Protein AF-0000000069397287 (afdb_homodimer)

Radius of gyration: 31.26 Å; Cα contacts (8 Å, |Δi|>4): 1467; chains: 2; bounding box: 62×104×112 Å

InterPro domains:
  IPR003582 ShKT domain [PF01549] (294-328)
  IPR003582 ShKT domain [PS51670] (294-328)
  IPR003582 ShKT domain [SM00254] (293-329)
  IPR005123 Oxoglutarate/iron-dependent dioxygenase domain [PS51471] (126-254)
  IPR006620 Prolyl 4-hydroxylase, alpha subunit [SM00702] (51-253)
  IPR044862 Prolyl 4-hydroxylase alpha subunit, Fe(2+) 2OG dioxygenase domain [PF13640] (130-253)
  IPR045054 Prolyl 4-hydroxylase [PTHR10869] (38-253)

Sequence (694 aa):
MAPAAWRAALACLTLLAAAAARRMPYEPLAEHQTQDPNDKTPWIELLSWKPRAYLYHHFMTDDECDHIIKVASPHIQRSSVVNADGSVTDDPIRTSWGTFLQRGQDEVIYNVEHRLAAWMHVPVEHAEDMQVLKYQNNQTYGAHWDDLDLDENPAGLGGGSVRVATVMLYLSDAEFGGETSFPHSRWLDKEKQTAGLTFSDCAKDGVAALPRKGNAVLFWNTKPGSGKQDKYSMHAGCPVIKGTKWAGVKWIHAAPFGGGYPQQPLATAGASLAQAERLLAQKLATKEVPLPACNDDSEQCQDWAKAGECTANAAFMREQCRLSCGVCCPEGDVLCERRRRRFVPQDMAPAAWRAALACLTLLAAAAARRMPYEPLAEHQTQDPNDKTPWIELLSWKPRAYLYHHFMTDDECDHIIKVASPHIQRSSVVNADGSVTDDPIRTSWGTFLQRGQDEVIYNVEHRLAAWMHVPVEHAEDMQVLKYQNNQTYGAHWDDLDLDENPAGLGGGSVRVATVMLYLSDAEFGGETSFPHSRWLDKEKQTAGLTFSDCAKDGVAALPRKGNAVLFWNTKPGSGKQDKYSMHAGCPVIKGTKWAGVKWIHAAPFGGGYPQQPLATAGASLAQAERLLAQKLATKEVPLPACNDDSEQCQDWAKAGECTANAAFMREQCRLSCGVCCPEGDVLCERRRRRFVPQD

Structure (mmCIF, N/CA/C/O backbone):
data_AF-0000000069397287-model_v1
#
loop_
_entity.id
_entity.type
_entity.pdbx_description
1 polymer 'Procollagen-proline 4-dioxygenase'
#
loop_
_atom_site.group_PDB
_atom_site.id
_atom_site.type_symbol
_atom_site.label_atom_id
_atom_site.label_alt_id
_atom_site.label_comp_id
_atom_site.label_asym_id
_atom_site.label_entity_id
_atom_site.label_seq_id
_atom_site.pdbx_PDB_ins_code
_atom_site.Cartn_x
_atom_site.Cartn_y
_atom_site.Cartn_z
_atom_site.occupancy
_atom_site.B_iso_or_equiv
_atom_site.auth_seq_id
_atom_site.auth_comp_id
_atom_site.auth_asym_id
_atom_site.auth_atom_id
_atom_site.pdbx_PDB_model_num
ATOM 1 N N . MET A 1 1 ? -30.219 49.156 -44.719 1 22.91 1 MET A N 1
ATOM 2 C CA . MET A 1 1 ? -30.719 48.156 -43.781 1 22.91 1 MET A CA 1
ATOM 3 C C . MET A 1 1 ? -29.766 46.969 -43.719 1 22.91 1 MET A C 1
ATOM 5 O O . MET A 1 1 ? -30.078 45.938 -43.094 1 22.91 1 MET A O 1
ATOM 9 N N . ALA A 1 2 ? -28.719 46.969 -44.5 1 25.31 2 ALA A N 1
ATOM 10 C CA . ALA A 1 2 ? -27.875 45.969 -45.188 1 25.31 2 ALA A CA 1
ATOM 11 C C . ALA A 1 2 ? -26.922 45.312 -44.188 1 25.31 2 ALA A C 1
ATOM 13 O O . ALA A 1 2 ? -26.062 44.531 -44.562 1 25.31 2 ALA A O 1
ATOM 14 N N . PRO A 1 3 ? -27.062 45.75 -42.812 1 28.5 3 PRO A N 1
ATOM 15 C CA . PRO A 1 3 ? -25.922 45.594 -41.875 1 28.5 3 PRO A CA 1
ATOM 16 C C . PRO A 1 3 ? -25.719 44.156 -41.438 1 28.5 3 PRO A C 1
ATOM 18 O O . PRO A 1 3 ? -25.062 43.906 -40.406 1 28.5 3 PRO A O 1
ATOM 21 N N . ALA A 1 4 ? -26.484 43.062 -42.031 1 27.36 4 ALA A N 1
ATOM 22 C CA . ALA A 1 4 ? -26.75 41.719 -41.531 1 27.36 4 ALA A CA 1
ATOM 23 C C . ALA A 1 4 ? -25.469 40.875 -41.594 1 27.36 4 ALA A C 1
ATOM 25 O O . ALA A 1 4 ? -25.406 39.812 -40.969 1 27.36 4 ALA A O 1
ATOM 26 N N . ALA A 1 5 ? -24.594 41.062 -42.594 1 26.12 5 ALA A N 1
ATOM 27 C CA . ALA A 1 5 ? -23.719 40.031 -43.125 1 26.12 5 ALA A CA 1
ATOM 28 C C . ALA A 1 5 ? -22.641 39.625 -42.125 1 26.12 5 ALA A C 1
ATOM 30 O O . ALA A 1 5 ? -22.156 38.5 -42.125 1 26.12 5 ALA A O 1
ATOM 31 N N . TRP A 1 6 ? -21.984 40.594 -41.406 1 24.11 6 TRP A N 1
ATOM 32 C CA . TRP A 1 6 ? -20.625 40.406 -40.969 1 24.11 6 TRP A CA 1
ATOM 33 C C . TRP A 1 6 ? -20.578 39.406 -39.781 1 24.11 6 TRP A C 1
ATOM 35 O O . TRP A 1 6 ? -19.5 39.156 -39.25 1 24.11 6 TRP A O 1
ATOM 45 N N . ARG A 1 7 ? -21.688 39.188 -39 1 28.45 7 ARG A N 1
ATOM 46 C CA . ARG A 1 7 ? -21.594 38.625 -37.656 1 28.45 7 ARG A CA 1
ATOM 47 C C . ARG A 1 7 ? -21.359 37.125 -37.719 1 28.45 7 ARG A C 1
ATOM 49 O O . ARG A 1 7 ? -21.594 36.406 -36.719 1 28.45 7 ARG A O 1
ATOM 56 N N . ALA A 1 8 ? -21.25 36.5 -38.906 1 23.81 8 ALA A N 1
ATOM 57 C CA . ALA A 1 8 ? -21.266 35.031 -39.062 1 23.81 8 ALA A CA 1
ATOM 58 C C . ALA A 1 8 ? -20.078 34.406 -38.344 1 23.81 8 ALA A C 1
ATOM 60 O O . ALA A 1 8 ? -20.234 33.375 -37.656 1 23.81 8 ALA A O 1
ATOM 61 N N . ALA A 1 9 ? -18.781 34.719 -38.812 1 25.64 9 ALA A N 1
ATOM 62 C CA . ALA A 1 9 ? -17.703 33.719 -38.938 1 25.64 9 ALA A CA 1
ATOM 63 C C . ALA A 1 9 ? -17.109 33.375 -37.562 1 25.64 9 ALA A C 1
ATOM 65 O O . ALA A 1 9 ? -16.281 32.469 -37.438 1 25.64 9 ALA A O 1
ATOM 66 N N . LEU A 1 10 ? -17.141 3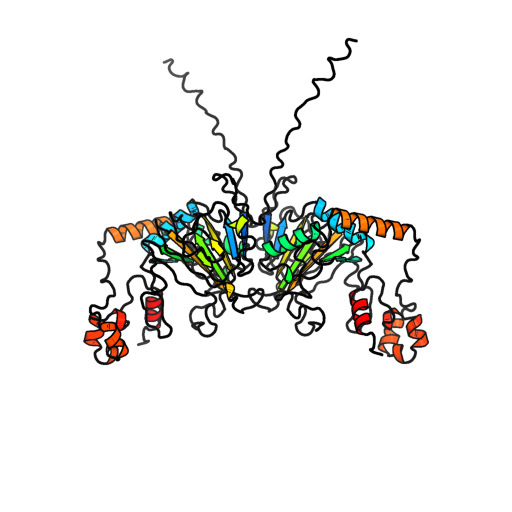4.281 -36.562 1 25.66 10 LEU A N 1
ATOM 67 C CA . LEU A 1 10 ? -16.172 34.062 -35.469 1 25.66 10 LEU A CA 1
ATOM 68 C C . LEU A 1 10 ? -16.516 32.812 -34.688 1 25.66 10 LEU A C 1
ATOM 70 O O . LEU A 1 10 ? -17.016 32.906 -33.562 1 25.66 10 LEU A O 1
ATOM 74 N N . ALA A 1 11 ? -17.266 31.766 -35.188 1 27.27 11 ALA A N 1
ATOM 75 C CA . ALA A 1 11 ? -17.609 30.562 -34.438 1 27.27 11 ALA A CA 1
ATOM 76 C C . ALA A 1 11 ? -16.344 29.797 -34.031 1 27.27 11 ALA A C 1
ATOM 78 O O . ALA A 1 11 ? -15.758 29.078 -34.844 1 27.27 11 ALA A O 1
ATOM 79 N N . CYS A 1 12 ? -15.211 30.438 -33.656 1 26.48 12 CYS A N 1
ATOM 80 C CA . CYS A 1 12 ? -13.977 29.75 -33.281 1 26.48 12 CYS A CA 1
ATOM 81 C C . CYS A 1 12 ? -14.266 28.484 -32.5 1 26.48 12 CYS A C 1
ATOM 83 O O . CYS A 1 12 ? -15.172 28.469 -31.656 1 26.48 12 CYS A O 1
ATOM 85 N N . LEU A 1 13 ? -13.664 27.25 -32.875 1 27.78 13 LEU A N 1
ATOM 86 C CA . LEU A 1 13 ? -13.359 25.859 -32.531 1 27.78 13 LEU A CA 1
ATOM 87 C C . LEU A 1 13 ? -12.859 25.734 -31.109 1 27.78 13 LEU A C 1
ATOM 89 O O . LEU A 1 13 ? -11.781 26.234 -30.781 1 27.78 13 LEU A O 1
ATOM 93 N N . THR A 1 14 ? -13.641 26.016 -30.125 1 29.06 14 THR A N 1
ATOM 94 C CA . THR A 1 14 ? -13.305 25.656 -28.75 1 29.06 14 THR A CA 1
ATOM 95 C C . THR A 1 14 ? -12.703 24.266 -28.688 1 29.06 14 THR A C 1
ATOM 97 O O . THR A 1 14 ? -13.359 23.281 -29.047 1 29.06 14 THR A O 1
ATOM 100 N N . LEU A 1 15 ? -11.414 24.094 -29.125 1 29.3 15 LEU A N 1
ATOM 101 C CA . LEU A 1 15 ? -10.57 22.922 -28.906 1 29.3 15 LEU A CA 1
ATOM 102 C C . LEU A 1 15 ? -10.812 22.328 -27.531 1 29.3 15 LEU A C 1
ATOM 104 O O . LEU A 1 15 ? -10.523 22.969 -26.516 1 29.3 15 LEU A O 1
ATOM 108 N N . LEU A 1 16 ? -11.867 21.719 -27.297 1 30.44 16 LEU A N 1
ATOM 109 C CA . LEU A 1 16 ? -12.047 20.781 -26.203 1 30.44 16 LEU A CA 1
ATOM 110 C C . LEU A 1 16 ? -10.812 19.906 -26.016 1 30.44 16 LEU A C 1
ATOM 112 O O . LEU A 1 16 ? -10.547 19.016 -26.828 1 30.44 16 LEU A O 1
ATOM 116 N N . ALA A 1 17 ? -9.602 20.516 -25.969 1 28.25 17 ALA A N 1
ATOM 117 C CA . ALA A 1 17 ? -8.469 19.688 -25.562 1 28.25 17 ALA A CA 1
ATOM 118 C C . ALA A 1 17 ? -8.891 18.672 -24.516 1 28.25 17 ALA A C 1
ATOM 120 O O . ALA A 1 17 ? -9.406 19.031 -23.453 1 28.25 17 ALA A O 1
ATOM 121 N N . ALA A 1 18 ? -9.297 17.484 -24.906 1 30.81 18 ALA A N 1
ATOM 122 C CA . ALA A 1 18 ? -9.344 16.281 -24.078 1 30.81 18 ALA A CA 1
ATOM 123 C C . ALA A 1 18 ? -8.227 16.281 -23.047 1 30.81 18 ALA A C 1
ATOM 125 O O . ALA A 1 18 ? -7.047 16.203 -23.406 1 30.81 18 ALA A O 1
ATOM 126 N N . ALA A 1 19 ? -8.148 17.125 -22.125 1 32.09 19 ALA A N 1
ATOM 127 C CA . ALA A 1 19 ? -7.285 16.938 -20.953 1 32.09 19 ALA A CA 1
ATOM 128 C C . ALA A 1 19 ? -7.066 15.453 -20.672 1 32.09 19 ALA A C 1
ATOM 130 O O . ALA A 1 19 ? -8.023 14.719 -20.438 1 32.09 19 ALA A O 1
ATOM 131 N N . ALA A 1 20 ? -6.25 14.773 -21.375 1 36.44 20 ALA A N 1
ATOM 132 C CA . ALA A 1 20 ? -5.789 13.461 -20.922 1 36.44 20 ALA A CA 1
ATOM 133 C C . ALA A 1 20 ? -5.848 13.344 -19.406 1 36.44 20 ALA A C 1
ATOM 135 O O . ALA A 1 20 ? -5.156 14.07 -18.688 1 36.44 20 ALA A O 1
ATOM 136 N N . ALA A 1 21 ? -6.906 13.094 -18.828 1 41.81 21 ALA A N 1
ATOM 137 C CA . ALA A 1 21 ? -7.191 12.812 -17.422 1 41.81 21 ALA A CA 1
ATOM 138 C C . ALA A 1 21 ? -6.008 12.117 -16.75 1 41.81 21 ALA A C 1
ATOM 140 O O . ALA A 1 21 ? -5.559 11.07 -17.219 1 41.81 21 ALA A O 1
ATOM 141 N N . ARG A 1 22 ? -5.016 12.836 -16.188 1 51.47 22 ARG A N 1
ATOM 142 C CA . ARG A 1 22 ? -3.926 12.406 -15.32 1 51.47 22 ARG A CA 1
ATOM 143 C C . ARG A 1 22 ? -4.352 11.219 -14.461 1 51.47 22 ARG A C 1
ATOM 145 O O . ARG A 1 22 ? -5.324 11.312 -13.711 1 51.47 22 ARG A O 1
ATOM 152 N N . ARG A 1 23 ? -4.09 9.945 -14.984 1 64.31 23 ARG A N 1
ATOM 153 C CA . ARG A 1 23 ? -4.641 8.758 -14.336 1 64.31 23 ARG A CA 1
ATOM 154 C C . ARG A 1 23 ? -4.012 8.539 -12.961 1 64.31 23 ARG A C 1
ATOM 156 O O . ARG A 1 23 ? -2.789 8.578 -12.82 1 64.31 23 ARG A O 1
ATOM 163 N N . MET A 1 24 ? -4.746 8.547 -11.93 1 75.31 24 MET A N 1
ATOM 164 C CA . MET A 1 24 ? -4.324 8.195 -10.57 1 75.31 24 MET A CA 1
ATOM 165 C C . MET A 1 24 ? -3.895 6.734 -10.5 1 75.31 24 MET A C 1
ATOM 167 O O . MET A 1 24 ? -4.5 5.871 -11.141 1 75.31 24 MET A O 1
ATOM 171 N N . PRO A 1 25 ? -2.719 6.605 -9.82 1 81.12 25 PRO A N 1
ATOM 172 C CA . PRO A 1 25 ? -2.309 5.203 -9.688 1 81.12 25 PRO A CA 1
ATOM 173 C C . PRO A 1 25 ? -3.424 4.312 -9.148 1 81.12 25 PRO A C 1
ATOM 175 O O . PRO A 1 25 ? -3.607 3.191 -9.633 1 81.12 25 PRO A O 1
ATOM 178 N N . TYR A 1 26 ? -4.145 4.848 -8.234 1 83.69 26 TYR A N 1
ATOM 179 C CA . TYR A 1 26 ? -5.324 4.16 -7.719 1 83.69 26 TYR A CA 1
ATOM 180 C C . TYR A 1 26 ? -6.602 4.758 -8.297 1 83.69 26 TYR A C 1
ATOM 182 O O . TYR A 1 26 ? -6.816 5.969 -8.227 1 83.69 26 TYR A O 1
ATOM 190 N N . GLU A 1 27 ? -7.293 4.059 -9.07 1 75.19 27 GLU A N 1
ATOM 191 C CA . GLU A 1 27 ? -8.562 4.535 -9.602 1 75.19 27 GLU A CA 1
ATOM 192 C C . GLU A 1 27 ? -9.734 4.039 -8.766 1 75.19 27 GLU A C 1
ATOM 194 O O . GLU A 1 27 ? -9.781 2.869 -8.375 1 75.19 27 GLU A O 1
ATOM 199 N N . PRO A 1 28 ? -10.438 5.145 -8.43 1 64.19 28 PRO A N 1
ATOM 200 C CA . PRO A 1 28 ? -11.656 4.672 -7.766 1 64.19 28 PRO A CA 1
ATOM 201 C C . PRO A 1 28 ? -12.516 3.791 -8.672 1 64.19 28 PRO A C 1
ATOM 203 O O . PRO A 1 28 ? -12.562 4.008 -9.883 1 64.19 28 PRO A O 1
ATOM 206 N N . LEU A 1 29 ? -13.258 2.855 -7.992 1 66.31 29 LEU A N 1
ATOM 207 C CA . LEU A 1 29 ? -14.219 1.919 -8.578 1 66.31 29 LEU A CA 1
ATOM 208 C C . LEU A 1 29 ? -14.133 1.935 -10.102 1 66.31 29 LEU A C 1
ATOM 210 O O . LEU A 1 29 ? -14.547 2.904 -10.734 1 66.31 29 LEU A O 1
ATOM 214 N N . ALA A 1 30 ? -13.242 1.208 -10.758 1 58.34 30 ALA A N 1
ATOM 215 C CA . ALA A 1 30 ? -13.031 1.189 -12.211 1 58.34 30 ALA A CA 1
ATOM 216 C C . ALA A 1 30 ? -14.328 0.85 -12.938 1 58.34 30 ALA A C 1
ATOM 218 O O . ALA A 1 30 ? -15.008 -0.118 -12.594 1 58.34 30 ALA A O 1
ATOM 219 N N . GLU A 1 31 ? -14.945 1.882 -13.586 1 57.09 31 GLU A N 1
ATOM 220 C CA . GLU A 1 31 ? -15.906 1.45 -14.594 1 57.09 31 GLU A CA 1
ATOM 221 C C . GLU A 1 31 ? -15.211 0.705 -15.734 1 57.09 31 GLU A C 1
ATOM 223 O O . GLU A 1 31 ? -14.273 1.222 -16.328 1 57.09 31 GLU A O 1
ATOM 228 N N . HIS A 1 32 ? -15.156 -0.615 -15.594 1 54.31 32 HIS A N 1
ATOM 229 C CA . HIS A 1 32 ? -14.555 -1.412 -16.656 1 54.31 32 HIS A CA 1
ATOM 230 C C . HIS A 1 32 ? -15.07 -0.975 -18.031 1 54.31 32 HIS A C 1
ATOM 232 O O . HIS A 1 32 ? -14.836 -1.66 -19.031 1 54.31 32 HIS A O 1
ATOM 238 N N . GLN A 1 33 ? -15.695 0.103 -18 1 49.94 33 GLN A N 1
ATOM 239 C CA . GLN A 1 33 ? -16.125 0.496 -19.328 1 49.94 33 GLN A CA 1
ATOM 240 C C . GLN A 1 33 ? -14.969 0.468 -20.328 1 49.94 33 GLN A C 1
ATOM 242 O O . GLN A 1 33 ? -13.82 0.262 -19.938 1 49.94 33 GLN A O 1
ATOM 247 N N . THR A 1 34 ? -15.07 1.375 -21.484 1 52.09 34 THR A N 1
ATOM 248 C CA . THR A 1 34 ? -14.477 1.349 -22.812 1 52.09 34 THR A CA 1
ATOM 249 C C . THR A 1 34 ? -12.977 1.622 -22.734 1 52.09 34 THR A C 1
ATOM 251 O O . THR A 1 34 ? -12.516 2.717 -23.078 1 52.09 34 THR A O 1
ATOM 254 N N . GLN A 1 35 ? -12.492 1.107 -21.641 1 55.84 35 GLN A N 1
ATOM 255 C CA . GLN A 1 35 ? -11.047 1.287 -21.766 1 55.84 35 GLN A CA 1
ATOM 256 C C . GLN A 1 35 ? -10.531 0.73 -23.078 1 55.84 35 GLN A C 1
ATOM 258 O O . GLN A 1 35 ? -11.047 -0.271 -23.578 1 55.84 35 GLN A O 1
ATOM 263 N N . ASP A 1 36 ? -9.891 1.517 -23.688 1 64.19 36 ASP A N 1
ATOM 264 C CA . ASP A 1 36 ? -9.188 1.076 -24.891 1 64.19 36 ASP A CA 1
ATOM 265 C C . ASP A 1 36 ? -8.461 -0.244 -24.656 1 64.19 36 ASP A C 1
ATOM 267 O O . ASP A 1 36 ? -7.562 -0.32 -23.812 1 64.19 36 ASP A O 1
ATOM 271 N N . PRO A 1 37 ? -9.062 -1.33 -25.156 1 67.38 37 PRO A N 1
ATOM 272 C CA . PRO A 1 37 ? -8.414 -2.631 -24.984 1 67.38 37 PRO A CA 1
ATOM 273 C C . PRO A 1 37 ? -6.922 -2.594 -25.297 1 67.38 37 PRO A C 1
ATOM 275 O O . PRO A 1 37 ? -6.172 -3.477 -24.875 1 67.38 37 PRO A O 1
ATOM 278 N N . ASN A 1 38 ? -6.617 -1.472 -25.984 1 72.31 38 ASN A N 1
ATOM 279 C CA . ASN A 1 38 ? -5.219 -1.362 -26.375 1 72.31 38 ASN A CA 1
ATOM 280 C C . ASN A 1 38 ? -4.406 -0.577 -25.359 1 72.31 38 ASN A C 1
ATOM 282 O O . ASN A 1 38 ? -3.178 -0.523 -25.438 1 72.31 38 ASN A O 1
ATOM 286 N N . ASP A 1 39 ? -5.164 -0.054 -24.406 1 78.31 39 ASP A N 1
ATOM 287 C CA . ASP A 1 39 ? -4.449 0.694 -23.375 1 78.31 39 ASP A CA 1
ATOM 288 C C . ASP A 1 39 ? -3.846 -0.246 -22.328 1 78.31 39 ASP A C 1
ATOM 290 O O . ASP A 1 39 ? -4.574 -0.874 -21.562 1 78.31 39 ASP A O 1
ATOM 294 N N . LYS A 1 40 ? -2.533 -0.315 -22.312 1 84.56 40 LYS A N 1
ATOM 295 C CA . LYS A 1 40 ? -1.841 -1.206 -21.391 1 84.56 40 LYS A CA 1
ATOM 296 C C . LYS A 1 40 ? -1.154 -0.418 -20.266 1 84.56 40 LYS A C 1
ATOM 298 O O . LYS A 1 40 ? -0.152 -0.869 -19.719 1 84.56 40 LYS A O 1
ATOM 303 N N . THR A 1 41 ? -1.736 0.751 -19.969 1 84.19 41 THR A N 1
ATOM 304 C CA . THR A 1 41 ? -1.192 1.539 -18.875 1 84.19 41 THR A CA 1
ATOM 305 C C . THR A 1 41 ? -1.535 0.901 -17.531 1 84.19 41 THR A C 1
ATOM 307 O O . THR A 1 41 ? -2.699 0.596 -17.266 1 84.19 41 THR A O 1
ATOM 310 N N . PRO A 1 42 ? -0.56 0.722 -16.75 1 89.88 42 PRO A N 1
ATOM 311 C CA . PRO A 1 42 ? -0.829 0.089 -15.453 1 89.88 42 PRO A CA 1
ATOM 312 C C . PRO A 1 42 ? -1.661 0.972 -14.523 1 89.88 42 PRO A C 1
ATOM 314 O O . PRO A 1 42 ? -1.491 2.193 -14.516 1 89.88 42 PRO A O 1
ATOM 317 N N . TRP A 1 43 ? -2.572 0.379 -13.773 1 89.31 43 TRP A N 1
ATOM 318 C CA . TRP A 1 43 ? -3.346 1.068 -12.75 1 89.31 43 TRP A CA 1
ATOM 319 C C . TRP A 1 43 ? -3.881 0.081 -11.719 1 89.31 43 TRP A C 1
ATOM 321 O O . TRP A 1 43 ? -3.928 -1.125 -11.969 1 89.31 43 TRP A O 1
ATOM 331 N N . ILE A 1 44 ? -4.266 0.608 -10.578 1 94.06 44 ILE A N 1
ATOM 332 C CA . ILE A 1 44 ? -4.656 -0.248 -9.461 1 94.06 44 ILE A CA 1
ATOM 333 C C . ILE A 1 44 ? -6.117 0.007 -9.102 1 94.06 44 ILE A C 1
ATOM 335 O O . ILE A 1 44 ? -6.539 1.158 -8.969 1 94.06 44 ILE A O 1
ATOM 339 N N . GLU A 1 45 ? -6.805 -1.083 -9 1 93.75 45 GLU A N 1
ATOM 340 C CA . GLU A 1 45 ? -8.203 -1.059 -8.594 1 93.75 45 GLU A CA 1
ATOM 341 C C . GLU A 1 45 ? -8.383 -1.64 -7.195 1 93.75 45 GLU A C 1
ATOM 343 O O . GLU A 1 45 ? -7.914 -2.742 -6.91 1 93.75 45 GLU A O 1
ATOM 348 N N . LEU A 1 46 ? -9.023 -0.881 -6.348 1 95.5 46 LEU A N 1
ATOM 349 C CA . LEU A 1 46 ? -9.469 -1.434 -5.074 1 95.5 46 LEU A CA 1
ATOM 350 C C . LEU A 1 46 ? -10.719 -2.285 -5.266 1 95.5 46 LEU A C 1
ATOM 352 O O . LEU A 1 46 ? -11.789 -1.763 -5.594 1 95.5 46 LEU A O 1
ATOM 356 N N . LEU A 1 47 ? -10.633 -3.555 -5.023 1 95.88 47 LEU A N 1
ATOM 357 C CA . LEU A 1 47 ? -11.742 -4.473 -5.277 1 95.88 47 LEU A CA 1
ATOM 358 C C . LEU A 1 47 ? -12.68 -4.539 -4.074 1 95.88 47 LEU A C 1
ATOM 360 O O . LEU A 1 47 ? -13.898 -4.605 -4.234 1 95.88 47 LEU A O 1
ATOM 364 N N . SER A 1 48 ? -12.07 -4.57 -2.91 1 96.31 48 SER A N 1
ATOM 365 C CA . SER A 1 48 ? -12.836 -4.824 -1.694 1 96.31 48 SER A CA 1
ATOM 366 C C . SER A 1 48 ? -12.055 -4.406 -0.452 1 96.31 48 SER A C 1
ATOM 368 O O . SER A 1 48 ? -10.82 -4.398 -0.459 1 96.31 48 SER A O 1
ATOM 370 N N . TRP A 1 49 ? -12.836 -4.055 0.615 1 96.44 49 TRP A N 1
ATOM 371 C CA . TRP A 1 49 ? -12.219 -3.857 1.922 1 96.44 49 TRP A CA 1
ATOM 372 C C . TRP A 1 49 ? -12.391 -5.094 2.797 1 96.44 49 TRP A C 1
ATOM 374 O O . TRP A 1 49 ? -11.773 -5.199 3.861 1 96.44 49 TRP A O 1
ATOM 384 N N . LYS A 1 50 ? -13.273 -6.062 2.236 1 95.75 50 LYS A N 1
ATOM 385 C CA . LYS A 1 50 ? -13.523 -7.316 2.945 1 95.75 50 LYS A CA 1
ATOM 386 C C . LYS A 1 50 ? -13.461 -8.508 1.994 1 95.75 50 LYS A C 1
ATOM 388 O O . LYS A 1 50 ? -14.5 -9.023 1.574 1 95.75 50 LYS A O 1
ATOM 393 N N . PRO A 1 51 ? -12.336 -8.953 1.804 1 96.88 51 PRO A N 1
ATOM 394 C CA . PRO A 1 51 ? -11.039 -8.578 2.369 1 96.88 51 PRO A CA 1
ATOM 395 C C . PRO A 1 51 ? -10.43 -7.352 1.69 1 96.88 51 PRO A C 1
ATOM 397 O O . PRO A 1 51 ? -11 -6.828 0.729 1 96.88 51 PRO A O 1
ATOM 400 N N . ARG A 1 52 ? -9.359 -6.879 2.225 1 97.31 52 ARG A N 1
ATOM 401 C CA . ARG A 1 52 ? -8.578 -5.895 1.481 1 97.31 52 ARG A CA 1
ATOM 402 C C . ARG A 1 52 ? -7.934 -6.52 0.249 1 97.31 52 ARG A C 1
ATOM 404 O O . ARG A 1 52 ? -6.914 -7.203 0.354 1 97.31 52 ARG A O 1
ATOM 411 N N . ALA A 1 53 ? -8.547 -6.301 -0.856 1 97.75 53 ALA A N 1
ATOM 412 C CA . ALA A 1 53 ? -8.117 -6.918 -2.109 1 97.75 53 ALA A CA 1
ATOM 413 C C . ALA A 1 53 ? -7.98 -5.875 -3.213 1 97.75 53 ALA A C 1
ATOM 415 O O . ALA A 1 53 ? -8.797 -4.953 -3.312 1 97.75 53 ALA A O 1
ATOM 416 N N . TYR A 1 54 ? -6.969 -6.086 -4.047 1 97.44 54 TYR A N 1
ATOM 417 C CA . TYR A 1 54 ? -6.625 -5.148 -5.109 1 97.44 54 TYR A CA 1
ATOM 418 C C . TYR A 1 54 ? -6.344 -5.883 -6.414 1 97.44 54 TYR A C 1
ATOM 420 O O . TYR A 1 54 ? -5.793 -6.988 -6.406 1 97.44 54 TYR A O 1
ATOM 428 N N . LEU A 1 55 ? -6.719 -5.219 -7.453 1 96.62 55 LEU A N 1
ATOM 429 C CA . LEU A 1 55 ? -6.352 -5.68 -8.789 1 96.62 55 LEU A CA 1
ATOM 430 C C . LEU A 1 55 ? -5.422 -4.68 -9.469 1 96.62 55 LEU A C 1
ATOM 432 O O . LEU A 1 55 ? -5.793 -3.518 -9.664 1 96.62 55 LEU A O 1
ATOM 436 N N . TYR A 1 56 ? -4.203 -5.094 -9.727 1 96.31 56 TYR A N 1
ATOM 437 C CA . TYR A 1 56 ? -3.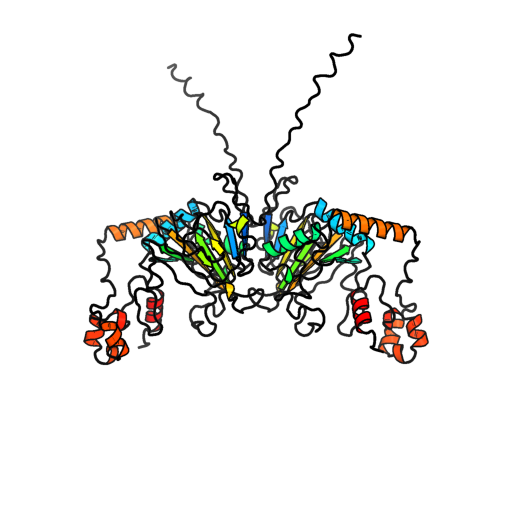238 -4.305 -10.484 1 96.31 56 TYR A CA 1
ATOM 438 C C . TYR A 1 56 ? -3.287 -4.664 -11.961 1 96.31 56 TYR A C 1
ATOM 440 O O . TYR A 1 56 ? -2.736 -5.684 -12.383 1 96.31 56 TYR A O 1
ATOM 448 N N . HIS A 1 57 ? -3.898 -3.785 -12.742 1 93.56 57 HIS A N 1
ATOM 449 C CA . HIS A 1 57 ? -4.008 -3.992 -14.188 1 93.56 57 HIS A CA 1
ATOM 450 C C . HIS A 1 57 ? -2.676 -3.734 -14.883 1 93.56 57 HIS A C 1
ATOM 452 O O . HIS A 1 57 ? -2.057 -2.688 -14.68 1 93.56 57 HIS A O 1
ATOM 458 N N . HIS A 1 58 ? -2.225 -4.773 -15.625 1 93.44 58 HIS A N 1
ATOM 459 C CA . HIS A 1 58 ? -0.985 -4.711 -16.391 1 93.44 58 HIS A CA 1
ATOM 460 C C . HIS A 1 58 ? 0.221 -4.535 -15.477 1 93.44 58 HIS A C 1
ATOM 462 O O . HIS A 1 58 ? 1.105 -3.723 -15.75 1 93.44 58 HIS A O 1
ATOM 468 N N . PHE A 1 59 ? 0.167 -5.219 -14.523 1 96.06 59 PHE A N 1
ATOM 469 C CA . PHE A 1 59 ? 1.28 -5.289 -13.586 1 96.06 59 PHE A CA 1
ATOM 470 C C . PHE A 1 59 ? 2.531 -5.832 -14.266 1 96.06 59 PHE A C 1
ATOM 472 O O . PHE A 1 59 ? 3.639 -5.352 -14.016 1 96.06 59 PHE A O 1
ATOM 479 N N . MET A 1 60 ? 2.373 -6.848 -15.016 1 96.88 60 MET A N 1
ATOM 480 C CA . MET A 1 60 ? 3.453 -7.457 -15.789 1 96.88 60 MET A CA 1
ATOM 481 C C . MET A 1 60 ? 3.229 -7.262 -17.281 1 96.88 60 MET A C 1
ATOM 483 O O . MET A 1 60 ? 2.086 -7.238 -17.75 1 96.88 60 MET A O 1
ATOM 487 N N . THR A 1 61 ? 4.32 -7.195 -17.969 1 94.94 61 THR A N 1
ATOM 488 C CA . THR A 1 61 ? 4.238 -7.215 -19.422 1 94.94 61 THR A CA 1
ATOM 489 C C . THR A 1 61 ? 4.016 -8.641 -19.922 1 94.94 61 THR A C 1
ATOM 491 O O . THR A 1 61 ? 4.266 -9.609 -19.203 1 94.94 61 THR A O 1
ATOM 494 N N . ASP A 1 62 ? 3.633 -8.68 -21.188 1 94.62 62 ASP A N 1
ATOM 495 C CA . ASP A 1 62 ? 3.469 -9.992 -21.797 1 94.62 62 ASP A CA 1
ATOM 496 C C . ASP A 1 62 ? 4.785 -10.766 -21.812 1 94.62 62 ASP A C 1
ATOM 498 O O . ASP A 1 62 ? 4.805 -11.977 -21.562 1 94.62 62 ASP A O 1
ATOM 502 N N . ASP A 1 63 ? 5.859 -10.055 -22.047 1 96.06 63 ASP A N 1
ATOM 503 C CA . ASP A 1 63 ? 7.176 -10.688 -22.094 1 96.06 63 ASP A CA 1
ATOM 504 C C . ASP A 1 63 ? 7.566 -11.266 -20.734 1 96.06 63 ASP A C 1
ATOM 506 O O . ASP A 1 63 ? 8.156 -12.344 -20.656 1 96.06 63 ASP A O 1
ATOM 510 N N . GLU A 1 64 ? 7.277 -10.555 -19.719 1 97.88 64 GLU A N 1
ATOM 511 C CA . GLU A 1 64 ? 7.566 -11.055 -18.375 1 97.88 64 GLU A CA 1
ATOM 512 C C . GLU A 1 64 ? 6.77 -12.32 -18.078 1 97.88 64 GLU A C 1
ATOM 514 O O . GLU A 1 64 ? 7.305 -13.281 -17.516 1 97.88 64 GLU A O 1
ATOM 519 N N . CYS A 1 65 ? 5.508 -12.32 -18.453 1 98.31 65 CYS A N 1
ATOM 520 C CA . CYS A 1 65 ? 4.656 -13.492 -18.25 1 98.31 65 CYS A CA 1
ATOM 521 C C . CYS A 1 65 ? 5.203 -14.703 -19 1 98.31 65 CYS A C 1
ATOM 523 O O . CYS A 1 65 ? 5.352 -15.781 -18.422 1 98.31 65 CYS A O 1
ATOM 525 N N . ASP A 1 66 ? 5.551 -14.5 -20.266 1 97.12 66 ASP A N 1
ATOM 526 C CA . ASP A 1 66 ? 6.078 -15.578 -21.094 1 97.12 66 ASP A CA 1
ATOM 527 C C . ASP A 1 66 ? 7.387 -16.125 -20.531 1 97.12 66 ASP A C 1
ATOM 529 O O . ASP A 1 66 ? 7.621 -17.328 -20.547 1 97.12 66 ASP A O 1
ATOM 533 N N . HIS A 1 67 ? 8.188 -15.219 -20.078 1 97.94 67 HIS A N 1
ATOM 534 C CA . HIS A 1 67 ? 9.461 -15.609 -19.5 1 97.94 67 HIS A CA 1
ATOM 535 C C . HIS A 1 67 ? 9.266 -16.547 -18.312 1 97.94 67 HIS A C 1
ATOM 537 O O . HIS A 1 67 ? 9.906 -17.594 -18.219 1 97.94 67 HIS A O 1
ATOM 543 N N . ILE A 1 68 ? 8.391 -16.203 -17.406 1 98.38 68 ILE A N 1
ATOM 544 C CA . ILE A 1 68 ? 8.156 -16.984 -16.203 1 98.38 68 ILE A CA 1
ATOM 545 C C . ILE A 1 68 ? 7.621 -18.359 -16.562 1 98.38 68 ILE A C 1
ATOM 547 O O . ILE A 1 68 ? 8.07 -19.375 -16.016 1 98.38 68 ILE A O 1
ATOM 551 N N . ILE A 1 69 ? 6.746 -18.406 -17.516 1 95.88 69 ILE A N 1
ATOM 552 C CA . ILE A 1 69 ? 6.207 -19.688 -17.969 1 95.88 69 ILE A CA 1
ATOM 553 C C . ILE A 1 69 ? 7.328 -20.547 -18.531 1 95.88 69 ILE A C 1
ATOM 555 O O . ILE A 1 69 ? 7.453 -21.719 -18.188 1 95.88 69 ILE A O 1
ATOM 559 N N . LYS A 1 70 ? 8.164 -20 -19.375 1 94.19 70 LYS A N 1
ATOM 560 C CA . LYS A 1 70 ? 9.219 -20.734 -20.047 1 94.19 70 LYS A CA 1
ATOM 561 C C . LYS A 1 70 ? 10.234 -21.281 -19.047 1 94.19 70 LYS A C 1
ATOM 563 O O . LYS A 1 70 ? 10.672 -22.422 -19.156 1 94.19 70 LYS A O 1
ATOM 568 N N . VAL A 1 71 ? 10.57 -20.484 -18.094 1 95.88 71 VAL A N 1
ATOM 569 C CA . VAL A 1 71 ? 11.586 -20.859 -17.125 1 95.88 71 VAL A CA 1
ATOM 570 C C . VAL A 1 71 ? 11.023 -21.922 -16.188 1 95.88 71 VAL A C 1
ATOM 572 O O . VAL A 1 71 ? 11.75 -22.812 -15.727 1 95.88 71 VAL A O 1
ATOM 575 N N . ALA A 1 72 ? 9.727 -21.906 -15.977 1 94 72 ALA A N 1
ATOM 576 C CA . ALA A 1 72 ? 9.086 -22.844 -15.055 1 94 72 ALA A CA 1
ATOM 577 C C . ALA A 1 72 ? 8.758 -24.156 -15.75 1 94 72 ALA A C 1
ATOM 579 O O . ALA A 1 72 ? 8.719 -25.203 -15.109 1 94 72 ALA A O 1
ATOM 580 N N . SER A 1 73 ? 8.57 -24.203 -17.016 1 89.12 73 SER A N 1
ATOM 581 C CA . SER A 1 73 ? 7.977 -25.281 -17.797 1 89.12 73 SER A CA 1
ATOM 582 C C . SER A 1 73 ? 8.75 -26.578 -17.625 1 89.12 73 SER A C 1
ATOM 584 O O . SER A 1 73 ? 8.156 -27.641 -17.453 1 89.12 73 SER A O 1
ATOM 586 N N . PRO A 1 74 ? 10.094 -26.531 -17.656 1 84.75 74 PRO A N 1
ATOM 587 C CA . PRO A 1 74 ? 10.805 -27.812 -17.531 1 84.75 74 PRO A CA 1
ATOM 588 C C . PRO A 1 74 ? 10.617 -28.469 -16.172 1 84.75 74 PRO A C 1
ATOM 590 O O . PRO A 1 74 ? 10.891 -29.656 -16.016 1 84.75 74 PRO A O 1
ATOM 593 N N . HIS A 1 75 ? 10.156 -27.672 -15.25 1 81.81 75 HIS A N 1
ATOM 594 C CA . HIS A 1 75 ? 10.125 -28.141 -13.875 1 81.81 75 HIS A CA 1
ATOM 595 C C . HIS A 1 75 ? 8.711 -28.484 -13.438 1 81.81 75 HIS A C 1
ATOM 597 O O . HIS A 1 75 ? 8.5 -28.969 -12.32 1 81.81 75 HIS A O 1
ATOM 603 N N . ILE A 1 76 ? 7.738 -28.078 -14.266 1 79.31 76 ILE A N 1
ATOM 604 C CA . ILE A 1 76 ? 6.344 -28.281 -13.898 1 79.31 76 ILE A CA 1
ATOM 605 C C . ILE A 1 76 ? 6.062 -29.766 -13.727 1 79.31 76 ILE A C 1
ATOM 607 O O . ILE A 1 76 ? 6.457 -30.578 -14.562 1 79.31 76 ILE A O 1
ATOM 611 N N . GLN A 1 77 ? 5.531 -30 -12.586 1 65.56 77 GLN A N 1
ATOM 612 C CA . GLN A 1 77 ? 5.125 -31.359 -12.242 1 65.56 77 GLN A CA 1
ATOM 613 C C . GLN A 1 77 ? 3.684 -31.391 -11.742 1 65.56 77 GLN A C 1
ATOM 615 O O . GLN A 1 77 ? 3.15 -30.375 -11.305 1 65.56 77 GLN A O 1
ATOM 620 N N . ARG A 1 78 ? 2.783 -32.406 -11.891 1 56.72 78 ARG A N 1
ATOM 621 C CA . ARG A 1 78 ? 1.406 -32.5 -11.414 1 56.72 78 ARG A CA 1
ATOM 622 C C . ARG A 1 78 ? 1.324 -32.25 -9.914 1 56.72 78 ARG A C 1
ATOM 624 O O . ARG A 1 78 ? 2.164 -32.719 -9.156 1 56.72 78 ARG A O 1
ATOM 631 N N . SER A 1 79 ? 0.357 -31.141 -9.312 1 47.94 79 SER A N 1
ATOM 632 C CA . SER A 1 79 ? 0.216 -30.688 -7.93 1 47.94 79 SER A CA 1
ATOM 633 C C . SER A 1 79 ? -0.387 -31.781 -7.051 1 47.94 79 SER A C 1
ATOM 635 O O . SER A 1 79 ? -1.304 -32.5 -7.473 1 47.94 79 SER A O 1
ATOM 637 N N . SER A 1 80 ? 0.158 -32.406 -6.055 1 43.31 80 SER A N 1
ATOM 638 C CA . SER A 1 80 ? -0.373 -33.406 -5.133 1 43.31 80 SER A CA 1
ATOM 639 C C . SER A 1 80 ? -0.68 -32.812 -3.771 1 43.31 80 SER A C 1
ATOM 641 O O . SER A 1 80 ? -0.135 -31.75 -3.42 1 43.31 80 SER A O 1
ATOM 643 N N . VAL A 1 81 ? -2.035 -32.844 -3.121 1 42.59 81 VAL A N 1
ATOM 644 C CA . VAL A 1 81 ? -2.35 -32.438 -1.757 1 42.59 81 VAL A CA 1
ATOM 645 C C . VAL A 1 81 ? -1.886 -33.5 -0.771 1 42.59 81 VAL A C 1
ATOM 647 O O . VAL A 1 81 ? -2.025 -34.688 -1.034 1 42.59 81 VAL A O 1
ATOM 650 N N . VAL A 1 82 ? -1.23 -33.125 0.383 1 39 82 VAL A N 1
ATOM 651 C CA . VAL A 1 82 ? -0.856 -34 1.483 1 39 82 VAL A CA 1
ATOM 652 C C . VAL A 1 82 ? -1.979 -34.031 2.518 1 39 82 VAL A C 1
ATOM 654 O O . VAL A 1 82 ? -2.371 -33 3.059 1 39 82 VAL A O 1
ATOM 657 N N . ASN A 1 83 ? -2.742 -35 2.797 1 36.94 83 ASN A N 1
ATOM 658 C CA . ASN A 1 83 ? -3.775 -35.219 3.809 1 36.94 83 ASN A CA 1
ATOM 659 C C . ASN A 1 83 ? -3.182 -35.281 5.211 1 36.94 83 ASN A C 1
ATOM 661 O O . ASN A 1 83 ? -1.968 -35.406 5.371 1 36.94 83 ASN A O 1
ATOM 665 N N . ALA A 1 84 ? -4.055 -34.969 6.34 1 41.41 84 ALA A N 1
ATOM 666 C CA . ALA A 1 84 ? -3.686 -34.938 7.754 1 41.41 84 ALA A CA 1
ATOM 667 C C . ALA A 1 84 ? -2.895 -36.188 8.133 1 41.41 84 ALA A C 1
ATOM 669 O O . ALA A 1 84 ? -2.029 -36.125 9.016 1 41.41 84 ALA A O 1
ATOM 670 N N . ASP A 1 85 ? -3.156 -37.219 7.609 1 38.16 85 ASP A N 1
ATOM 671 C CA . ASP A 1 85 ? -2.57 -38.5 7.969 1 38.16 85 ASP A CA 1
ATOM 672 C C . ASP A 1 85 ? -1.295 -38.75 7.172 1 38.16 85 ASP A C 1
ATOM 674 O O . ASP A 1 85 ? -0.724 -39.844 7.25 1 38.16 85 ASP A O 1
ATOM 678 N N . GLY A 1 86 ? -0.848 -37.969 6.395 1 39.06 86 GLY A N 1
ATOM 679 C CA . GLY A 1 86 ? 0.405 -38.031 5.656 1 39.06 86 GLY A CA 1
ATOM 680 C C . GLY A 1 86 ? 0.251 -38.531 4.242 1 39.06 86 GLY A C 1
ATOM 681 O O . GLY A 1 86 ? 1.228 -38.625 3.494 1 39.06 86 GLY A O 1
ATOM 682 N N . SER A 1 87 ? -0.812 -39.25 3.863 1 38.59 87 SER A N 1
ATOM 683 C CA . SER A 1 87 ? -1.104 -39.781 2.541 1 38.59 87 SER A CA 1
ATOM 684 C C . SER A 1 87 ? -1.272 -38.688 1.512 1 38.59 87 SER A C 1
ATOM 686 O O . SER A 1 87 ? -1.58 -37.531 1.868 1 38.59 87 SER A O 1
ATOM 688 N N . VAL A 1 88 ? -0.455 -38.906 0.386 1 39.31 88 VAL A N 1
ATOM 689 C CA . VAL A 1 88 ? -0.607 -37.938 -0.695 1 39.31 88 VAL A CA 1
ATOM 690 C C . VAL A 1 88 ? -1.766 -38.344 -1.6 1 39.31 88 VAL A C 1
ATOM 692 O O . VAL A 1 88 ? -1.802 -39.469 -2.096 1 39.31 88 VAL A O 1
ATOM 695 N N . THR A 1 89 ? -2.91 -38.094 -1.538 1 41.31 89 THR A N 1
ATOM 696 C CA . THR A 1 89 ? -4.051 -38.281 -2.432 1 41.31 89 THR A CA 1
ATOM 697 C C . THR A 1 89 ? -4.137 -37.125 -3.432 1 41.31 89 THR A C 1
ATOM 699 O O . THR A 1 89 ? -3.662 -36.031 -3.158 1 41.31 89 THR A O 1
ATOM 702 N N . ASP A 1 90 ? -4.207 -37.531 -4.758 1 42.72 90 ASP A N 1
ATOM 703 C CA . ASP A 1 90 ? -4.668 -36.5 -5.664 1 42.72 90 ASP A CA 1
ATOM 704 C C . ASP A 1 90 ? -5.582 -35.5 -4.941 1 42.72 90 ASP A C 1
ATOM 706 O O . ASP A 1 90 ? -6.504 -35.906 -4.23 1 42.72 90 ASP A O 1
ATOM 710 N N . ASP A 1 91 ? -5.016 -34.531 -4.461 1 42.16 91 ASP A N 1
ATOM 711 C CA . ASP A 1 91 ? -5.91 -33.594 -3.764 1 42.16 91 ASP A CA 1
ATOM 712 C C . ASP A 1 91 ? -7.176 -33.344 -4.582 1 42.16 91 ASP A C 1
ATOM 714 O O . ASP A 1 91 ? -7.102 -32.875 -5.711 1 42.16 91 ASP A O 1
ATOM 718 N N . PRO A 1 92 ? -8.109 -34.156 -4.168 1 42.91 92 PRO A N 1
ATOM 719 C CA . PRO A 1 92 ? -9.336 -33.75 -4.871 1 42.91 92 PRO A CA 1
ATOM 720 C C . PRO A 1 92 ? -9.516 -32.25 -4.945 1 42.91 92 PRO A C 1
ATOM 722 O O . PRO A 1 92 ? -10.328 -31.75 -5.734 1 42.91 92 PRO A O 1
ATOM 725 N N . ILE A 1 93 ? -8.742 -31.656 -4.082 1 41.91 93 ILE A N 1
ATOM 726 C CA . ILE A 1 93 ? -9.023 -30.234 -4.008 1 41.91 93 ILE A CA 1
ATOM 727 C C . ILE A 1 93 ? -8.094 -29.469 -4.953 1 41.91 93 ILE A C 1
ATOM 729 O O . ILE A 1 93 ? -8.484 -28.469 -5.555 1 41.91 93 ILE A O 1
ATOM 733 N N . ARG A 1 94 ? -6.66 -29.891 -5.039 1 44.75 94 ARG A N 1
ATOM 734 C CA . ARG A 1 94 ? -5.758 -29.141 -5.914 1 44.75 94 ARG A CA 1
ATOM 735 C C . ARG A 1 94 ? -5.328 -29.984 -7.105 1 44.75 94 ARG A C 1
ATOM 737 O O . ARG A 1 94 ? -4.656 -31.016 -6.938 1 44.75 94 ARG A O 1
ATOM 744 N N . THR A 1 95 ? -5.832 -30.031 -8.312 1 49.12 95 THR A N 1
ATOM 745 C CA . THR A 1 95 ? -5.582 -30.797 -9.531 1 49.12 95 THR A CA 1
ATOM 746 C C . THR A 1 95 ? -4.586 -30.078 -10.43 1 49.12 95 THR A C 1
ATOM 748 O O . THR A 1 95 ? -4.367 -30.469 -11.57 1 49.12 95 THR A O 1
ATOM 751 N N . SER A 1 96 ? -3.803 -29.047 -9.891 1 55.47 96 SER A N 1
ATOM 752 C CA . SER A 1 96 ? -2.932 -28.234 -10.742 1 55.47 96 SER A CA 1
ATOM 753 C C . SER A 1 96 ? -1.521 -28.812 -10.789 1 55.47 96 SER A C 1
ATOM 755 O O . SER A 1 96 ? -1.222 -29.797 -10.109 1 55.47 96 SER A O 1
ATOM 757 N N . TRP A 1 97 ? -0.738 -28.547 -11.883 1 67.69 97 TRP A N 1
ATOM 758 C CA . TRP A 1 97 ? 0.703 -28.75 -11.984 1 67.69 97 TRP A CA 1
ATOM 759 C C . TRP A 1 97 ? 1.467 -27.531 -11.461 1 67.69 97 TRP A C 1
ATOM 761 O O . TRP A 1 97 ? 0.993 -26.406 -11.562 1 67.69 97 TRP A O 1
ATOM 771 N N . GLY A 1 98 ? 2.521 -27.859 -10.664 1 75.69 98 GLY A N 1
ATOM 772 C CA . GLY A 1 98 ? 3.191 -26.656 -10.172 1 75.69 98 GLY A CA 1
ATOM 773 C C . GLY A 1 98 ? 4.672 -26.875 -9.914 1 75.69 98 GLY A C 1
ATOM 774 O O . GLY A 1 98 ? 5.18 -27.984 -10.055 1 75.69 98 GLY A O 1
ATOM 775 N N . THR A 1 99 ? 5.445 -25.797 -9.891 1 85.31 99 THR A N 1
ATOM 776 C CA . THR A 1 99 ? 6.848 -25.719 -9.5 1 85.31 99 THR A CA 1
ATOM 777 C C . THR A 1 99 ? 7.125 -24.438 -8.727 1 85.31 99 THR A C 1
ATOM 779 O O . THR A 1 99 ? 6.234 -23.594 -8.57 1 85.31 99 THR A O 1
ATOM 782 N N . PHE A 1 100 ? 8.328 -24.375 -8.109 1 90.56 100 PHE A N 1
ATOM 783 C CA . PHE A 1 100 ? 8.758 -23.156 -7.43 1 90.56 100 PHE A CA 1
ATOM 784 C C . PHE A 1 100 ? 9.969 -22.547 -8.125 1 90.56 100 PHE A C 1
ATOM 786 O O . PHE A 1 100 ? 10.867 -23.266 -8.555 1 90.56 100 PHE A O 1
ATOM 793 N N . LEU A 1 101 ? 9.922 -21.344 -8.273 1 94.12 101 LEU A N 1
ATOM 794 C CA . LEU A 1 101 ? 11.086 -20.562 -8.695 1 94.12 101 LEU A CA 1
ATOM 795 C C . LEU A 1 101 ? 11.711 -19.828 -7.508 1 94.12 101 LEU A C 1
ATOM 797 O O . LEU A 1 101 ? 11.008 -19.219 -6.711 1 94.12 101 LEU A O 1
ATOM 801 N N . GLN A 1 102 ? 13 -19.906 -7.418 1 93.38 102 GLN A N 1
ATOM 802 C CA . GLN A 1 102 ? 13.719 -19.297 -6.305 1 93.38 102 GLN A CA 1
ATOM 803 C C . GLN A 1 102 ? 13.586 -17.781 -6.324 1 93.38 102 GLN A C 1
ATOM 805 O O . GLN A 1 102 ? 13.562 -17.172 -7.395 1 93.38 102 GLN A O 1
ATOM 810 N N . ARG A 1 103 ? 13.625 -17.234 -5.152 1 95.38 103 ARG A N 1
ATOM 811 C CA . ARG A 1 103 ? 13.648 -15.781 -5.02 1 95.38 103 ARG A CA 1
ATOM 812 C C . ARG A 1 103 ? 14.852 -15.188 -5.75 1 95.38 103 ARG A C 1
ATOM 814 O O . ARG A 1 103 ? 15.977 -15.664 -5.59 1 95.38 103 ARG A O 1
ATOM 821 N N . GLY A 1 104 ? 14.57 -14.195 -6.551 1 97.12 104 GLY A N 1
ATOM 822 C CA . GLY A 1 104 ? 15.625 -13.516 -7.289 1 97.12 104 GLY A CA 1
ATOM 823 C C . GLY A 1 104 ? 16.312 -14.406 -8.305 1 97.12 104 GLY A C 1
ATOM 824 O O . GLY A 1 104 ? 17.469 -14.172 -8.664 1 97.12 104 GLY A O 1
ATOM 825 N N . GLN A 1 105 ? 15.672 -15.398 -8.781 1 96.5 105 GLN A N 1
ATOM 826 C CA . GLN A 1 105 ? 16.266 -16.438 -9.625 1 96.5 105 GLN A CA 1
ATOM 827 C C . GLN A 1 105 ? 16.922 -15.828 -10.859 1 96.5 105 GLN A C 1
ATOM 829 O O . GLN A 1 105 ? 17.953 -16.328 -11.328 1 96.5 105 GLN A O 1
ATOM 834 N N . ASP A 1 106 ? 16.328 -14.875 -11.477 1 97.81 106 ASP A N 1
ATOM 835 C CA . ASP A 1 106 ? 16.891 -14.148 -12.609 1 97.81 106 ASP A CA 1
ATOM 836 C C . ASP A 1 106 ? 16.391 -12.711 -12.648 1 97.81 106 ASP A C 1
ATOM 838 O O . ASP A 1 106 ? 15.688 -12.273 -11.742 1 97.81 106 ASP A O 1
ATOM 842 N N . GLU A 1 107 ? 16.766 -11.969 -13.633 1 97.94 107 GLU A N 1
ATOM 843 C CA . GLU A 1 107 ? 16.469 -10.539 -13.734 1 97.94 107 GLU A CA 1
ATOM 844 C C . GLU A 1 107 ? 14.961 -10.297 -13.742 1 97.94 107 GLU A C 1
ATOM 846 O O . GLU A 1 107 ? 14.477 -9.336 -13.148 1 97.94 107 GLU A O 1
ATOM 851 N N . VAL A 1 108 ? 14.227 -11.094 -14.438 1 98 108 VAL A N 1
ATOM 852 C CA . VAL A 1 108 ? 12.789 -10.898 -14.586 1 98 108 VAL A CA 1
ATOM 853 C C . VAL A 1 108 ? 12.094 -11.156 -13.25 1 98 108 VAL A C 1
ATOM 855 O O . VAL A 1 108 ? 11.312 -10.328 -12.773 1 98 108 VAL A O 1
ATOM 858 N N . ILE A 1 109 ? 12.414 -12.266 -12.594 1 98.12 109 ILE A N 1
ATOM 859 C CA . ILE A 1 109 ? 11.82 -12.617 -11.305 1 98.12 109 ILE A CA 1
ATOM 860 C C . ILE A 1 109 ? 12.195 -11.57 -10.258 1 98.12 109 ILE A C 1
ATOM 862 O O . ILE A 1 109 ? 11.352 -11.117 -9.484 1 98.12 109 ILE A O 1
ATOM 866 N N . TYR A 1 110 ? 13.398 -11.203 -10.273 1 97.75 110 TYR A N 1
ATOM 867 C CA . TYR A 1 110 ? 13.922 -10.18 -9.367 1 97.75 110 TYR A CA 1
ATOM 868 C C . TYR A 1 110 ? 13.133 -8.883 -9.508 1 97.75 110 TYR A C 1
ATOM 870 O O . TYR A 1 110 ? 12.703 -8.297 -8.508 1 97.75 110 TYR A O 1
ATOM 878 N N . ASN A 1 111 ? 12.914 -8.461 -10.695 1 96.56 111 ASN A N 1
ATOM 879 C CA . ASN A 1 111 ? 12.211 -7.211 -10.945 1 96.56 111 ASN A CA 1
ATOM 880 C C . ASN A 1 111 ? 10.742 -7.305 -10.539 1 96.56 111 ASN A C 1
ATOM 882 O O . ASN A 1 111 ? 10.195 -6.367 -9.953 1 96.56 111 ASN A O 1
ATOM 886 N N . VAL A 1 112 ? 10.133 -8.367 -10.844 1 97.44 112 VAL A N 1
ATOM 887 C CA . VAL A 1 112 ? 8.727 -8.578 -10.492 1 97.44 112 VAL A CA 1
ATOM 888 C C . VAL A 1 112 ? 8.57 -8.57 -8.977 1 97.44 112 VAL A C 1
ATOM 890 O O . VAL A 1 112 ? 7.656 -7.941 -8.445 1 97.44 112 VAL A O 1
ATOM 893 N N . GLU A 1 113 ? 9.477 -9.234 -8.273 1 97.75 113 GLU A N 1
ATOM 894 C CA . GLU A 1 113 ? 9.406 -9.312 -6.816 1 97.75 113 GLU A CA 1
ATOM 895 C C . GLU A 1 113 ? 9.609 -7.938 -6.184 1 97.75 113 GLU A C 1
ATOM 897 O O . GLU A 1 113 ? 8.961 -7.605 -5.188 1 97.75 113 GLU A O 1
ATOM 902 N N . HIS A 1 114 ? 10.469 -7.164 -6.734 1 96.62 114 HIS A N 1
ATOM 903 C CA . HIS A 1 114 ? 10.695 -5.832 -6.188 1 96.62 114 HIS A CA 1
ATOM 904 C C . HIS A 1 114 ? 9.516 -4.91 -6.469 1 96.62 114 HIS A C 1
ATOM 906 O O . HIS A 1 114 ? 9.188 -4.051 -5.652 1 96.62 114 HIS A O 1
ATOM 912 N N . ARG A 1 115 ? 8.891 -5.07 -7.641 1 96.31 115 ARG A N 1
ATOM 913 C CA . ARG A 1 115 ? 7.672 -4.32 -7.934 1 96.31 115 ARG A CA 1
ATOM 914 C C . ARG A 1 115 ? 6.559 -4.676 -6.957 1 96.31 115 ARG A C 1
ATOM 916 O O . ARG A 1 115 ? 5.832 -3.795 -6.488 1 96.31 115 ARG A O 1
ATOM 923 N N . LEU A 1 116 ? 6.48 -5.93 -6.625 1 97 116 LEU A N 1
ATOM 924 C CA . LEU A 1 116 ? 5.504 -6.398 -5.648 1 97 116 LEU A CA 1
ATOM 925 C C . LEU A 1 116 ? 5.77 -5.781 -4.277 1 97 116 LEU A C 1
ATOM 927 O O . LEU A 1 116 ? 4.844 -5.312 -3.613 1 97 116 LEU A O 1
ATOM 931 N N . ALA A 1 117 ? 7.027 -5.836 -3.881 1 97 117 ALA A N 1
ATOM 932 C CA . ALA A 1 117 ? 7.422 -5.289 -2.586 1 97 117 ALA A CA 1
ATOM 933 C C . ALA A 1 117 ? 7.035 -3.82 -2.465 1 97 117 ALA A C 1
ATOM 935 O O . ALA A 1 117 ? 6.48 -3.398 -1.448 1 97 117 ALA A O 1
ATOM 936 N N . ALA A 1 118 ? 7.285 -3.094 -3.516 1 95.44 118 ALA A N 1
ATOM 937 C CA . ALA A 1 118 ? 6.953 -1.673 -3.525 1 95.44 118 ALA A CA 1
ATOM 938 C C . ALA A 1 118 ? 5.445 -1.462 -3.432 1 95.44 118 ALA A C 1
ATOM 940 O O . ALA A 1 118 ? 4.977 -0.619 -2.664 1 95.44 118 ALA A O 1
ATOM 941 N N . TRP A 1 119 ? 4.688 -2.254 -4.129 1 95.81 119 TRP A N 1
ATOM 942 C CA . TRP A 1 119 ? 3.232 -2.133 -4.16 1 95.81 119 TRP A CA 1
ATOM 943 C C . TRP A 1 119 ? 2.629 -2.484 -2.803 1 95.81 119 TRP A C 1
ATOM 945 O O . TRP A 1 119 ? 1.738 -1.783 -2.314 1 95.81 119 TRP A O 1
ATOM 955 N N . MET A 1 120 ? 3.174 -3.447 -2.131 1 96.25 120 MET A N 1
ATOM 956 C CA . MET A 1 120 ? 2.607 -3.965 -0.888 1 96.25 120 MET A CA 1
ATOM 957 C C . MET A 1 120 ? 3.164 -3.213 0.317 1 96.25 120 MET A C 1
ATOM 959 O O . MET A 1 120 ? 2.662 -3.361 1.433 1 96.25 120 MET A O 1
ATOM 963 N N . HIS A 1 121 ? 4.207 -2.492 0.087 1 96.06 121 HIS A N 1
ATOM 964 C CA . HIS A 1 121 ? 4.906 -1.793 1.159 1 96.06 121 HIS A CA 1
ATOM 965 C C . HIS A 1 121 ? 5.531 -2.777 2.141 1 96.06 121 HIS A C 1
ATOM 967 O O . HIS A 1 121 ? 5.48 -2.568 3.355 1 96.06 121 HIS A O 1
ATOM 973 N N . VAL A 1 122 ? 6.031 -3.891 1.642 1 96.38 122 VAL A N 1
ATOM 974 C CA . VAL A 1 122 ? 6.727 -4.906 2.426 1 96.38 122 VAL A CA 1
ATOM 975 C C . VAL A 1 122 ? 8.031 -5.293 1.729 1 96.38 122 VAL A C 1
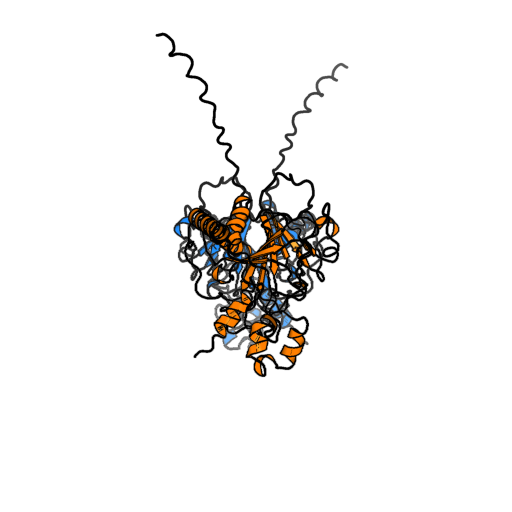ATOM 977 O O . VAL A 1 122 ? 8.031 -5.613 0.538 1 96.38 122 VAL A O 1
ATOM 980 N N . PRO A 1 123 ? 9.156 -5.27 2.461 1 95.69 123 PRO A N 1
ATOM 981 C CA . PRO A 1 123 ? 10.438 -5.574 1.821 1 95.69 123 PRO A CA 1
ATOM 982 C C . PRO A 1 123 ? 10.453 -6.945 1.148 1 95.69 123 PRO A C 1
ATOM 984 O O . PRO A 1 123 ? 9.773 -7.871 1.611 1 95.69 123 PRO A O 1
ATOM 987 N N . VAL A 1 124 ? 11.242 -7.082 0.143 1 96.5 124 VAL A N 1
ATOM 988 C CA . VAL A 1 124 ? 11.289 -8.266 -0.708 1 96.5 124 VAL A CA 1
ATOM 989 C C . VAL A 1 124 ? 11.758 -9.469 0.107 1 96.5 124 VAL A C 1
ATOM 991 O O . VAL A 1 124 ? 11.43 -10.617 -0.215 1 96.5 124 VAL A O 1
ATOM 994 N N . GLU A 1 125 ? 12.492 -9.266 1.238 1 95.5 125 GLU A N 1
ATOM 995 C CA . GLU A 1 125 ? 13.023 -10.336 2.074 1 95.5 125 GLU A CA 1
ATOM 996 C C . GLU A 1 125 ? 11.906 -11.125 2.748 1 95.5 125 GLU A C 1
ATOM 998 O O . GLU A 1 125 ? 12.133 -12.219 3.262 1 95.5 125 GLU A O 1
ATOM 1003 N N . HIS A 1 126 ? 10.711 -10.586 2.73 1 94.44 126 HIS A N 1
ATOM 1004 C CA . HIS A 1 126 ? 9.586 -11.195 3.434 1 94.44 126 HIS A CA 1
ATOM 1005 C C . HIS A 1 126 ? 8.883 -12.227 2.559 1 94.44 126 HIS A C 1
ATOM 1007 O O . HIS A 1 126 ? 8.023 -12.961 3.033 1 94.44 126 HIS A O 1
ATOM 1013 N N . ALA A 1 127 ? 9.273 -12.297 1.305 1 95.19 127 ALA A N 1
ATOM 1014 C CA . ALA A 1 127 ? 8.523 -13.094 0.337 1 95.19 127 ALA A CA 1
ATOM 1015 C C . ALA A 1 127 ? 9.078 -14.508 0.233 1 95.19 127 ALA A C 1
ATOM 1017 O O . ALA A 1 127 ? 10.297 -14.703 0.257 1 95.19 127 ALA A O 1
ATOM 1018 N N . GLU A 1 128 ? 8.203 -15.469 0.084 1 92.06 128 GLU A N 1
ATOM 1019 C CA . GLU A 1 128 ? 8.586 -16.844 -0.256 1 92.06 128 GLU A CA 1
ATOM 1020 C C . GLU A 1 128 ? 8.953 -16.953 -1.732 1 92.06 128 GLU A C 1
ATOM 1022 O O . GLU A 1 128 ? 8.852 -15.984 -2.482 1 92.06 128 GLU A O 1
ATOM 1027 N N . ASP A 1 129 ? 9.43 -18.156 -2.074 1 93.38 129 ASP A N 1
ATOM 1028 C CA . ASP A 1 129 ? 9.633 -18.469 -3.482 1 93.38 129 ASP A CA 1
ATOM 1029 C C . ASP A 1 129 ? 8.328 -18.344 -4.27 1 93.38 129 ASP A C 1
ATOM 1031 O O . ASP A 1 129 ? 7.242 -18.422 -3.693 1 93.38 129 ASP A O 1
ATOM 1035 N N . MET A 1 130 ? 8.484 -18.094 -5.543 1 96 130 MET A N 1
ATOM 1036 C CA . MET A 1 130 ? 7.301 -18.016 -6.391 1 96 130 MET A CA 1
ATOM 1037 C C . MET A 1 130 ? 6.805 -19.406 -6.77 1 96 130 MET A C 1
ATOM 1039 O O . MET A 1 130 ? 7.559 -20.203 -7.328 1 96 130 MET A O 1
ATOM 1043 N N . GLN A 1 131 ? 5.59 -19.688 -6.426 1 92.88 131 GLN A N 1
ATOM 1044 C CA . GLN A 1 131 ? 4.961 -20.906 -6.926 1 92.88 131 GLN A CA 1
ATOM 1045 C C . GLN A 1 131 ? 4.305 -20.672 -8.281 1 92.88 131 GLN A C 1
ATOM 1047 O O . GLN A 1 131 ? 3.543 -19.719 -8.453 1 92.88 131 GLN A O 1
ATOM 1052 N N . VAL A 1 132 ? 4.664 -21.453 -9.266 1 93.94 132 VAL A N 1
ATOM 1053 C CA . VAL A 1 132 ? 4.031 -21.375 -10.578 1 93.94 132 VAL A CA 1
ATOM 1054 C C . VAL 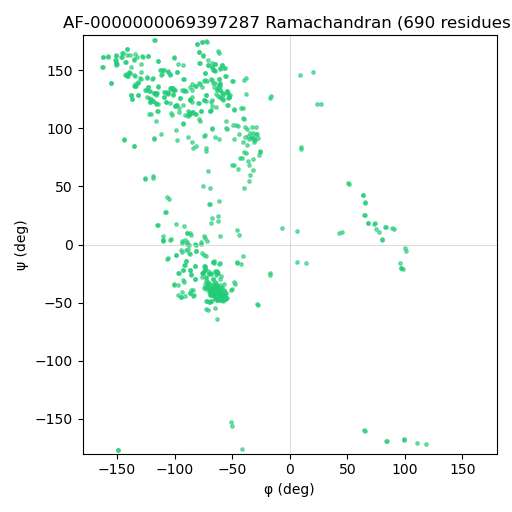A 1 132 ? 3.104 -22.578 -10.781 1 93.94 132 VAL A C 1
ATOM 1056 O O . VAL A 1 132 ? 3.506 -23.719 -10.57 1 93.94 132 VAL A O 1
ATOM 1059 N N . LEU A 1 133 ? 1.861 -22.25 -11.203 1 90.62 133 LEU A N 1
ATOM 1060 C CA . LEU A 1 133 ? 0.821 -23.266 -11.328 1 90.62 133 LEU A CA 1
ATOM 1061 C C . LEU A 1 133 ? 0.242 -23.281 -12.742 1 90.62 133 LEU A C 1
ATOM 1063 O O . LEU A 1 133 ? 0.116 -22.234 -13.375 1 90.62 133 LEU A O 1
ATOM 1067 N N . LYS A 1 134 ? -0.059 -24.469 -13.148 1 87.44 134 LYS A N 1
ATOM 1068 C CA . LYS A 1 134 ? -0.774 -24.688 -14.406 1 87.44 134 LYS A CA 1
ATOM 1069 C C . LYS A 1 134 ? -2.092 -25.422 -14.164 1 87.44 134 LYS A C 1
ATOM 1071 O O . LYS A 1 134 ? -2.115 -26.484 -13.539 1 87.44 134 LYS A O 1
ATOM 1076 N N . TYR A 1 135 ? -3.172 -24.844 -14.625 1 83.38 135 TYR A N 1
ATOM 1077 C CA . TYR A 1 135 ? -4.504 -25.406 -14.484 1 83.38 135 TYR A CA 1
ATOM 1078 C C . TYR A 1 135 ? -5.105 -25.734 -15.844 1 83.38 135 TYR A C 1
ATOM 1080 O O . TYR A 1 135 ? -5.047 -24.922 -16.766 1 83.38 135 TYR A O 1
ATOM 1088 N N . GLN A 1 136 ? -5.527 -26.938 -15.852 1 73.38 136 GLN A N 1
ATOM 1089 C CA . GLN A 1 136 ? -6.285 -27.375 -17.031 1 73.38 136 GLN A CA 1
ATOM 1090 C C . GLN A 1 136 ? -7.48 -28.234 -16.625 1 73.38 136 GLN A C 1
ATOM 1092 O O . GLN A 1 136 ? -7.559 -28.703 -15.492 1 73.38 136 GLN A O 1
ATOM 1097 N N . ASN A 1 137 ? -8.352 -28.375 -17.516 1 68 137 ASN A N 1
ATOM 1098 C CA . ASN A 1 137 ? -9.406 -29.391 -17.484 1 68 137 ASN A CA 1
ATOM 1099 C C . ASN A 1 137 ? -10.148 -29.391 -16.156 1 68 137 ASN A C 1
ATOM 1101 O O . ASN A 1 137 ? -10.312 -30.438 -15.531 1 68 137 ASN A O 1
ATOM 1105 N N . ASN A 1 138 ? -10.664 -28.203 -15.719 1 63.62 138 ASN A N 1
ATOM 1106 C CA . ASN A 1 138 ? -11.555 -28.047 -14.57 1 63.62 138 ASN A CA 1
ATOM 1107 C C . ASN A 1 138 ? -10.797 -28.172 -13.25 1 63.62 138 ASN A C 1
ATOM 1109 O O . ASN A 1 138 ? -11.406 -28.375 -12.195 1 63.62 138 ASN A O 1
ATOM 1113 N N . GLN A 1 139 ? -9.531 -28.125 -13.367 1 66.31 139 GLN A N 1
ATOM 1114 C CA . GLN A 1 139 ? -8.727 -28.125 -12.148 1 66.31 139 GLN A CA 1
ATOM 1115 C C . GLN A 1 139 ? -8.992 -26.891 -11.312 1 66.31 139 GLN A C 1
ATOM 1117 O O . GLN A 1 139 ? -9.227 -25.797 -11.859 1 66.31 139 GLN A O 1
ATOM 1122 N N . THR A 1 140 ? -9.195 -27.172 -9.969 1 71.12 140 THR A N 1
ATOM 1123 C CA . THR A 1 140 ? -9.594 -26.109 -9.055 1 71.12 140 THR A CA 1
ATOM 1124 C C . THR A 1 140 ? -8.734 -26.141 -7.793 1 71.12 140 THR A C 1
ATOM 1126 O O . THR A 1 140 ? -7.93 -27.047 -7.598 1 71.12 140 THR A O 1
ATOM 1129 N N . TYR A 1 141 ? -8.758 -25.078 -7.137 1 72.44 141 TYR A N 1
ATOM 1130 C CA . TYR A 1 141 ? -8.242 -24.984 -5.777 1 72.44 141 TYR A CA 1
ATOM 1131 C C . TYR A 1 141 ? -9.336 -24.547 -4.805 1 72.44 141 TYR A C 1
ATOM 1133 O O . TYR A 1 141 ? -9.805 -23.422 -4.863 1 72.44 141 TYR A O 1
ATOM 1141 N N . GLY A 1 142 ? -9.773 -25.422 -3.879 1 76 142 GLY A N 1
ATOM 1142 C CA . GLY A 1 142 ? -10.883 -25.156 -2.977 1 76 142 GLY A CA 1
ATOM 1143 C C . GLY A 1 142 ? -10.648 -23.984 -2.051 1 76 142 GLY A C 1
ATOM 1144 O O . GLY A 1 142 ? -9.508 -23.531 -1.894 1 76 142 GLY A O 1
ATOM 1145 N N . ALA A 1 143 ? -11.734 -23.578 -1.451 1 81.75 143 ALA A N 1
ATOM 1146 C CA . ALA A 1 143 ? -11.695 -22.422 -0.568 1 81.75 143 ALA A CA 1
ATOM 1147 C C . ALA A 1 143 ? -10.75 -22.656 0.609 1 81.75 143 ALA A C 1
ATOM 1149 O O . ALA A 1 143 ? -10.773 -23.734 1.217 1 81.75 143 ALA A O 1
ATOM 1150 N N . HIS A 1 144 ? -9.867 -21.641 0.895 1 83.81 144 HIS A N 1
ATOM 1151 C CA . HIS A 1 144 ? -8.891 -21.781 1.97 1 83.81 144 HIS A CA 1
ATOM 1152 C C . HIS A 1 144 ? -8.344 -20.422 2.389 1 83.81 144 HIS A C 1
ATOM 1154 O O . HIS A 1 144 ? -8.602 -19.406 1.727 1 83.81 144 HIS A O 1
ATOM 1160 N N . TRP A 1 145 ? -7.766 -20.391 3.564 1 88.5 145 TRP A N 1
ATOM 1161 C CA . TRP A 1 145 ? -6.984 -19.25 4.02 1 88.5 145 TRP A CA 1
ATOM 1162 C C . TRP A 1 145 ? -5.492 -19.484 3.811 1 88.5 145 TRP A C 1
ATOM 1164 O O . TRP A 1 145 ? -5.027 -20.625 3.887 1 88.5 145 TRP A O 1
ATOM 1174 N N . ASP A 1 146 ? -4.781 -18.453 3.562 1 87.38 146 ASP A N 1
ATOM 1175 C CA . ASP A 1 146 ? -3.352 -18.578 3.301 1 87.38 146 ASP A CA 1
ATOM 1176 C C . ASP A 1 146 ? -2.535 -18.297 4.559 1 87.38 146 ASP A C 1
ATOM 1178 O O . ASP A 1 146 ? -1.333 -18.562 4.602 1 87.38 146 ASP A O 1
ATOM 1182 N N . ASP A 1 147 ? -2.984 -17.5 5.66 1 74.56 147 ASP A N 1
ATOM 1183 C CA . ASP A 1 147 ? -2.211 -16.953 6.777 1 74.56 147 ASP A CA 1
ATOM 1184 C C . ASP A 1 147 ? -1.595 -18.078 7.609 1 74.56 147 ASP A C 1
ATOM 1186 O O . ASP A 1 147 ? -0.699 -17.844 8.422 1 74.56 147 ASP A O 1
ATOM 1190 N N . LEU A 1 148 ? -1.415 -19.219 7.223 1 63.06 148 LEU A N 1
ATOM 1191 C CA . LEU A 1 148 ? -0.874 -20.406 7.875 1 63.06 148 LEU A CA 1
ATOM 1192 C C . LEU A 1 148 ? -1.104 -20.344 9.383 1 63.06 148 LEU A C 1
ATOM 1194 O O . LEU A 1 148 ? -1.103 -19.266 9.977 1 63.06 148 LEU A O 1
ATOM 1198 N N . ASP A 1 149 ? -1.771 -21.234 10.047 1 52.56 149 ASP A N 1
ATOM 1199 C CA . ASP A 1 149 ? -1.989 -21.375 11.484 1 52.56 149 ASP A CA 1
ATOM 1200 C C . ASP A 1 149 ? -0.676 -21.25 12.25 1 52.56 149 ASP A C 1
ATOM 1202 O O . ASP A 1 149 ? 0.361 -21.75 11.812 1 52.56 149 ASP A O 1
ATOM 1206 N N . LEU A 1 150 ? -0.552 -20.234 13.086 1 48.75 150 LEU A N 1
ATOM 1207 C CA . LEU A 1 150 ? 0.53 -20.141 14.055 1 48.75 150 LEU A CA 1
ATOM 1208 C C . LEU A 1 150 ? 1.019 -21.516 14.484 1 48.75 150 LEU A C 1
ATOM 1210 O O . LEU A 1 150 ? 2.219 -21.719 14.672 1 48.75 150 LEU A O 1
ATOM 1214 N N . ASP A 1 151 ? 0.113 -22.281 14.852 1 46.28 151 ASP A N 1
ATOM 1215 C CA . ASP A 1 151 ? 0.467 -23.609 15.359 1 46.28 151 ASP A CA 1
ATOM 1216 C C . ASP A 1 151 ? 1.023 -24.5 14.25 1 46.28 151 ASP A C 1
ATOM 1218 O O . ASP A 1 151 ? 1.687 -25.5 14.523 1 46.28 151 ASP A O 1
ATOM 1222 N N . GLU A 1 152 ? 0.666 -24.203 13.141 1 43.56 152 GLU A N 1
ATOM 1223 C CA . GLU A 1 152 ? 1.196 -24.969 12.016 1 43.56 152 GLU A CA 1
ATOM 1224 C C . GLU A 1 152 ? 2.443 -24.297 11.438 1 43.56 152 GLU A C 1
ATOM 1226 O O . GLU A 1 152 ? 2.83 -24.578 10.305 1 43.56 152 GLU A O 1
ATOM 1231 N N . ASN A 1 153 ? 2.785 -23.297 11.992 1 44.72 153 ASN A N 1
ATOM 1232 C CA . ASN A 1 153 ? 4.07 -22.766 11.555 1 44.72 153 ASN A CA 1
ATOM 1233 C C . ASN A 1 153 ? 5.145 -23.859 11.516 1 44.72 153 ASN A C 1
ATOM 1235 O O . ASN A 1 153 ? 5.684 -24.234 12.562 1 44.72 153 ASN A O 1
ATOM 1239 N N . PRO A 1 154 ? 4.988 -24.703 10.656 1 37.75 154 PRO A N 1
ATOM 1240 C CA . PRO A 1 154 ? 6.09 -25.656 10.711 1 37.75 154 PRO A CA 1
ATOM 1241 C C . PRO A 1 154 ? 7.434 -25 11.031 1 37.75 154 PRO A C 1
ATOM 1243 O O . PRO A 1 154 ? 7.758 -23.953 10.469 1 37.75 154 PRO A O 1
ATOM 1246 N N . ALA A 1 155 ? 7.828 -25.094 12.297 1 38.28 155 ALA A N 1
ATOM 1247 C CA . ALA A 1 155 ? 9.164 -24.672 12.695 1 38.28 155 ALA A CA 1
ATOM 1248 C C . ALA A 1 155 ? 10.086 -24.547 11.484 1 38.28 155 ALA A C 1
ATOM 1250 O O . ALA A 1 155 ? 11.047 -23.766 11.508 1 38.28 155 ALA A O 1
ATOM 1251 N N . GLY A 1 156 ? 9.844 -25.203 10.461 1 37.69 156 GLY A N 1
ATOM 1252 C CA . GLY A 1 156 ? 10.82 -25.359 9.398 1 37.69 156 GLY A CA 1
ATOM 1253 C C . GLY A 1 156 ? 10.586 -24.438 8.227 1 37.69 156 GLY A C 1
ATOM 1254 O O . GLY A 1 156 ? 11.352 -24.438 7.258 1 37.69 156 GLY A O 1
ATOM 1255 N N . LEU A 1 157 ? 9.352 -24.172 7.938 1 44.12 157 LEU A N 1
ATOM 1256 C CA . LEU A 1 157 ? 9.422 -23.281 6.789 1 44.12 157 LEU A CA 1
ATOM 1257 C C . LEU A 1 157 ? 9.906 -21.891 7.207 1 44.12 157 LEU A C 1
ATOM 1259 O O . LEU A 1 157 ? 9.383 -21.312 8.156 1 44.12 157 LEU A O 1
ATOM 1263 N N . GLY A 1 158 ? 11.062 -21.562 7.402 1 45.31 158 GLY A N 1
ATOM 1264 C CA . GLY A 1 158 ? 12.094 -20.578 7.68 1 45.31 158 GLY A CA 1
ATOM 1265 C C . GLY A 1 158 ? 11.539 -19.25 8.148 1 45.31 158 GLY A C 1
ATOM 1266 O O . GLY A 1 158 ? 12.297 -18.359 8.57 1 45.31 158 GLY A O 1
ATOM 1267 N N . GLY A 1 159 ? 10.258 -19.031 7.938 1 52.38 159 GLY A N 1
ATOM 1268 C CA . GLY A 1 159 ? 10.094 -17.625 8.273 1 52.38 159 GLY A CA 1
ATOM 1269 C C . GLY A 1 159 ? 9.297 -17.391 9.539 1 52.38 159 GLY A C 1
ATOM 1270 O O . GLY A 1 159 ? 9.266 -16.281 10.07 1 52.38 159 GLY A O 1
ATOM 1271 N N . GLY A 1 160 ? 8.867 -18.484 10.266 1 62.59 160 GLY A N 1
ATOM 1272 C CA . GLY A 1 160 ? 8.32 -18.438 11.609 1 62.59 160 GLY A CA 1
ATOM 1273 C C . GLY A 1 160 ? 7.297 -17.328 11.797 1 62.59 160 GLY A C 1
ATOM 1274 O O . GLY A 1 160 ? 7.031 -16.906 12.93 1 62.59 160 GLY A O 1
ATOM 1275 N N . SER A 1 161 ? 6.863 -16.688 10.734 1 79.12 161 SER A N 1
ATOM 1276 C CA . SER A 1 161 ? 5.879 -15.641 10.953 1 79.12 161 SER A CA 1
ATOM 1277 C C . SER A 1 161 ? 4.648 -15.836 10.07 1 79.12 161 SER A C 1
ATOM 1279 O O . SER A 1 161 ? 4.672 -16.641 9.141 1 79.12 161 SER A O 1
ATOM 1281 N N . VAL A 1 162 ? 3.559 -15.25 10.375 1 86.12 162 VAL A N 1
ATOM 1282 C CA . VAL A 1 162 ? 2.283 -15.344 9.672 1 86.12 162 VAL A CA 1
ATOM 1283 C C . VAL A 1 162 ? 2.414 -14.734 8.273 1 86.12 162 VAL A C 1
ATOM 1285 O O . VAL A 1 162 ? 3.094 -13.727 8.094 1 86.12 162 VAL A O 1
ATOM 1288 N N . ARG A 1 163 ? 1.796 -15.414 7.266 1 91.62 163 ARG A N 1
ATOM 1289 C CA . ARG A 1 163 ? 1.63 -14.805 5.953 1 91.62 163 ARG A CA 1
ATOM 1290 C C . ARG A 1 163 ? 0.626 -13.656 6.004 1 91.62 163 ARG A C 1
ATOM 1292 O O . ARG A 1 163 ? -0.575 -13.883 6.168 1 91.62 163 ARG A O 1
ATOM 1299 N N . VAL A 1 164 ? 1.098 -12.508 5.762 1 93.88 164 VAL A N 1
ATOM 1300 C CA . VAL A 1 164 ? 0.221 -11.359 5.945 1 93.88 164 VAL A CA 1
ATOM 1301 C C . VAL A 1 164 ? -0.479 -11.023 4.629 1 93.88 164 VAL A C 1
ATOM 1303 O O . VAL A 1 164 ? -1.54 -10.398 4.625 1 93.88 164 VAL A O 1
ATOM 1306 N N . ALA A 1 165 ? 0.093 -11.453 3.529 1 96.75 165 ALA A N 1
ATOM 1307 C CA . ALA A 1 165 ? -0.495 -11.117 2.234 1 96.75 165 ALA A CA 1
ATOM 1308 C C . ALA A 1 165 ? -0.196 -12.203 1.201 1 96.75 165 ALA A C 1
ATOM 1310 O O . ALA A 1 165 ? 0.754 -12.977 1.358 1 96.75 165 ALA A O 1
ATOM 1311 N N . THR A 1 166 ? -1.027 -12.273 0.197 1 97.06 166 THR A N 1
ATOM 1312 C CA . THR A 1 166 ? -0.87 -13.164 -0.947 1 97.06 166 THR A CA 1
ATOM 1313 C C . THR A 1 166 ? -1.069 -12.406 -2.256 1 97.06 166 THR A C 1
ATOM 1315 O O . THR A 1 166 ? -1.964 -11.562 -2.361 1 97.06 166 THR A O 1
ATOM 1318 N N . VAL A 1 167 ? -0.24 -12.727 -3.234 1 98.5 167 VAL A N 1
ATOM 1319 C CA . VAL A 1 167 ? -0.411 -12.148 -4.566 1 98.5 167 VAL A CA 1
ATOM 1320 C C . VAL A 1 167 ? -0.549 -13.273 -5.594 1 98.5 167 VAL A C 1
ATOM 1322 O O . VAL A 1 167 ? 0.279 -14.188 -5.645 1 98.5 167 VAL A O 1
ATOM 1325 N N . MET A 1 168 ? -1.606 -13.188 -6.355 1 98 168 MET A N 1
ATOM 1326 C CA . MET A 1 168 ? -1.788 -14.047 -7.52 1 98 168 MET A CA 1
ATOM 1327 C C . MET A 1 168 ? -1.382 -13.32 -8.797 1 98 168 MET A C 1
ATOM 1329 O O . MET A 1 168 ? -1.934 -12.266 -9.125 1 98 168 MET A O 1
ATOM 1333 N N . LEU A 1 169 ? -0.424 -13.875 -9.484 1 98.5 169 LEU A N 1
ATOM 1334 C CA . LEU A 1 169 ? 0.047 -13.352 -10.758 1 98.5 169 LEU A CA 1
ATOM 1335 C C . LEU A 1 169 ? -0.553 -14.125 -11.922 1 98.5 169 LEU A C 1
ATOM 1337 O O . LEU A 1 169 ? -0.313 -15.328 -12.062 1 98.5 169 LEU A O 1
ATOM 1341 N N . TYR A 1 170 ? -1.297 -13.43 -12.781 1 98.25 170 TYR A N 1
ATOM 1342 C CA . TYR A 1 170 ? -1.869 -14.117 -13.93 1 98.25 170 TYR A CA 1
ATOM 1343 C C . TYR A 1 170 ? -0.904 -14.094 -15.109 1 98.25 170 TYR A C 1
ATOM 1345 O O . TYR A 1 170 ? -0.683 -13.055 -15.727 1 98.25 170 TYR A O 1
ATOM 1353 N N . LEU A 1 171 ? -0.408 -15.242 -15.422 1 98.25 171 LEU A N 1
ATOM 1354 C CA . LEU A 1 171 ? 0.614 -15.352 -16.453 1 98.25 171 LEU A CA 1
ATOM 1355 C C . LEU A 1 171 ? -0.018 -15.602 -17.828 1 98.25 171 LEU A C 1
ATOM 1357 O O . LEU A 1 171 ? 0.637 -15.438 -18.859 1 98.25 171 LEU A O 1
ATOM 1361 N N . SER A 1 172 ? -1.245 -16.031 -17.828 1 95.44 172 SER A N 1
ATOM 1362 C CA . SER A 1 172 ? -2.02 -16.219 -19.047 1 95.44 172 SER A CA 1
ATOM 1363 C C . SER A 1 172 ? -3.496 -15.914 -18.828 1 95.44 172 SER A C 1
ATOM 1365 O O . SER A 1 172 ? -3.947 -15.82 -17.672 1 95.44 172 SER A O 1
ATOM 1367 N N . ASP A 1 173 ? -4.148 -15.688 -19.922 1 92.81 173 ASP A N 1
ATOM 1368 C CA . ASP A 1 173 ? -5.605 -15.648 -19.859 1 92.81 173 ASP A CA 1
ATOM 1369 C C . ASP A 1 173 ? -6.184 -17.047 -19.688 1 92.81 173 ASP A C 1
ATOM 1371 O O . ASP A 1 173 ? -5.566 -18.047 -20.094 1 92.81 173 ASP A O 1
ATOM 1375 N N . ALA A 1 174 ? -7.293 -17.062 -18.984 1 89.19 174 ALA A N 1
ATOM 1376 C CA . ALA A 1 174 ? -8.148 -18.234 -19.125 1 89.19 174 ALA A CA 1
ATOM 1377 C C . ALA A 1 174 ? -9.328 -17.953 -20.047 1 89.19 174 ALA A C 1
ATOM 1379 O O . ALA A 1 174 ? -9.938 -16.891 -19.969 1 89.19 174 ALA A O 1
ATOM 1380 N N . GLU A 1 175 ? -9.57 -18.781 -21.016 1 84.94 175 GLU A N 1
ATOM 1381 C CA . GLU A 1 175 ? -10.688 -18.547 -21.922 1 84.94 175 GLU A CA 1
ATOM 1382 C C . GLU A 1 175 ? -12 -18.406 -21.156 1 84.94 175 GLU A C 1
ATOM 1384 O O . GLU A 1 175 ? -12.789 -17.5 -21.422 1 84.94 175 GLU A O 1
ATOM 1389 N N . PHE A 1 176 ? -12.266 -19.203 -20.281 1 90.69 176 PHE A N 1
ATOM 1390 C CA . PHE A 1 176 ? -13.422 -19.094 -19.406 1 90.69 176 PHE A CA 1
ATOM 1391 C C . PHE A 1 176 ? -13.18 -19.828 -18.094 1 90.69 176 PHE A C 1
ATOM 1393 O O . PHE A 1 176 ? -12.609 -20.922 -18.078 1 90.69 176 PHE A O 1
ATOM 1400 N N . GLY A 1 177 ? -13.656 -19.141 -17.016 1 92.75 177 GLY A N 1
ATOM 1401 C CA . GLY A 1 177 ? -13.383 -19.703 -15.703 1 92.75 177 GLY A CA 1
ATOM 1402 C C . GLY A 1 177 ? -12.016 -19.312 -15.172 1 92.75 177 GLY A C 1
ATOM 1403 O O . GLY A 1 177 ? -11.398 -18.359 -15.656 1 92.75 177 GLY A O 1
ATOM 1404 N N . GLY A 1 178 ? -11.57 -19.953 -14.078 1 93.75 178 GLY A N 1
ATOM 1405 C CA . GLY A 1 178 ? -10.234 -19.781 -13.539 1 93.75 178 GLY A CA 1
ATOM 1406 C C . GLY A 1 178 ? -10.117 -18.562 -12.633 1 93.75 178 GLY A C 1
ATOM 1407 O O . GLY A 1 178 ? -9.008 -18.156 -12.289 1 93.75 178 GLY A O 1
ATOM 1408 N N . GLU A 1 179 ? -11.211 -18 -12.203 1 96.12 179 GLU A N 1
ATOM 1409 C CA . GLU A 1 179 ? -11.195 -16.797 -11.367 1 96.12 179 GLU A CA 1
ATOM 1410 C C . GLU A 1 179 ? -10.578 -17.078 -10 1 96.12 179 GLU A C 1
ATOM 1412 O O . GLU A 1 179 ? -10.578 -18.219 -9.547 1 96.12 179 GLU A O 1
ATOM 1417 N N . THR A 1 180 ? -9.984 -16.156 -9.406 1 96.81 180 THR A N 1
ATOM 1418 C CA . THR A 1 180 ? -9.805 -16.125 -7.957 1 96.81 180 THR A CA 1
ATOM 1419 C C . THR A 1 180 ? -11.031 -15.531 -7.273 1 96.81 180 THR A C 1
ATOM 1421 O O . THR A 1 180 ? -11.359 -14.367 -7.496 1 96.81 180 THR A O 1
ATOM 1424 N N . SER A 1 181 ? -11.695 -16.328 -6.527 1 95.75 181 SER A N 1
ATOM 1425 C CA . SER A 1 181 ? -12.953 -15.914 -5.918 1 95.75 181 SER A CA 1
ATOM 1426 C C . SER A 1 181 ? -12.82 -15.797 -4.402 1 95.75 181 SER A C 1
ATOM 1428 O O . SER A 1 181 ? -12.047 -16.531 -3.785 1 95.75 181 SER A O 1
ATOM 1430 N N . PHE A 1 182 ? -13.57 -14.812 -3.852 1 96.75 182 PHE A N 1
ATOM 1431 C CA . PHE A 1 182 ? -13.703 -14.617 -2.412 1 96.75 182 PHE A CA 1
ATOM 1432 C C . PHE A 1 182 ? -15.156 -14.789 -1.975 1 96.75 182 PHE A C 1
ATOM 1434 O O . PHE A 1 182 ? -15.898 -13.812 -1.88 1 96.75 182 PHE A O 1
ATOM 1441 N N . PRO A 1 183 ? -15.547 -15.969 -1.608 1 91.06 183 PRO A N 1
ATOM 1442 C CA . PRO A 1 183 ? -16.969 -16.281 -1.444 1 91.06 183 PRO A CA 1
ATOM 1443 C C . PRO A 1 183 ? -17.609 -15.492 -0.313 1 91.06 183 PRO A C 1
ATOM 1445 O O . PRO A 1 183 ? -18.812 -15.195 -0.368 1 91.06 183 PRO A O 1
ATOM 1448 N N . HIS A 1 184 ? -16.969 -15.133 0.771 1 90.62 184 HIS A N 1
ATOM 1449 C CA . HIS A 1 184 ? -17.547 -14.422 1.911 1 90.62 184 HIS A CA 1
ATOM 1450 C C . HIS A 1 184 ? -17.094 -12.969 1.938 1 90.62 184 HIS A C 1
ATOM 1452 O O . HIS A 1 184 ? -16.812 -12.414 3.006 1 90.62 184 HIS A O 1
ATOM 1458 N N . SER A 1 185 ? -17.078 -12.43 0.758 1 94.56 185 SER A N 1
ATOM 1459 C CA . SER A 1 185 ? -16.562 -11.078 0.606 1 94.56 185 SER A CA 1
ATOM 1460 C C . SER A 1 185 ? -17.641 -10.125 0.097 1 94.56 185 SER A C 1
ATOM 1462 O O . SER A 1 185 ? -18.781 -10.531 -0.129 1 94.56 185 SER A O 1
ATOM 1464 N N . ARG A 1 186 ? -17.281 -8.859 0.003 1 93.31 186 ARG A N 1
ATOM 1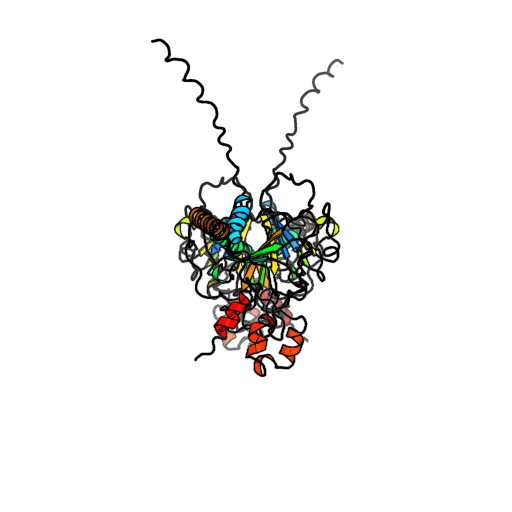465 C CA . ARG A 1 186 ? -18.203 -7.828 -0.465 1 93.31 186 ARG A CA 1
ATOM 1466 C C . ARG A 1 186 ? -17.5 -6.867 -1.425 1 93.31 186 ARG A C 1
ATOM 1468 O O . ARG A 1 186 ? -16.438 -6.336 -1.114 1 93.31 186 ARG A O 1
ATOM 1475 N N . TRP A 1 187 ? -18.203 -6.73 -2.582 1 94.56 187 TRP A N 1
ATOM 1476 C CA . TRP A 1 187 ? -17.75 -5.699 -3.512 1 94.56 187 TRP A CA 1
ATOM 1477 C C . TRP A 1 187 ? -17.922 -4.309 -2.91 1 94.56 187 TRP A C 1
ATOM 1479 O O . TRP A 1 187 ? -18.766 -4.109 -2.031 1 94.56 187 TRP A O 1
ATOM 1489 N N . LEU A 1 188 ? -17.141 -3.334 -3.365 1 92.75 188 LEU A N 1
ATOM 1490 C CA . LEU A 1 188 ? -17.422 -1.943 -3.02 1 92.75 188 LEU A CA 1
ATOM 1491 C C . LEU A 1 188 ? -18.688 -1.449 -3.709 1 92.75 188 LEU A C 1
ATOM 1493 O O . LEU A 1 188 ? -19.531 -0.807 -3.078 1 92.75 188 LEU A O 1
ATOM 1497 N N . ASP A 1 189 ? -18.781 -1.65 -4.902 1 92 189 ASP A N 1
ATOM 1498 C CA . ASP A 1 189 ? -19.906 -1.369 -5.797 1 92 189 ASP A CA 1
ATOM 1499 C C . ASP A 1 189 ? -20.047 -2.453 -6.863 1 92 189 ASP A C 1
ATOM 1501 O O . ASP A 1 189 ? -19.469 -2.338 -7.949 1 92 189 ASP A O 1
ATOM 1505 N N . LYS A 1 190 ? -20.781 -3.416 -6.578 1 92.38 190 LYS A N 1
ATOM 1506 C CA . LYS A 1 190 ? -20.859 -4.617 -7.406 1 92.38 190 LYS A CA 1
ATOM 1507 C C . LYS A 1 190 ? -21.25 -4.27 -8.836 1 92.38 190 LYS A C 1
ATOM 1509 O O . LYS A 1 190 ? -20.641 -4.75 -9.789 1 92.38 190 LYS A O 1
ATOM 1514 N N . GLU A 1 191 ? -22.219 -3.479 -8.977 1 91.31 191 GLU A N 1
ATOM 1515 C CA . GLU A 1 191 ? -22.734 -3.141 -10.297 1 91.31 191 GLU A CA 1
ATOM 1516 C C . GLU A 1 191 ? -21.656 -2.492 -11.156 1 91.31 191 GLU A C 1
ATOM 1518 O O . GLU A 1 191 ? -21.438 -2.887 -12.305 1 91.31 191 GLU A O 1
ATOM 1523 N N . LYS A 1 192 ? -20.906 -1.562 -10.617 1 90.38 192 LYS A N 1
ATOM 1524 C CA . LYS A 1 192 ? -19.891 -0.839 -11.367 1 90.38 192 LYS A CA 1
ATOM 1525 C C . LYS A 1 192 ? -18.672 -1.72 -11.617 1 90.38 192 LYS A C 1
ATOM 1527 O O . LYS A 1 192 ? -18.094 -1.705 -12.719 1 90.38 192 LYS A O 1
ATOM 1532 N N . GLN A 1 193 ? -18.297 -2.543 -10.672 1 92.06 193 GLN A N 1
ATOM 1533 C CA . GLN A 1 193 ? -17.047 -3.287 -10.742 1 92.06 193 GLN A CA 1
ATOM 1534 C C . GLN A 1 193 ? -17.203 -4.539 -11.602 1 92.06 193 GLN A C 1
ATOM 1536 O O . GLN A 1 193 ? -16.203 -5.078 -12.102 1 92.06 193 GLN A O 1
ATOM 1541 N N . THR A 1 194 ? -18.438 -4.9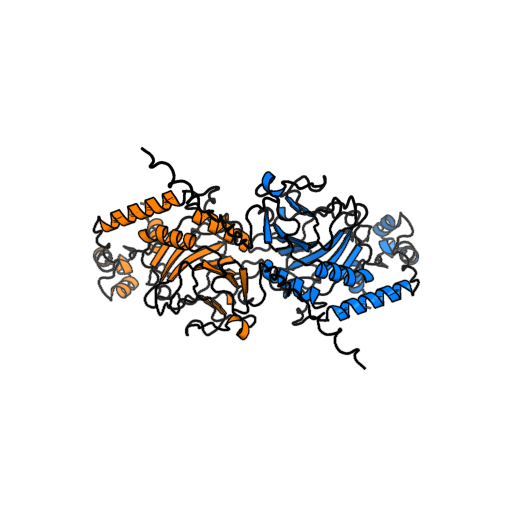73 -11.82 1 92 194 THR A N 1
ATOM 1542 C CA . THR A 1 194 ? -18.625 -6.191 -12.602 1 92 194 THR A CA 1
ATOM 1543 C C . THR A 1 194 ? -19.234 -5.875 -13.961 1 92 194 THR A C 1
ATOM 1545 O O . THR A 1 194 ? -19.578 -6.781 -14.727 1 92 194 THR A O 1
ATOM 1548 N N . ALA A 1 195 ? -19.391 -4.637 -14.195 1 89.25 195 ALA A N 1
ATOM 1549 C CA . ALA A 1 195 ? -20.016 -4.23 -15.453 1 89.25 195 ALA A CA 1
ATOM 1550 C C . ALA A 1 195 ? -19.234 -4.777 -16.656 1 89.25 195 ALA A C 1
ATOM 1552 O O . ALA A 1 195 ? -18.016 -4.625 -16.734 1 89.25 195 ALA A O 1
ATOM 1553 N N . GLY A 1 196 ? -19.875 -5.473 -17.5 1 88 196 GLY A N 1
ATOM 1554 C CA . GLY A 1 196 ? -19.281 -5.961 -18.734 1 88 196 GLY A CA 1
ATOM 1555 C C . GLY A 1 196 ? -18.438 -7.207 -18.547 1 88 196 GLY A C 1
ATOM 1556 O O . GLY A 1 196 ? -17.797 -7.684 -19.484 1 88 196 GLY A O 1
ATOM 1557 N N . LEU A 1 197 ? -18.453 -7.676 -17.375 1 90.94 197 LEU A N 1
ATOM 1558 C CA . LEU A 1 197 ? -17.672 -8.875 -17.094 1 90.94 197 LEU A CA 1
ATOM 1559 C C . LEU A 1 197 ? -18.578 -10.086 -16.938 1 90.94 197 LEU A C 1
ATOM 1561 O O . LEU A 1 197 ? -19.719 -9.961 -16.484 1 90.94 197 LEU A O 1
ATOM 1565 N N . THR A 1 198 ? -18.047 -11.227 -17.312 1 91.75 198 THR A N 1
ATOM 1566 C CA . THR A 1 198 ? -18.75 -12.492 -17.141 1 91.75 198 THR A CA 1
ATOM 1567 C C . THR A 1 198 ? -17.969 -13.43 -16.234 1 91.75 198 THR A C 1
ATOM 1569 O O . THR A 1 198 ? -16.812 -13.742 -16.516 1 91.75 198 THR A O 1
ATOM 1572 N N . PHE A 1 199 ? -18.625 -13.836 -15.227 1 94.69 199 PHE A N 1
ATOM 1573 C CA . PHE A 1 199 ? -18.016 -14.734 -14.258 1 94.69 199 PHE A CA 1
ATOM 1574 C C . PHE A 1 199 ? -18.625 -16.125 -14.352 1 94.69 199 PHE A C 1
ATOM 1576 O O . PHE A 1 199 ? -19.797 -16.281 -14.734 1 94.69 199 PHE A O 1
ATOM 1583 N N . SER A 1 200 ? -17.859 -17.094 -14.031 1 91.94 200 SER A N 1
ATOM 1584 C CA . SER A 1 200 ? -18.406 -18.453 -13.891 1 91.94 200 SER A CA 1
ATOM 1585 C C . SER A 1 200 ? -19.25 -18.578 -12.625 1 91.94 200 SER A C 1
ATOM 1587 O O . SER A 1 200 ? -19.266 -17.672 -11.789 1 91.94 200 SER A O 1
ATOM 1589 N N . ASP A 1 201 ? -19.875 -19.688 -12.406 1 90.25 201 ASP A N 1
ATOM 1590 C CA . ASP A 1 201 ? -20.719 -19.938 -11.242 1 90.25 201 ASP A CA 1
ATOM 1591 C C . ASP A 1 201 ? -19.906 -19.891 -9.953 1 90.25 201 ASP A C 1
ATOM 1593 O O . ASP A 1 201 ? -20.375 -19.391 -8.93 1 90.25 201 ASP A O 1
ATOM 1597 N N . CYS A 1 202 ? -18.719 -20.359 -10.047 1 89.62 202 CYS A N 1
ATOM 1598 C CA . CYS A 1 202 ? -17.828 -20.438 -8.891 1 89.62 202 CYS A CA 1
ATOM 1599 C C . CYS A 1 202 ? -17.531 -19.031 -8.352 1 89.62 202 CYS A C 1
ATOM 1601 O O . CYS A 1 202 ? -17.266 -18.875 -7.16 1 89.62 202 CYS A O 1
ATOM 1603 N N . ALA A 1 203 ? -17.641 -18.016 -9.195 1 93.56 203 ALA A N 1
ATOM 1604 C CA . ALA A 1 203 ? -17.203 -16.672 -8.836 1 93.56 203 ALA A CA 1
ATOM 1605 C C . ALA A 1 203 ? -18.391 -15.719 -8.758 1 93.56 203 ALA A C 1
ATOM 1607 O O . ALA A 1 203 ? -18.219 -14.492 -8.734 1 93.56 203 ALA A O 1
ATOM 1608 N N . LYS A 1 204 ? -19.562 -16.312 -8.672 1 87.88 204 LYS A N 1
ATOM 1609 C CA . LYS A 1 204 ? -20.75 -15.477 -8.773 1 87.88 204 LYS A CA 1
ATOM 1610 C C . LYS A 1 204 ? -21.078 -14.828 -7.426 1 87.88 204 LYS A C 1
ATOM 1612 O O . LYS A 1 204 ? -21.672 -13.75 -7.379 1 87.88 204 LYS A O 1
ATOM 1617 N N . ASP A 1 205 ? -20.641 -15.672 -6.363 1 86 205 ASP A N 1
ATOM 1618 C CA . ASP A 1 205 ? -21 -15.195 -5.031 1 86 205 ASP A CA 1
ATOM 1619 C C . ASP A 1 205 ? -19.844 -14.461 -4.371 1 86 205 ASP A C 1
ATOM 1621 O O . ASP A 1 205 ? -18.812 -15.07 -4.07 1 86 205 ASP A O 1
ATOM 1625 N N . GLY A 1 206 ? -19.672 -13.188 -4.512 1 92.88 206 GLY A N 1
ATOM 1626 C CA . GLY A 1 206 ? -18.641 -12.406 -3.852 1 92.88 206 GLY A CA 1
ATOM 1627 C C . GLY A 1 206 ? -17.672 -11.75 -4.824 1 92.88 206 GLY A C 1
ATOM 1628 O O . GLY A 1 206 ? -17.859 -11.828 -6.043 1 92.88 206 GLY A O 1
ATOM 1629 N N . VAL A 1 207 ? -16.656 -11.195 -4.262 1 96.81 207 VAL A N 1
ATOM 1630 C CA . VAL A 1 207 ? -15.648 -10.516 -5.055 1 96.81 207 VAL A CA 1
ATOM 1631 C C . VAL A 1 207 ? -14.82 -11.539 -5.828 1 96.81 207 VAL A C 1
ATOM 1633 O O . VAL A 1 207 ? -14.539 -12.625 -5.324 1 96.81 207 VAL A O 1
ATOM 1636 N N . ALA A 1 208 ? -14.477 -11.234 -7.047 1 97.38 208 ALA A N 1
ATOM 1637 C CA . ALA A 1 208 ? -13.664 -12.148 -7.848 1 97.38 208 ALA A CA 1
ATOM 1638 C C . ALA A 1 208 ? -12.805 -11.391 -8.852 1 97.38 208 ALA A C 1
ATOM 1640 O O . ALA A 1 208 ? -13.117 -10.25 -9.211 1 97.38 208 ALA A O 1
ATOM 1641 N N . ALA A 1 209 ? -11.742 -11.992 -9.242 1 96.81 209 ALA A N 1
ATOM 1642 C CA . ALA A 1 209 ? -10.859 -11.461 -10.281 1 96.81 209 ALA A CA 1
ATOM 1643 C C . ALA A 1 209 ? -10.719 -12.445 -11.438 1 96.81 209 ALA A C 1
ATOM 1645 O O . ALA A 1 209 ? -10.477 -13.633 -11.219 1 96.81 209 ALA A O 1
ATOM 1646 N N . LEU A 1 210 ? -10.867 -11.922 -12.633 1 95.62 210 LEU A N 1
ATOM 1647 C CA . LEU A 1 210 ? -10.656 -12.734 -13.836 1 95.62 210 LEU A CA 1
ATOM 1648 C C . LEU A 1 210 ? -9.172 -12.898 -14.125 1 95.62 210 LEU A C 1
ATOM 1650 O O . LEU A 1 210 ? -8.391 -11.953 -13.969 1 95.62 210 LEU A O 1
ATOM 1654 N N . PRO A 1 211 ? -8.797 -14.086 -14.516 1 96 211 PRO A N 1
ATOM 1655 C CA . PRO A 1 211 ? -7.395 -14.281 -14.891 1 96 211 PRO A CA 1
ATOM 1656 C C . PRO A 1 211 ? -7.059 -13.656 -16.25 1 96 211 PRO A C 1
ATOM 1658 O O . PRO A 1 211 ? -7.219 -14.297 -17.281 1 96 211 PRO A O 1
ATOM 1661 N N . ARG A 1 212 ? -6.594 -12.461 -16.234 1 94.75 212 ARG A N 1
ATOM 1662 C CA . ARG A 1 212 ? -6.113 -11.773 -17.422 1 94.75 212 ARG A CA 1
ATOM 1663 C C . ARG A 1 212 ? -4.594 -11.641 -17.406 1 94.75 212 ARG A C 1
ATOM 1665 O O . ARG A 1 212 ? -4.012 -11.227 -16.391 1 94.75 212 ARG A O 1
ATOM 1672 N N . LYS A 1 213 ? -4.004 -12.016 -18.516 1 96.44 213 LYS A N 1
ATOM 1673 C CA . LYS A 1 213 ? -2.549 -12.016 -18.609 1 96.44 213 LYS A CA 1
ATOM 1674 C C . LYS A 1 213 ? -1.974 -10.656 -18.203 1 96.44 213 LYS A C 1
ATOM 1676 O O . LYS A 1 213 ? -2.42 -9.617 -18.703 1 96.44 213 LYS A O 1
ATOM 1681 N N . GLY A 1 214 ? -1.059 -10.711 -17.297 1 97.19 214 GLY A N 1
ATOM 1682 C CA . GLY A 1 214 ? -0.355 -9.508 -16.891 1 97.19 214 GLY A CA 1
ATOM 1683 C C . GLY A 1 214 ? -0.935 -8.875 -15.633 1 97.19 214 GLY A C 1
ATOM 1684 O O . GLY A 1 214 ? -0.277 -8.055 -14.984 1 97.19 214 GLY A O 1
ATOM 1685 N N . ASN A 1 215 ? -2.178 -9.188 -15.281 1 97.06 215 ASN A N 1
ATOM 1686 C CA . ASN A 1 215 ? -2.793 -8.648 -14.078 1 97.06 215 ASN A CA 1
ATOM 1687 C C . ASN A 1 215 ? -2.311 -9.383 -12.828 1 97.06 215 ASN A C 1
ATOM 1689 O O . ASN A 1 215 ? -1.8 -10.5 -12.914 1 97.06 215 ASN A O 1
ATOM 1693 N N . ALA A 1 216 ? -2.404 -8.711 -11.727 1 98.31 216 ALA A N 1
ATOM 1694 C CA . ALA A 1 216 ? -2.082 -9.297 -10.43 1 98.31 216 ALA A CA 1
ATOM 1695 C C . ALA A 1 216 ? -3.152 -8.961 -9.391 1 98.31 216 ALA A C 1
ATOM 1697 O O . ALA A 1 216 ? -3.639 -7.828 -9.344 1 98.31 216 ALA A O 1
ATOM 1698 N N . VAL A 1 217 ? -3.549 -9.938 -8.586 1 98.31 217 VAL A N 1
ATOM 1699 C CA . VAL A 1 217 ? -4.465 -9.711 -7.473 1 98.31 217 VAL A CA 1
ATOM 1700 C C . VAL A 1 217 ? -3.709 -9.812 -6.148 1 98.31 217 VAL A C 1
ATOM 1702 O O . VAL A 1 217 ? -3.055 -10.82 -5.875 1 98.31 217 VAL A O 1
ATOM 1705 N N . LEU A 1 218 ? -3.771 -8.758 -5.375 1 98.5 218 LEU A N 1
ATOM 1706 C CA . LEU A 1 218 ? -3.246 -8.719 -4.012 1 98.5 218 LEU A CA 1
ATOM 1707 C C . LEU A 1 218 ? -4.379 -8.766 -2.992 1 98.5 218 LEU A C 1
ATOM 1709 O O . LEU A 1 218 ? -5.383 -8.062 -3.143 1 98.5 218 LEU A O 1
ATOM 1713 N N . PHE A 1 219 ? -4.277 -9.625 -2.016 1 98.19 219 PHE A N 1
ATOM 1714 C CA . PHE A 1 219 ? -5.191 -9.539 -0.883 1 98.19 219 PHE A CA 1
ATOM 1715 C C . PHE A 1 219 ? -4.453 -9.797 0.427 1 98.19 219 PHE A C 1
ATOM 1717 O O . PHE A 1 219 ? -3.486 -10.555 0.464 1 98.19 219 PHE A O 1
ATOM 1724 N N . TRP A 1 220 ? -4.906 -9.156 1.418 1 97.38 220 TRP A N 1
ATOM 1725 C CA . TRP A 1 220 ? -4.297 -9.266 2.74 1 97.38 220 TRP A CA 1
ATOM 1726 C C . TRP A 1 220 ? -4.965 -10.359 3.561 1 97.38 220 TRP A C 1
ATOM 1728 O O . TRP A 1 220 ? -6.195 -10.414 3.656 1 97.38 220 TRP A O 1
ATOM 1738 N N . ASN A 1 221 ? -4.133 -11.172 4.16 1 95.31 221 ASN A N 1
ATOM 1739 C CA . ASN A 1 221 ? -4.609 -12.32 4.922 1 95.31 221 ASN A CA 1
ATOM 1740 C C . ASN A 1 221 ? -4.934 -11.945 6.363 1 95.31 221 ASN A C 1
ATOM 1742 O O . ASN A 1 221 ? -5.66 -12.664 7.051 1 95.31 221 ASN A O 1
ATOM 1746 N N . THR A 1 222 ? -4.336 -10.852 6.797 1 93.06 222 THR A N 1
ATOM 1747 C CA . THR A 1 222 ? -4.473 -10.445 8.195 1 93.06 222 THR A CA 1
ATOM 1748 C C . THR A 1 222 ? -5.043 -9.031 8.289 1 93.06 222 THR A C 1
ATOM 1750 O O . THR A 1 222 ? -5.02 -8.281 7.312 1 93.06 222 THR A O 1
ATOM 1753 N N . LYS A 1 223 ? -5.543 -8.703 9.43 1 91.12 223 LYS A N 1
ATOM 1754 C CA . LYS A 1 223 ? -6.012 -7.352 9.703 1 91.12 223 LYS A CA 1
ATOM 1755 C C . LYS A 1 223 ? -4.848 -6.363 9.727 1 91.12 223 LYS A C 1
ATOM 1757 O O . LYS A 1 223 ? -3.711 -6.742 10.031 1 91.12 223 LYS A O 1
ATOM 1762 N N . PRO A 1 224 ? -5.168 -5.109 9.406 1 89.31 224 PRO A N 1
ATOM 1763 C CA . PRO A 1 224 ? -4.09 -4.117 9.375 1 89.31 224 PRO A CA 1
ATOM 1764 C C . PRO A 1 224 ? -3.309 -4.062 10.688 1 89.31 224 PRO A C 1
ATOM 1766 O O . PRO A 1 224 ? -3.904 -4.043 11.766 1 89.31 224 PRO A O 1
ATOM 1769 N N . GLY A 1 225 ? -2.035 -4.113 10.5 1 84.56 225 GLY A N 1
ATOM 1770 C CA . GLY A 1 225 ? -1.16 -3.906 11.641 1 84.56 225 GLY A CA 1
ATOM 1771 C C . GLY A 1 225 ? -1.232 -5.031 12.656 1 84.56 225 GLY A C 1
ATOM 1772 O O . GLY A 1 225 ? -0.909 -4.836 13.828 1 84.56 225 GLY A O 1
ATOM 1773 N N . SER A 1 226 ? -1.748 -6.141 12.156 1 82.38 226 SER A N 1
ATOM 1774 C CA . SER A 1 226 ? -1.901 -7.242 13.102 1 82.38 226 SER A CA 1
ATOM 1775 C C . SER A 1 226 ? -1.615 -8.586 12.445 1 82.38 226 SER A C 1
ATOM 1777 O O . SER A 1 226 ? -1.621 -8.695 11.211 1 82.38 226 SER A O 1
ATOM 1779 N N . GLY A 1 227 ? -1.287 -9.516 13.211 1 82.94 227 GLY A N 1
ATOM 1780 C CA . GLY A 1 227 ? -1.128 -10.883 12.742 1 82.94 227 GLY A CA 1
ATOM 1781 C C . GLY A 1 227 ? -2.41 -11.688 12.805 1 82.94 227 GLY A C 1
ATOM 1782 O O . GLY A 1 227 ? -2.408 -12.891 12.531 1 82.94 227 GLY A O 1
ATOM 1783 N N . LYS A 1 228 ? -3.494 -10.961 13.07 1 87.5 228 LYS A N 1
ATOM 1784 C CA . LYS A 1 228 ? -4.77 -11.664 13.188 1 87.5 228 LYS A CA 1
ATOM 1785 C C . LYS A 1 228 ? -5.383 -11.922 11.812 1 87.5 228 LYS A C 1
ATOM 1787 O O . LYS A 1 228 ? -5.414 -11.031 10.961 1 87.5 228 LYS A O 1
ATOM 1792 N N . GLN A 1 229 ? -5.863 -13.047 11.648 1 90.81 229 GLN A N 1
ATOM 1793 C CA . GLN A 1 229 ? -6.438 -13.477 10.375 1 90.81 229 GLN A CA 1
ATOM 1794 C C . GLN A 1 229 ? -7.625 -12.602 9.984 1 90.81 229 GLN A C 1
ATOM 1796 O O . GLN A 1 229 ? -8.453 -12.258 10.82 1 90.81 229 GLN A O 1
ATOM 1801 N N . ASP A 1 230 ? -7.727 -12.234 8.828 1 93.25 230 ASP A N 1
ATOM 1802 C CA . ASP A 1 230 ? -8.945 -11.695 8.242 1 93.25 230 ASP A CA 1
ATOM 1803 C C . ASP A 1 230 ? -9.844 -12.805 7.707 1 93.25 230 ASP A C 1
ATOM 1805 O O . ASP A 1 230 ? -9.531 -13.43 6.695 1 93.25 230 ASP A O 1
ATOM 1809 N N . LYS A 1 231 ? -10.93 -13.016 8.281 1 91.25 231 LYS A N 1
ATOM 1810 C CA . LYS A 1 231 ? -11.812 -14.117 7.91 1 91.25 231 LYS A CA 1
ATOM 1811 C C . LYS A 1 231 ? -12.312 -13.969 6.48 1 91.25 231 LYS A C 1
ATOM 1813 O O . LYS A 1 231 ? -12.641 -14.961 5.82 1 91.25 231 LYS A O 1
ATOM 1818 N N . TYR A 1 232 ? -12.312 -12.758 5.957 1 94.5 232 TYR A N 1
ATOM 1819 C CA . TYR A 1 232 ? -12.836 -12.5 4.621 1 94.5 232 TYR A CA 1
ATOM 1820 C C . TYR A 1 232 ? -11.805 -12.836 3.551 1 94.5 232 TYR A C 1
ATOM 1822 O O . TYR A 1 232 ? -12.117 -12.82 2.355 1 94.5 232 TYR A O 1
ATOM 1830 N N . SER A 1 233 ? -10.586 -13.188 3.965 1 94.56 233 SER A N 1
ATOM 1831 C CA . SER A 1 233 ? -9.523 -13.469 3.002 1 94.56 233 SER A CA 1
ATOM 1832 C C . SER A 1 233 ? -9.633 -14.891 2.461 1 94.56 233 SER A C 1
ATOM 1834 O O . SER A 1 233 ? -8.805 -15.32 1.655 1 94.56 233 SER A O 1
ATOM 1836 N N . MET A 1 234 ? -10.664 -15.648 2.953 1 92.19 234 MET A N 1
ATOM 1837 C CA . MET A 1 234 ? -10.914 -16.953 2.348 1 92.19 234 MET A CA 1
ATOM 1838 C C . MET A 1 234 ? -11.094 -16.828 0.838 1 92.19 234 MET A C 1
ATOM 1840 O O . MET A 1 234 ? -11.836 -15.969 0.367 1 92.19 234 MET A O 1
ATOM 1844 N N . HIS A 1 235 ? -10.391 -17.703 0.09 1 93.44 235 HIS A N 1
ATOM 1845 C CA . HIS A 1 235 ? -10.445 -17.594 -1.363 1 93.44 235 HIS A CA 1
ATOM 1846 C C . HIS A 1 235 ? -10.375 -18.969 -2.02 1 93.44 235 HIS A C 1
ATOM 1848 O O . HIS A 1 235 ? -10.055 -19.953 -1.36 1 93.44 235 HIS A O 1
ATOM 1854 N N . ALA A 1 236 ? -10.734 -18.953 -3.279 1 88.56 236 ALA A N 1
ATOM 1855 C CA . ALA A 1 236 ? -10.711 -20.188 -4.066 1 88.56 236 ALA A CA 1
ATOM 1856 C C . ALA A 1 236 ? -10.258 -19.922 -5.496 1 88.56 236 ALA A C 1
ATOM 1858 O O . ALA A 1 236 ? -10.398 -18.797 -6 1 88.56 236 ALA A O 1
ATOM 1859 N N . GLY A 1 237 ? -9.57 -20.906 -6.008 1 91.44 237 GLY A N 1
ATOM 1860 C CA . GLY A 1 237 ? -9.359 -20.953 -7.445 1 91.44 237 GLY A CA 1
ATOM 1861 C C . GLY A 1 237 ? -10.469 -21.656 -8.195 1 91.44 237 GLY A C 1
ATOM 1862 O O . GLY A 1 237 ? -10.625 -22.875 -8.078 1 91.44 237 GLY A O 1
ATOM 1863 N N . CYS A 1 238 ? -11.203 -20.906 -9.031 1 91.81 238 CYS A N 1
ATOM 1864 C CA . CYS A 1 238 ? -12.328 -21.484 -9.766 1 91.81 238 CYS A CA 1
ATOM 1865 C C . CYS A 1 238 ? -11.844 -22.438 -10.852 1 91.81 238 CYS A C 1
ATOM 1867 O O . CYS A 1 238 ? -10.742 -22.266 -11.383 1 91.81 238 CYS A O 1
ATOM 1869 N N . PRO A 1 239 ? -12.695 -23.359 -11.188 1 87.19 239 PRO A N 1
ATOM 1870 C CA . PRO A 1 239 ? -12.305 -24.266 -12.273 1 87.19 239 PRO A CA 1
ATOM 1871 C C . PRO A 1 239 ? -12.047 -23.531 -13.586 1 87.19 239 PRO A C 1
ATOM 1873 O O . PRO A 1 239 ? -12.766 -22.578 -13.922 1 87.19 239 PRO A O 1
ATOM 1876 N N . VAL A 1 240 ? -11 -24 -14.211 1 88 240 VAL A N 1
ATOM 1877 C CA . VAL A 1 240 ? -10.797 -23.562 -15.586 1 88 240 VAL A CA 1
ATOM 1878 C C . VAL A 1 240 ? -11.727 -24.344 -16.516 1 88 240 VAL A C 1
ATOM 1880 O O . VAL A 1 240 ? -11.492 -25.516 -16.812 1 88 240 VAL A O 1
ATOM 1883 N N . ILE A 1 241 ? -12.719 -23.719 -17.031 1 85.44 241 ILE A N 1
ATOM 1884 C CA . ILE A 1 241 ? -13.758 -24.391 -17.797 1 85.44 241 ILE A CA 1
ATOM 1885 C C . ILE A 1 241 ? -13.32 -24.516 -19.25 1 85.44 241 ILE A C 1
ATOM 1887 O O . ILE A 1 241 ? -13.562 -25.531 -19.906 1 85.44 241 ILE A O 1
ATOM 1891 N N . LYS A 1 242 ? -12.664 -23.469 -19.766 1 83.5 242 LYS A N 1
ATOM 1892 C CA . LYS A 1 242 ? -12.117 -23.469 -21.125 1 83.5 242 LYS A CA 1
ATOM 1893 C C . LYS A 1 242 ? -10.719 -22.859 -21.156 1 83.5 242 LYS A C 1
ATOM 1895 O O . LYS A 1 242 ? -10.492 -21.797 -20.578 1 83.5 242 LYS A O 1
ATOM 1900 N N . GLY A 1 243 ? -9.766 -23.625 -21.703 1 82.25 243 GLY A N 1
ATOM 1901 C CA . GLY A 1 243 ? -8.414 -23.125 -21.875 1 82.25 243 GLY A CA 1
ATOM 1902 C C . GLY A 1 243 ? -7.457 -23.578 -20.797 1 82.25 243 GLY A C 1
ATOM 1903 O O . GLY A 1 243 ? -7.688 -24.594 -20.141 1 82.25 243 GLY A O 1
ATOM 1904 N N . THR A 1 244 ? -6.32 -22.953 -20.797 1 86 244 THR A N 1
ATOM 1905 C CA . THR A 1 244 ? -5.266 -23.219 -19.828 1 86 244 THR A CA 1
ATOM 1906 C C . THR A 1 244 ? -4.891 -21.938 -19.094 1 86 244 THR A C 1
ATOM 1908 O O . THR A 1 244 ? -4.801 -20.859 -19.688 1 86 244 THR A O 1
ATOM 1911 N N . LYS A 1 245 ? -4.762 -22.109 -17.781 1 91.31 245 LYS A N 1
ATOM 1912 C CA . LYS A 1 245 ? -4.367 -20.969 -16.969 1 91.31 245 LYS A CA 1
ATOM 1913 C C . LYS A 1 245 ? -3.01 -21.203 -16.312 1 91.31 245 LYS A C 1
ATOM 1915 O O . LYS A 1 245 ? -2.799 -22.219 -15.648 1 91.31 245 LYS A O 1
ATOM 1920 N N . TRP A 1 246 ? -2.074 -20.297 -16.609 1 94.12 246 TRP A N 1
ATOM 1921 C CA . TRP A 1 246 ? -0.821 -20.219 -15.867 1 94.12 246 TRP A CA 1
ATOM 1922 C C . TRP A 1 246 ? -0.87 -19.094 -14.836 1 94.12 246 TRP A C 1
ATOM 1924 O O . TRP A 1 246 ? -1.34 -18 -15.133 1 94.12 246 TRP A O 1
ATOM 1934 N N . ALA A 1 247 ? -0.441 -19.422 -13.633 1 96.19 247 ALA A N 1
ATOM 1935 C CA . ALA A 1 247 ? -0.446 -18.422 -12.578 1 96.19 247 ALA A CA 1
ATOM 1936 C C . ALA A 1 247 ? 0.792 -18.547 -11.695 1 96.19 247 ALA A C 1
ATOM 1938 O O . ALA A 1 247 ? 1.351 -19.625 -11.547 1 96.19 247 ALA A O 1
ATOM 1939 N N . GLY A 1 248 ? 1.282 -17.422 -11.227 1 96.81 248 GLY A N 1
ATOM 1940 C CA . GLY A 1 248 ? 2.256 -17.359 -10.148 1 96.81 248 GLY A CA 1
ATOM 1941 C C . GLY A 1 248 ? 1.65 -16.938 -8.82 1 96.81 248 GLY A C 1
ATOM 1942 O O . GLY A 1 248 ? 0.699 -16.156 -8.781 1 96.81 248 GLY A O 1
ATOM 1943 N N . VAL A 1 249 ? 2.199 -17.484 -7.734 1 96.31 249 VAL A N 1
ATOM 1944 C CA . VAL A 1 249 ? 1.747 -17.109 -6.398 1 96.31 249 VAL A CA 1
ATOM 1945 C C . VAL A 1 249 ? 2.936 -16.641 -5.562 1 96.31 249 VAL A C 1
ATOM 1947 O O . VAL A 1 249 ? 4 -17.266 -5.578 1 96.31 249 VAL A O 1
ATOM 1950 N N . LYS A 1 250 ? 2.77 -15.57 -4.918 1 97.12 250 LYS A N 1
ATOM 1951 C CA . LYS A 1 250 ? 3.729 -15.062 -3.941 1 97.12 250 LYS A CA 1
ATOM 1952 C C . LYS A 1 250 ? 3.08 -14.898 -2.57 1 97.12 250 LYS A C 1
ATOM 1954 O O . LYS A 1 250 ? 2.066 -14.211 -2.438 1 97.12 250 LYS A O 1
ATOM 1959 N N . TRP A 1 251 ? 3.658 -15.562 -1.568 1 95 251 TRP A N 1
ATOM 1960 C CA . TRP A 1 251 ? 3.23 -15.398 -0.183 1 95 251 TRP A CA 1
ATOM 1961 C C . TRP A 1 251 ? 4.191 -14.484 0.579 1 95 251 TRP A C 1
ATOM 1963 O O . TRP A 1 251 ? 5.41 -14.641 0.478 1 95 251 TRP A O 1
ATOM 1973 N N . ILE A 1 252 ? 3.666 -13.539 1.34 1 95.06 252 ILE A N 1
ATOM 1974 C CA . ILE A 1 252 ? 4.445 -12.523 2.035 1 95.06 252 ILE A CA 1
ATOM 1975 C C . ILE A 1 252 ? 4.27 -12.68 3.543 1 95.06 252 ILE A C 1
ATOM 1977 O O . ILE A 1 252 ? 3.143 -12.695 4.043 1 95.06 252 ILE A O 1
ATOM 1981 N N . HIS A 1 253 ? 5.379 -12.695 4.266 1 92.25 253 HIS A N 1
ATOM 1982 C CA . HIS A 1 253 ? 5.352 -12.891 5.711 1 92.25 253 HIS A CA 1
ATOM 1983 C C . HIS A 1 253 ? 5.488 -11.57 6.457 1 92.25 253 HIS A C 1
ATOM 1985 O O . HIS A 1 253 ? 5.969 -10.586 5.895 1 92.25 253 HIS A O 1
ATOM 1991 N N . ALA A 1 254 ? 5.074 -11.625 7.719 1 91 254 ALA A N 1
ATOM 1992 C CA . ALA A 1 254 ? 5.242 -10.469 8.594 1 91 254 ALA A CA 1
ATOM 1993 C C . ALA A 1 254 ? 6.719 -10.188 8.859 1 91 254 ALA A C 1
ATOM 1995 O O . ALA A 1 254 ? 7.133 -9.031 8.961 1 91 254 ALA A O 1
ATOM 1996 N N . ALA A 1 255 ? 7.516 -11.273 8.977 1 90.25 255 ALA A N 1
ATOM 1997 C CA . ALA A 1 255 ? 8.961 -11.195 9.18 1 90.25 255 ALA A CA 1
ATOM 1998 C C . ALA A 1 255 ? 9.719 -11.766 7.98 1 90.25 255 ALA A C 1
ATOM 2000 O O . ALA A 1 255 ? 9.148 -12.508 7.176 1 90.25 255 ALA A O 1
ATOM 2001 N N . PRO A 1 256 ? 10.938 -11.336 7.863 1 90.69 256 PRO A N 1
ATOM 2002 C CA . PRO A 1 256 ? 11.711 -11.883 6.75 1 90.69 256 PRO A CA 1
ATOM 2003 C C . PRO A 1 256 ? 11.664 -13.406 6.691 1 90.69 256 PRO A C 1
ATOM 2005 O O . PRO A 1 256 ? 11.688 -14.07 7.73 1 90.69 256 PRO A O 1
ATOM 2008 N N . PHE A 1 257 ? 11.586 -13.867 5.516 1 87.75 257 PHE A N 1
ATOM 2009 C CA . PHE A 1 257 ? 11.422 -15.289 5.266 1 87.75 257 PHE A CA 1
ATOM 2010 C C . PHE A 1 257 ? 12.727 -15.922 4.805 1 87.75 257 PHE A C 1
ATOM 2012 O O . PHE A 1 257 ? 13.391 -15.398 3.902 1 87.75 257 PHE A O 1
ATOM 2019 N N . GLY A 1 258 ? 12.969 -17.078 5.449 1 77.81 258 GLY A N 1
ATOM 2020 C CA . GLY A 1 258 ? 14.102 -17.875 5.008 1 77.81 258 GLY A CA 1
ATOM 2021 C C . GLY A 1 258 ? 15.438 -17.203 5.242 1 77.81 258 GLY A C 1
ATOM 2022 O O . GLY A 1 258 ? 15.586 -16.438 6.199 1 77.81 258 GLY A O 1
ATOM 2023 N N . GLY A 1 259 ? 16.422 -17.797 4.422 1 73.06 259 GLY A N 1
ATOM 2024 C CA . GLY A 1 259 ? 17.781 -17.281 4.445 1 73.06 259 GLY A CA 1
ATOM 2025 C C . GLY A 1 259 ? 18 -16.094 3.523 1 73.06 259 GLY A C 1
ATOM 2026 O O . GLY A 1 259 ? 17.141 -15.789 2.699 1 73.06 259 GLY A O 1
ATOM 2027 N N . GLY A 1 260 ? 18.391 -14.992 3.764 1 84.38 260 GLY A N 1
ATOM 2028 C CA . GLY A 1 260 ? 18.75 -13.758 3.088 1 84.38 260 GLY A CA 1
ATOM 2029 C C . GLY A 1 260 ? 18.156 -13.641 1.697 1 84.38 260 GLY A C 1
ATOM 2030 O O . GLY A 1 260 ? 17.781 -14.648 1.088 1 84.38 260 GLY A O 1
ATOM 2031 N N . TYR A 1 261 ? 17.797 -12.664 1.055 1 93 261 TYR A N 1
ATOM 2032 C CA . TYR A 1 261 ? 17.406 -12.32 -0.31 1 93 261 TYR A CA 1
ATOM 2033 C C . TYR A 1 261 ? 18.609 -11.812 -1.103 1 93 261 TYR A C 1
ATOM 2035 O O . TYR A 1 261 ? 19.422 -11.031 -0.589 1 93 261 TYR A O 1
ATOM 2043 N N . PRO A 1 262 ? 18.781 -12.328 -2.326 1 94.19 262 PRO A N 1
ATOM 2044 C CA . PRO A 1 262 ? 19.953 -11.898 -3.082 1 94.19 262 PRO A CA 1
ATOM 2045 C C . PRO A 1 262 ? 19.953 -10.398 -3.367 1 94.19 262 PRO A C 1
ATOM 2047 O O . PRO A 1 262 ? 18.906 -9.828 -3.68 1 94.19 262 PRO A O 1
ATOM 2050 N N . GLN A 1 263 ? 21.078 -9.797 -3.311 1 92.69 263 GLN A N 1
ATOM 2051 C CA . GLN A 1 263 ? 21.219 -8.359 -3.545 1 92.69 263 GLN A CA 1
ATOM 2052 C C . GLN A 1 263 ? 21.125 -8.031 -5.031 1 92.69 263 GLN A C 1
ATOM 2054 O O . GLN A 1 263 ? 20.859 -6.887 -5.406 1 92.69 263 GLN A O 1
ATOM 2059 N N . GLN A 1 264 ? 21.438 -9.023 -5.797 1 95.69 264 GLN A N 1
ATOM 2060 C CA . GLN A 1 264 ? 21.312 -8.961 -7.25 1 95.69 264 GLN A CA 1
ATOM 2061 C C . GLN A 1 264 ? 20.672 -10.234 -7.805 1 95.69 264 GLN A C 1
ATOM 2063 O O . GLN A 1 264 ? 20.672 -11.266 -7.141 1 95.69 264 GLN A O 1
ATOM 2068 N N . PRO A 1 265 ? 20.125 -10.039 -9.055 1 97.25 265 PRO A N 1
ATOM 2069 C CA . PRO A 1 265 ? 19.609 -11.281 -9.625 1 97.25 265 PRO A CA 1
ATOM 2070 C C . PRO A 1 265 ? 20.641 -12.391 -9.688 1 97.25 265 PRO A C 1
ATOM 2072 O O . PRO A 1 265 ? 21.812 -12.133 -9.961 1 97.25 265 PRO A O 1
ATOM 2075 N N . LEU A 1 266 ? 20.219 -13.602 -9.492 1 97.12 266 LEU A N 1
ATOM 2076 C CA . LEU A 1 266 ? 21.125 -14.742 -9.469 1 97.12 266 LEU A CA 1
ATOM 2077 C C . LEU A 1 266 ? 21.578 -15.109 -10.875 1 97.12 266 LEU A C 1
ATOM 2079 O O . LEU A 1 266 ? 22.609 -15.758 -11.055 1 97.12 266 LEU A O 1
ATOM 2083 N N . ALA A 1 267 ? 20.781 -14.766 -11.898 1 97.44 267 ALA A N 1
ATOM 2084 C CA . ALA A 1 267 ? 21.109 -15.008 -13.297 1 97.44 267 ALA A CA 1
ATOM 2085 C C . ALA A 1 267 ? 20.469 -13.961 -14.203 1 97.44 267 ALA A C 1
ATOM 2087 O O . ALA A 1 267 ? 19.594 -13.211 -13.773 1 97.44 267 ALA A O 1
ATOM 2088 N N . THR A 1 268 ? 20.984 -13.875 -15.398 1 97.44 268 THR A N 1
ATOM 2089 C CA . THR A 1 268 ? 20.312 -13.062 -16.391 1 97.44 268 THR A CA 1
ATOM 2090 C C . THR A 1 268 ? 19.062 -13.766 -16.922 1 97.44 268 THR A C 1
ATOM 2092 O O . THR A 1 268 ? 18.938 -14.984 -16.797 1 97.44 268 THR A O 1
ATOM 2095 N N . ALA A 1 269 ? 18.234 -12.961 -17.531 1 96.88 269 ALA A N 1
ATOM 2096 C CA . ALA A 1 269 ? 17.047 -13.547 -18.156 1 96.88 269 ALA A CA 1
ATOM 2097 C C . ALA A 1 269 ? 17.422 -14.547 -19.234 1 96.88 269 ALA A C 1
ATOM 2099 O O . ALA A 1 269 ? 16.859 -15.633 -19.328 1 96.88 269 ALA A O 1
ATOM 2100 N N . GLY A 1 270 ? 18.375 -14.164 -20.016 1 96.12 270 GLY A N 1
ATOM 2101 C CA . GLY A 1 270 ? 18.844 -15.016 -21.094 1 96.12 270 GLY A CA 1
ATOM 2102 C C . GLY A 1 270 ? 19.406 -16.344 -20.609 1 96.12 270 GLY A C 1
ATOM 2103 O O . GLY A 1 270 ? 19.141 -17.391 -21.188 1 96.12 270 GLY A O 1
ATOM 2104 N N . ALA A 1 271 ? 20.203 -16.25 -19.594 1 96.44 271 ALA A N 1
ATOM 2105 C CA . ALA A 1 271 ? 20.812 -17.469 -19.047 1 96.44 271 ALA A CA 1
ATOM 2106 C C . ALA A 1 271 ? 19.75 -18.438 -18.531 1 96.44 271 ALA A C 1
ATOM 2108 O O . ALA A 1 271 ? 19.844 -19.641 -18.734 1 96.44 271 ALA A O 1
ATOM 2109 N N . SER A 1 272 ? 18.766 -17.875 -17.891 1 95.94 272 SER A N 1
ATOM 2110 C CA . SER A 1 272 ? 17.672 -18.703 -17.359 1 95.94 272 SER A CA 1
ATOM 2111 C C . SER A 1 272 ? 16.891 -19.359 -18.484 1 95.94 272 SER A C 1
ATOM 2113 O O . SER A 1 272 ? 16.531 -20.531 -18.391 1 95.94 272 SER A O 1
ATOM 2115 N N . LEU A 1 273 ? 16.672 -18.672 -19.516 1 95.06 273 LEU A N 1
ATOM 2116 C CA . LEU A 1 273 ? 15.938 -19.219 -20.656 1 95.06 273 LEU A CA 1
ATOM 2117 C C . LEU A 1 273 ? 16.734 -20.312 -21.328 1 95.06 273 LEU A C 1
ATOM 2119 O O . LEU A 1 273 ? 16.188 -21.359 -21.703 1 95.06 273 LEU A O 1
ATOM 2123 N N . ALA A 1 274 ? 18 -20.078 -21.484 1 94.31 274 ALA A N 1
ATOM 2124 C CA . ALA A 1 274 ? 18.859 -21.078 -22.094 1 94.31 274 ALA A CA 1
ATOM 2125 C C . ALA A 1 274 ? 18.875 -22.375 -21.297 1 94.31 274 ALA A C 1
ATOM 2127 O O . ALA A 1 274 ? 18.812 -23.469 -21.859 1 94.31 274 ALA A O 1
ATOM 2128 N N . GLN A 1 275 ? 18.984 -22.156 -20.047 1 93.75 275 GLN A N 1
ATOM 2129 C CA . GLN A 1 275 ? 18.969 -23.328 -19.188 1 93.75 275 GLN A CA 1
ATOM 2130 C C . GLN A 1 275 ? 17.656 -24.094 -19.297 1 93.75 275 GLN A C 1
ATOM 2132 O O . GLN A 1 275 ? 17.641 -25.328 -19.375 1 93.75 275 GLN A O 1
ATOM 2137 N N . ALA A 1 276 ? 16.609 -23.391 -19.328 1 90.62 276 ALA A N 1
ATOM 2138 C CA . ALA A 1 276 ? 15.297 -24.016 -19.469 1 90.62 276 ALA A CA 1
ATOM 2139 C C . ALA A 1 276 ? 15.18 -24.797 -20.781 1 90.62 276 ALA A C 1
ATOM 2141 O O . ALA A 1 276 ? 14.688 -25.922 -20.797 1 90.62 276 ALA A O 1
ATOM 2142 N N . GLU A 1 277 ? 15.68 -24.25 -21.781 1 88.38 277 GLU A N 1
ATOM 2143 C CA . GLU A 1 277 ? 15.641 -24.891 -23.094 1 88.38 277 GLU A CA 1
ATOM 2144 C C . GLU A 1 277 ? 16.469 -26.172 -23.109 1 88.38 277 GLU A C 1
ATOM 2146 O O . GLU A 1 277 ? 16.062 -27.188 -23.656 1 88.38 277 GLU A O 1
ATOM 2151 N N . ARG A 1 278 ? 17.594 -26.094 -22.484 1 91.69 278 ARG A N 1
ATOM 2152 C CA . ARG A 1 278 ? 18.453 -27.281 -22.391 1 91.69 278 ARG A CA 1
ATOM 2153 C C . ARG A 1 278 ? 17.766 -28.406 -21.625 1 91.69 278 ARG A C 1
ATOM 2155 O O . ARG A 1 278 ? 17.797 -29.562 -22.047 1 91.69 278 ARG A O 1
ATOM 2162 N N . LEU A 1 279 ? 17.172 -28.031 -20.562 1 88.12 279 LEU A N 1
ATOM 2163 C CA . LEU A 1 279 ? 16.5 -29.031 -19.719 1 88.12 279 LEU A CA 1
ATOM 2164 C C . LEU A 1 279 ? 15.328 -29.641 -20.469 1 88.12 279 LEU A C 1
ATOM 2166 O O . LEU A 1 279 ? 15.094 -30.859 -20.375 1 88.12 279 LEU A O 1
ATOM 2170 N N . LEU A 1 280 ? 14.648 -28.859 -21.203 1 83.12 280 LEU A N 1
ATOM 2171 C CA . LEU A 1 280 ? 13.523 -29.359 -21.984 1 83.12 280 LEU A CA 1
ATOM 2172 C C . LEU A 1 280 ? 14 -30.297 -23.094 1 83.12 280 LEU A C 1
ATOM 2174 O O . LEU A 1 280 ? 13.398 -31.344 -23.328 1 83.12 280 LEU A O 1
ATOM 2178 N N . ALA A 1 281 ? 15.078 -29.922 -23.688 1 81.81 281 ALA A N 1
ATOM 2179 C CA . ALA A 1 281 ? 15.656 -30.75 -24.75 1 81.81 281 ALA A CA 1
ATOM 2180 C C . ALA A 1 281 ? 16.125 -32.094 -24.188 1 81.81 281 ALA A C 1
ATOM 2182 O O . ALA A 1 281 ? 15.922 -33.125 -24.812 1 81.81 281 ALA A O 1
ATOM 2183 N N . GLN A 1 282 ? 16.734 -32.031 -23.125 1 83 282 GLN A N 1
ATOM 2184 C CA . GLN A 1 282 ? 17.203 -33.25 -22.484 1 83 282 GLN A CA 1
ATOM 2185 C C . GLN A 1 282 ? 16.047 -34.156 -22.109 1 83 282 GLN A C 1
ATOM 2187 O O . GLN A 1 282 ? 16.109 -35.375 -22.281 1 83 282 GLN A O 1
ATOM 2192 N N . LYS A 1 283 ? 15.055 -33.625 -21.656 1 75.12 283 LYS A N 1
ATOM 2193 C CA . LYS A 1 283 ? 13.867 -34.406 -21.281 1 75.12 283 LYS A CA 1
ATOM 2194 C C . LYS A 1 283 ? 13.211 -35.031 -22.5 1 75.12 283 LYS A C 1
ATOM 2196 O O . LYS A 1 283 ? 12.711 -36.156 -22.438 1 75.12 283 LYS A O 1
ATOM 2201 N N . LEU A 1 284 ? 13.258 -34.375 -23.562 1 71.38 284 LEU A N 1
ATOM 2202 C CA . LEU A 1 284 ? 12.688 -34.875 -24.797 1 71.38 284 LEU A CA 1
ATOM 2203 C C . LEU A 1 284 ? 13.539 -36 -25.359 1 71.38 284 LEU A C 1
ATOM 2205 O O . LEU A 1 284 ? 13.016 -36.969 -25.953 1 71.38 284 LEU A O 1
ATOM 2209 N N . ALA A 1 285 ? 14.828 -35.781 -25.188 1 68.81 285 ALA A N 1
ATOM 2210 C CA . ALA A 1 285 ? 15.766 -36.781 -25.688 1 68.81 285 ALA A CA 1
ATOM 2211 C C . ALA A 1 285 ? 15.719 -38.062 -24.844 1 68.81 285 ALA A C 1
ATOM 2213 O O . ALA A 1 285 ? 15.875 -39.156 -25.359 1 68.81 285 ALA A O 1
ATOM 2214 N N . THR A 1 286 ? 15.961 -37.812 -23.516 1 58.84 286 THR A N 1
ATOM 2215 C CA . THR A 1 286 ? 15.977 -38.969 -22.641 1 58.84 286 THR A CA 1
ATOM 2216 C C . THR A 1 286 ? 14.57 -39.531 -22.469 1 58.84 286 THR A C 1
ATOM 2218 O O . THR A 1 286 ? 14.391 -40.625 -21.922 1 58.84 286 THR A O 1
ATOM 2221 N N . LYS A 1 287 ? 13.977 -40 -23.547 1 53.75 287 LYS A N 1
ATOM 2222 C CA . LYS A 1 287 ? 12.672 -40.625 -23.422 1 53.75 287 LYS A CA 1
ATOM 2223 C C . LYS A 1 287 ? 12.266 -40.781 -21.969 1 53.75 287 LYS A C 1
ATOM 2225 O O . LYS A 1 287 ? 12.078 -41.906 -21.484 1 53.75 287 LYS A O 1
ATOM 2230 N N . GLU A 1 288 ? 12.969 -40.094 -21.109 1 44.5 288 GLU A N 1
ATOM 2231 C CA . GLU A 1 288 ? 12.789 -40.344 -19.688 1 44.5 288 GLU A CA 1
ATOM 2232 C C . GLU A 1 288 ? 11.359 -40.75 -19.375 1 44.5 288 GLU A C 1
ATOM 2234 O O . GLU A 1 288 ? 10.414 -40.062 -19.734 1 44.5 288 GLU A O 1
ATOM 2239 N N . VAL A 1 289 ? 11.336 -42.156 -19.344 1 36.97 289 VAL A N 1
ATOM 2240 C CA . VAL A 1 289 ? 10.188 -42.875 -18.797 1 36.97 289 VAL A CA 1
ATOM 2241 C C . VAL A 1 289 ? 9.586 -42.094 -17.641 1 36.97 289 VAL A C 1
ATOM 2243 O O . VAL A 1 289 ? 10.297 -41.688 -16.703 1 36.97 289 VAL A O 1
ATOM 2246 N N . PRO A 1 290 ? 8.688 -41.406 -17.828 1 37.72 290 PRO A N 1
ATOM 2247 C CA . PRO A 1 290 ? 8.078 -40.781 -16.656 1 37.72 290 PRO A CA 1
ATOM 2248 C C . PRO A 1 290 ? 8.242 -41.625 -15.391 1 37.72 290 PRO A C 1
ATOM 2250 O O . PRO A 1 290 ? 8.188 -42.844 -15.438 1 37.72 290 PRO A O 1
ATOM 2253 N N . LEU A 1 291 ? 9.336 -41.375 -14.477 1 38.84 291 LEU A N 1
ATOM 2254 C CA . LEU A 1 291 ? 9.383 -42.094 -13.203 1 38.84 291 LEU A CA 1
ATOM 2255 C C . LEU A 1 291 ? 8.023 -42.719 -12.883 1 38.84 291 LEU A C 1
ATOM 2257 O O . LEU A 1 291 ? 6.98 -42.156 -13.227 1 38.84 291 LEU A O 1
ATOM 2261 N N . PRO A 1 292 ? 8.18 -44.062 -12.602 1 39.81 292 PRO A N 1
ATOM 2262 C CA . PRO A 1 292 ? 6.895 -44.688 -12.266 1 39.81 292 PRO A CA 1
ATOM 2263 C C . PRO A 1 292 ? 6.039 -43.812 -11.359 1 39.81 292 PRO A C 1
ATOM 2265 O O . PRO A 1 292 ? 6.566 -43.094 -10.492 1 39.81 292 PRO A O 1
ATOM 2268 N N . ALA A 1 293 ? 4.996 -43.375 -11.648 1 44.06 293 ALA A N 1
ATOM 2269 C CA . ALA A 1 293 ? 3.977 -42.594 -10.945 1 44.06 293 ALA A CA 1
ATOM 2270 C C . ALA A 1 293 ? 3.885 -43.031 -9.477 1 44.06 293 ALA A C 1
ATOM 2272 O O . ALA A 1 293 ? 3.928 -44.219 -9.164 1 44.06 293 ALA A O 1
ATOM 2273 N N . CYS A 1 294 ? 4.605 -42.375 -8.562 1 53.03 294 CYS A N 1
ATOM 2274 C CA . CYS A 1 294 ? 4.383 -42.688 -7.152 1 53.03 294 CYS A CA 1
ATOM 2275 C C . CYS A 1 294 ? 2.906 -42.938 -6.879 1 53.03 294 CYS A C 1
ATOM 2277 O O . CYS A 1 294 ? 2.146 -42 -6.637 1 53.03 294 CYS A O 1
ATOM 2279 N N . ASN A 1 295 ? 2.49 -44.188 -7.27 1 55.81 295 ASN A N 1
ATOM 2280 C CA . ASN A 1 295 ? 1.101 -44.625 -7.141 1 55.81 295 ASN A CA 1
ATOM 2281 C C . ASN A 1 295 ? 0.972 -45.844 -6.238 1 55.81 295 ASN A C 1
ATOM 2283 O O . ASN A 1 295 ? 1.94 -46.562 -6.035 1 55.81 295 ASN A O 1
ATOM 2287 N N . ASP A 1 296 ? -0.126 -45.844 -5.449 1 62.97 296 ASP A N 1
ATOM 2288 C CA . ASP A 1 296 ? -0.543 -47.094 -4.852 1 62.97 296 ASP A CA 1
ATOM 2289 C C . ASP A 1 296 ? -1.041 -48.062 -5.914 1 62.97 296 ASP A C 1
ATOM 2291 O O . ASP A 1 296 ? -1.79 -47.688 -6.816 1 62.97 296 ASP A O 1
ATOM 2295 N N . ASP A 1 297 ? -0.494 -49.156 -5.961 1 68.44 297 ASP A N 1
ATOM 2296 C CA . ASP A 1 297 ? -0.842 -50.156 -6.953 1 68.44 297 ASP A CA 1
ATOM 2297 C C . ASP A 1 297 ? -2.184 -50.812 -6.625 1 68.44 297 ASP A C 1
ATOM 2299 O O . ASP A 1 297 ? -2.691 -51.625 -7.402 1 68.44 297 ASP A O 1
ATOM 2303 N N . SER A 1 298 ? -2.732 -50.5 -5.371 1 75.25 298 SER A N 1
ATOM 2304 C CA . SER A 1 298 ? -4.02 -51.031 -4.934 1 75.25 298 SER A CA 1
ATOM 2305 C C . SER A 1 298 ? -4.883 -49.938 -4.309 1 75.25 298 SER A C 1
ATOM 2307 O O . SER A 1 298 ? -4.375 -49.062 -3.592 1 75.25 298 SER A O 1
ATOM 2309 N N . GLU A 1 299 ? -6.16 -49.938 -4.637 1 73.38 299 GLU A N 1
ATOM 2310 C CA . GLU A 1 299 ? -7.113 -49 -4.066 1 73.38 299 GLU A CA 1
ATOM 2311 C C . GLU A 1 299 ? -7.227 -49.156 -2.555 1 73.38 299 GLU A C 1
ATOM 2313 O O . GLU A 1 299 ? -7.656 -48.25 -1.85 1 73.38 299 GLU A O 1
ATOM 2318 N N . GLN A 1 300 ? -6.781 -50.25 -1.973 1 79 300 GLN A N 1
ATOM 2319 C CA . GLN A 1 300 ? -6.898 -50.531 -0.546 1 79 300 GLN A CA 1
ATOM 2320 C C . GLN A 1 300 ? -5.707 -49.969 0.227 1 79 300 GLN A C 1
ATOM 2322 O O . GLN A 1 300 ? -5.66 -50.062 1.456 1 79 300 GLN A O 1
ATOM 2327 N N . CYS A 1 301 ? -4.785 -49.438 -0.467 1 78.94 301 CYS A N 1
ATOM 2328 C CA . CYS A 1 301 ? -3.523 -49.031 0.145 1 78.94 301 CYS A CA 1
ATOM 2329 C C . CYS A 1 301 ? -3.754 -48 1.249 1 78.94 301 CYS A C 1
ATOM 2331 O O . CYS A 1 301 ? -3.145 -48.094 2.318 1 78.94 301 CYS A O 1
ATOM 2333 N N . GLN A 1 302 ? -4.66 -47.156 1.019 1 76.69 302 GLN A N 1
ATOM 2334 C CA . GLN A 1 302 ? -4.949 -46.156 2.018 1 76.69 302 GLN A CA 1
ATOM 2335 C C . GLN A 1 302 ? -5.531 -46.75 3.287 1 76.69 302 GLN A C 1
ATOM 2337 O O . GLN A 1 302 ? -5.125 -46.406 4.398 1 76.69 302 GLN A O 1
ATOM 2342 N N . ASP A 1 303 ? -6.383 -47.625 3.105 1 80.62 303 ASP A N 1
ATOM 2343 C CA . ASP A 1 303 ? -6.984 -48.312 4.246 1 80.62 303 ASP A CA 1
ATOM 2344 C C . ASP A 1 303 ? -5.949 -49.156 4.992 1 80.62 303 ASP A C 1
ATOM 2346 O O . ASP A 1 303 ? -5.93 -49.188 6.227 1 80.62 303 ASP A O 1
ATOM 2350 N N . TRP A 1 304 ? -5.125 -49.812 4.352 1 84.38 304 TRP A N 1
ATOM 2351 C CA . TRP A 1 304 ? -4.086 -50.656 4.953 1 84.38 304 TRP A CA 1
ATOM 2352 C C . TRP A 1 304 ? -3.078 -49.781 5.711 1 84.38 304 TRP A C 1
ATOM 2354 O O . TRP A 1 304 ? -2.65 -50.156 6.809 1 84.38 304 TRP A O 1
ATOM 2364 N N . ALA A 1 305 ? -2.838 -48.625 5.168 1 79.5 305 ALA A N 1
ATOM 2365 C CA . ALA A 1 305 ? -1.895 -47.719 5.82 1 79.5 305 ALA A CA 1
ATOM 2366 C C . ALA A 1 305 ? -2.461 -47.188 7.137 1 79.5 305 ALA A C 1
ATOM 2368 O O . ALA A 1 305 ? -1.768 -47.188 8.156 1 79.5 305 ALA A O 1
ATOM 2369 N N . LYS A 1 306 ? -3.672 -46.875 7.074 1 81 306 LYS A N 1
ATOM 2370 C CA . LYS A 1 306 ? -4.367 -46.406 8.273 1 81 306 LYS A CA 1
ATOM 2371 C C . LYS A 1 306 ? -4.422 -47.531 9.328 1 81 306 LYS A C 1
ATOM 2373 O O . LYS A 1 306 ? -4.418 -47.219 10.531 1 81 306 LYS A O 1
ATOM 2378 N N . ALA A 1 307 ? -4.379 -48.625 8.906 1 79.44 307 ALA A N 1
ATOM 2379 C CA . ALA A 1 307 ? -4.457 -49.781 9.805 1 79.44 307 ALA A CA 1
ATOM 2380 C C . ALA A 1 307 ? -3.072 -50.156 10.32 1 79.44 307 ALA A C 1
ATOM 2382 O O . ALA A 1 307 ? -2.932 -51.125 11.07 1 79.44 307 ALA A O 1
ATOM 2383 N N . GLY A 1 308 ? -2.055 -49.406 9.875 1 82.12 308 GLY A N 1
ATOM 2384 C CA . GLY A 1 308 ? -0.716 -49.625 10.398 1 82.12 308 GLY A CA 1
ATOM 2385 C C . GLY A 1 308 ? 0.078 -50.625 9.602 1 82.12 308 GLY A C 1
ATOM 2386 O O . GLY A 1 308 ? 1.16 -51.062 10.016 1 82.12 308 GLY A O 1
ATOM 2387 N N . GLU A 1 309 ? -0.318 -50.969 8.523 1 82.69 309 GLU A N 1
ATOM 2388 C CA . GLU A 1 309 ? 0.313 -52.031 7.762 1 82.69 309 GLU A CA 1
ATOM 2389 C C . GLU A 1 309 ? 1.645 -51.594 7.168 1 82.69 309 GLU A C 1
ATOM 2391 O O . GLU A 1 309 ? 2.498 -52.406 6.844 1 82.69 309 GLU A O 1
ATOM 2396 N N . CYS A 1 310 ? 1.761 -50.344 7.066 1 81.12 310 CYS A N 1
ATOM 2397 C CA . CYS A 1 310 ? 3.029 -49.875 6.535 1 81.12 310 CYS A CA 1
ATOM 2398 C C . CYS A 1 310 ? 4.195 -50.312 7.41 1 81.12 310 CYS A C 1
ATOM 2400 O O . CYS A 1 310 ? 5.312 -50.5 6.926 1 81.12 310 CYS A O 1
ATOM 2402 N N . THR A 1 311 ? 3.918 -50.5 8.594 1 84.5 311 THR A N 1
ATOM 2403 C CA . THR A 1 311 ? 4.914 -51 9.531 1 84.5 311 THR A CA 1
ATOM 2404 C C . THR A 1 311 ? 4.824 -52.5 9.656 1 84.5 311 THR A C 1
ATOM 2406 O O . THR A 1 311 ? 5.844 -53.188 9.656 1 84.5 311 THR A O 1
ATOM 2409 N N . ALA A 1 312 ? 3.703 -53 9.773 1 84.94 312 ALA A N 1
ATOM 2410 C CA . ALA A 1 312 ? 3.482 -54.406 10.031 1 84.94 312 ALA A CA 1
ATOM 2411 C C . ALA A 1 312 ? 3.875 -55.281 8.828 1 84.94 312 ALA A C 1
ATOM 2413 O O . ALA A 1 312 ? 4.379 -56.375 8.984 1 84.94 312 ALA A O 1
ATOM 2414 N N . ASN A 1 313 ? 3.572 -54.75 7.684 1 81.31 313 ASN A N 1
ATOM 2415 C CA . ASN A 1 313 ? 3.893 -55.469 6.441 1 81.31 313 ASN A CA 1
ATOM 2416 C C . ASN A 1 313 ? 4.723 -54.562 5.508 1 81.31 313 ASN A C 1
ATOM 2418 O O . ASN A 1 313 ? 4.332 -54.344 4.363 1 81.31 313 ASN A O 1
ATOM 2422 N N . ALA A 1 314 ? 5.789 -54.125 6.004 1 81.62 314 ALA A N 1
ATOM 2423 C CA . ALA A 1 314 ? 6.59 -53.062 5.383 1 81.62 314 ALA A CA 1
ATOM 2424 C C . ALA A 1 314 ? 7.051 -53.469 3.986 1 81.62 314 ALA A C 1
ATOM 2426 O O . ALA A 1 314 ? 7.012 -52.688 3.049 1 81.62 314 ALA A O 1
ATOM 2427 N N . ALA A 1 315 ? 7.469 -54.719 3.928 1 81.31 315 ALA A N 1
ATOM 2428 C CA . ALA A 1 315 ? 8.062 -55.156 2.666 1 81.31 315 ALA A CA 1
ATOM 2429 C C . ALA A 1 315 ? 7.055 -55.031 1.522 1 81.31 315 ALA A C 1
ATOM 2431 O O . ALA A 1 315 ? 7.379 -54.531 0.449 1 81.31 315 ALA A O 1
ATOM 2432 N N . PHE A 1 316 ? 5.836 -55.469 1.695 1 81.56 316 PHE A N 1
ATOM 2433 C CA . PHE A 1 316 ? 4.781 -55.406 0.69 1 81.56 316 PHE A CA 1
ATOM 2434 C C . PHE A 1 316 ? 4.297 -54 0.488 1 81.56 316 PHE A C 1
ATOM 2436 O O . PHE A 1 316 ? 4.191 -53.531 -0.646 1 81.56 316 PHE A O 1
ATOM 2443 N N . MET A 1 317 ? 4.004 -53.312 1.604 1 81.5 317 MET A N 1
ATOM 2444 C CA . MET A 1 317 ? 3.393 -52 1.554 1 81.5 317 MET A CA 1
ATOM 2445 C C . MET A 1 317 ? 4.328 -51 0.889 1 81.5 317 MET A C 1
ATOM 2447 O O . MET A 1 317 ? 3.881 -50.125 0.121 1 81.5 317 MET A O 1
ATOM 2451 N N . ARG A 1 318 ? 5.586 -51.062 1.048 1 76.12 318 ARG A N 1
ATOM 2452 C CA . ARG A 1 318 ? 6.547 -50.094 0.515 1 76.12 318 ARG A CA 1
ATOM 2453 C C . ARG A 1 318 ? 6.719 -50.281 -0.991 1 76.12 318 ARG A C 1
ATOM 2455 O O . ARG A 1 318 ? 7.152 -49.344 -1.683 1 76.12 318 ARG A O 1
ATOM 2462 N N . GLU A 1 319 ? 6.332 -51.406 -1.41 1 75.25 319 GLU A N 1
ATOM 2463 C CA . GLU A 1 319 ? 6.414 -51.656 -2.846 1 75.25 319 GLU A CA 1
ATOM 2464 C C . GLU A 1 319 ? 5.082 -51.344 -3.533 1 75.25 319 GLU A C 1
ATOM 2466 O O . GLU A 1 319 ? 5.047 -50.75 -4.598 1 75.25 319 GLU A O 1
ATOM 2471 N N . GLN A 1 320 ? 3.967 -51.781 -2.975 1 75.12 320 GLN A N 1
ATOM 2472 C CA . GLN A 1 320 ? 2.66 -51.719 -3.621 1 75.12 320 GLN A CA 1
ATOM 2473 C C . GLN A 1 320 ? 1.922 -50.438 -3.24 1 75.12 320 GLN A C 1
ATOM 2475 O O . GLN A 1 320 ? 1.082 -49.969 -3.998 1 75.12 320 GLN A O 1
ATOM 2480 N N . CYS A 1 321 ? 2.207 -49.969 -2.014 1 73.62 321 CYS A N 1
ATOM 2481 C CA . CYS A 1 321 ? 1.525 -48.781 -1.479 1 73.62 321 CYS A CA 1
ATOM 2482 C C . CYS A 1 321 ? 2.518 -47.656 -1.183 1 73.62 321 CYS A C 1
ATOM 2484 O O . CYS A 1 321 ? 2.604 -47.188 -0.049 1 73.62 321 CYS A O 1
ATOM 2486 N N . ARG A 1 322 ? 3.26 -47.25 -2.211 1 70.31 322 ARG A N 1
ATOM 2487 C CA . ARG A 1 322 ? 4.398 -46.344 -2.062 1 70.31 322 ARG A CA 1
ATOM 2488 C C . ARG A 1 322 ? 3.941 -44.969 -1.619 1 70.31 322 ARG A C 1
ATOM 2490 O O . ARG A 1 322 ? 4.57 -44.344 -0.757 1 70.31 322 ARG A O 1
ATOM 2497 N N . LEU A 1 323 ? 2.824 -44.75 -2.039 1 66.62 323 LEU A N 1
ATOM 2498 C CA . LEU A 1 323 ? 2.279 -43.438 -1.724 1 66.62 323 LEU A CA 1
ATOM 2499 C C . LEU A 1 323 ? 1.672 -43.438 -0.325 1 66.62 323 LEU A C 1
ATOM 2501 O O . LEU A 1 323 ? 2.002 -42.562 0.49 1 66.62 323 LEU A O 1
ATOM 2505 N N . SER A 1 324 ? 0.921 -44.531 -0.033 1 68.19 324 SER A N 1
ATOM 2506 C CA . SER A 1 324 ? 0.23 -44.625 1.248 1 68.19 324 SER A CA 1
ATOM 2507 C C . SER A 1 324 ? 1.215 -44.812 2.393 1 68.19 324 SER A C 1
ATOM 2509 O O . SER A 1 324 ? 0.958 -44.406 3.523 1 68.19 324 SER A O 1
ATOM 2511 N N . CYS A 1 325 ? 2.422 -45.375 2.141 1 71.62 325 CYS A N 1
ATOM 2512 C CA . CYS A 1 325 ? 3.398 -45.656 3.182 1 71.62 325 CYS A CA 1
ATOM 2513 C C . CYS A 1 325 ? 4.523 -44.625 3.189 1 71.62 325 CYS A C 1
ATOM 2515 O O . CYS A 1 325 ? 5.547 -44.844 3.848 1 71.62 325 CYS A O 1
ATOM 2517 N N . GLY A 1 326 ? 4.406 -43.688 2.4 1 65.69 326 GLY A N 1
ATOM 2518 C CA . GLY A 1 326 ? 5.344 -42.562 2.418 1 65.69 326 GLY A CA 1
ATOM 2519 C C . GLY A 1 326 ? 6.707 -42.906 1.867 1 65.69 326 GLY A C 1
ATOM 2520 O O . GLY A 1 326 ? 7.711 -42.312 2.23 1 65.69 326 GLY A O 1
ATOM 2521 N N . VAL A 1 327 ? 6.852 -43.938 1.158 1 65 327 VAL A N 1
ATOM 2522 C CA . VAL A 1 327 ? 8.125 -44.406 0.616 1 65 327 VAL A CA 1
ATOM 2523 C C . VAL A 1 327 ? 8.586 -43.469 -0.497 1 65 327 VAL A C 1
ATOM 2525 O O . VAL A 1 327 ? 9.781 -43.312 -0.74 1 65 327 VAL A O 1
ATOM 2528 N N . CYS A 1 328 ? 7.617 -42.969 -1.161 1 61.47 328 CYS A N 1
ATOM 2529 C CA . CYS A 1 328 ? 7.945 -42.094 -2.27 1 61.47 328 CYS A CA 1
ATOM 2530 C C . CYS A 1 328 ? 6.996 -40.906 -2.309 1 61.47 328 CYS A C 1
ATOM 2532 O O . CYS A 1 328 ? 6.012 -40.844 -1.567 1 61.47 328 CYS A O 1
ATOM 2534 N N . CYS A 1 329 ? 7.5 -39.906 -2.742 1 56.72 329 CYS A N 1
ATOM 2535 C CA . CYS A 1 329 ? 6.691 -38.719 -2.971 1 56.72 329 CYS A CA 1
ATOM 2536 C C . CYS A 1 329 ? 6.172 -38.688 -4.402 1 56.72 329 CYS A C 1
ATOM 2538 O O . CYS A 1 329 ? 6.867 -39.094 -5.332 1 56.72 329 CYS A O 1
ATOM 2540 N N . PRO A 1 330 ? 4.879 -38.688 -4.445 1 49.88 330 PRO A N 1
ATOM 2541 C CA . PRO A 1 330 ? 4.461 -38.531 -5.84 1 49.88 330 PRO A CA 1
ATOM 2542 C C . PRO A 1 330 ? 5.332 -37.531 -6.605 1 49.88 330 PRO A C 1
ATOM 2544 O O . PRO A 1 330 ? 5.887 -36.594 -6.008 1 49.88 330 PRO A O 1
ATOM 2547 N N . GLU A 1 331 ? 5.633 -37.75 -7.754 1 45.03 331 GLU A N 1
ATOM 2548 C CA . GLU A 1 331 ? 6.492 -36.875 -8.547 1 45.03 331 GLU A CA 1
ATOM 2549 C C . GLU A 1 331 ? 5.977 -35.438 -8.555 1 45.03 331 GLU A C 1
ATOM 2551 O O . GLU A 1 331 ? 4.793 -35.219 -8.805 1 45.03 331 GLU A O 1
ATOM 2556 N N . GLY A 1 332 ? 6.695 -34.469 -8.102 1 42.31 332 GLY A N 1
ATOM 2557 C CA . GLY A 1 332 ? 6.367 -33.031 -8.102 1 42.31 332 GLY A CA 1
ATOM 2558 C C . GLY A 1 332 ? 5.875 -32.531 -6.754 1 42.31 332 GLY A C 1
ATOM 2559 O O . GLY A 1 332 ? 5.629 -31.344 -6.582 1 42.31 332 GLY A O 1
ATOM 2560 N N . ASP A 1 333 ? 5.684 -33.531 -5.738 1 40.84 333 ASP A N 1
ATOM 2561 C CA . ASP A 1 333 ? 5.305 -33.156 -4.379 1 40.84 333 ASP A CA 1
ATOM 2562 C C . ASP A 1 333 ? 6.527 -32.719 -3.578 1 40.84 333 ASP A C 1
ATOM 2564 O O . ASP A 1 333 ? 7.184 -33.531 -2.934 1 40.84 333 ASP A O 1
ATOM 2568 N N . VAL A 1 334 ? 6.812 -31.484 -3.77 1 40.88 334 VAL A N 1
ATOM 2569 C CA . VAL A 1 334 ? 8.016 -30.953 -3.135 1 40.88 334 VAL A CA 1
ATOM 2570 C C . VAL A 1 334 ? 7.848 -30.953 -1.617 1 40.88 334 VAL A C 1
ATOM 2572 O O . VAL A 1 334 ? 8.805 -31.203 -0.88 1 40.88 334 VAL A O 1
ATOM 2575 N N . LEU A 1 335 ? 6.672 -30.625 -1.17 1 41.28 335 LEU A N 1
ATOM 2576 C CA . LEU A 1 335 ? 6.5 -30.656 0.279 1 41.28 335 LEU A CA 1
ATOM 2577 C C . LEU A 1 335 ? 6.715 -32.062 0.815 1 41.28 335 LEU A C 1
ATOM 2579 O O . LEU A 1 335 ? 7.355 -32.25 1.853 1 41.28 335 LEU A O 1
ATOM 2583 N N . CYS A 1 336 ? 6.191 -33.094 0.169 1 45.59 336 CYS A N 1
ATOM 2584 C CA . CYS A 1 336 ? 6.449 -34.469 0.513 1 45.59 336 CYS A CA 1
ATOM 2585 C C . CYS A 1 336 ? 7.941 -34.781 0.486 1 45.59 336 CYS A C 1
ATOM 2587 O O . CYS A 1 336 ? 8.469 -35.406 1.406 1 45.59 336 CYS A O 1
ATOM 2589 N N . GLU A 1 337 ? 8.562 -34.219 -0.507 1 46.41 337 GLU A N 1
ATOM 2590 C CA . GLU A 1 337 ? 10 -34.438 -0.566 1 46.41 337 GLU A CA 1
ATOM 2591 C C . GLU A 1 337 ? 10.711 -33.812 0.619 1 46.41 337 GLU A C 1
ATOM 2593 O O . GLU A 1 337 ? 11.625 -34.375 1.205 1 46.41 337 GLU A O 1
ATOM 2598 N N . ARG A 1 338 ? 10.312 -32.719 0.855 1 41.16 338 ARG A N 1
ATOM 2599 C CA . ARG A 1 338 ? 10.938 -32.031 1.975 1 41.16 338 ARG A CA 1
ATOM 2600 C C . ARG A 1 338 ? 10.609 -32.719 3.297 1 41.16 338 ARG A C 1
ATOM 2602 O O . ARG A 1 338 ? 11.469 -32.812 4.172 1 41.16 338 ARG A O 1
ATOM 2609 N N . ARG A 1 339 ? 9.391 -33.156 3.398 1 43.31 339 ARG A N 1
ATOM 2610 C CA . ARG A 1 339 ? 9.039 -33.906 4.605 1 43.31 339 ARG A CA 1
ATOM 2611 C C . ARG A 1 339 ? 9.828 -35.188 4.703 1 43.31 339 ARG A C 1
ATOM 2613 O O . ARG A 1 339 ? 10.258 -35.594 5.789 1 43.31 339 ARG A O 1
ATOM 2620 N N . ARG A 1 340 ? 9.961 -35.75 3.531 1 44.41 340 ARG A N 1
ATOM 2621 C CA . ARG A 1 340 ? 10.773 -36.969 3.504 1 44.41 340 ARG A CA 1
ATOM 2622 C C . ARG A 1 340 ? 12.219 -36.688 3.859 1 44.41 340 ARG A C 1
ATOM 2624 O O . ARG A 1 340 ? 12.883 -37.5 4.512 1 44.41 340 ARG A O 1
ATOM 2631 N N . ARG A 1 341 ? 12.727 -35.625 3.199 1 41.78 341 ARG A N 1
ATOM 2632 C CA . ARG A 1 341 ? 14.094 -35.281 3.576 1 41.78 341 ARG A CA 1
ATOM 2633 C C . ARG A 1 341 ? 14.195 -35 5.07 1 41.78 341 ARG A C 1
ATOM 2635 O O . ARG A 1 341 ? 15.234 -35.25 5.688 1 41.78 341 ARG A O 1
ATOM 2642 N N . ARG A 1 342 ? 13.172 -34.469 5.5 1 36.41 342 ARG A N 1
ATOM 2643 C CA . ARG A 1 342 ? 13.242 -34.188 6.934 1 36.41 342 ARG A CA 1
ATOM 2644 C C . ARG A 1 342 ? 13.133 -35.469 7.746 1 36.41 342 ARG A C 1
ATOM 2646 O O . ARG A 1 342 ? 13.578 -35.531 8.891 1 36.41 342 ARG A O 1
ATOM 2653 N N . PHE A 1 343 ? 12.375 -36.344 7.129 1 34.81 343 PHE A N 1
ATOM 2654 C CA . PHE A 1 343 ? 12.289 -37.562 7.887 1 34.81 343 PHE A CA 1
ATOM 2655 C C . PHE A 1 343 ? 13.445 -38.5 7.551 1 34.81 343 PHE A C 1
ATOM 2657 O O . PHE A 1 343 ? 13.305 -39.719 7.59 1 34.81 343 PHE A O 1
ATOM 2664 N N . VAL A 1 344 ? 14.414 -38.031 6.832 1 30.92 344 VAL A N 1
ATOM 2665 C CA . VAL A 1 344 ? 15.508 -39 6.906 1 30.92 344 VAL A CA 1
ATOM 2666 C C . VAL A 1 344 ? 15.867 -39.25 8.367 1 30.92 344 VAL A C 1
ATOM 2668 O O . VAL A 1 344 ? 16.172 -38.312 9.117 1 30.92 344 VAL A O 1
ATOM 2671 N N . PRO A 1 345 ? 15.375 -40.281 8.781 1 30.44 345 PRO A N 1
ATOM 2672 C CA . PRO A 1 345 ? 15.914 -40.719 10.07 1 30.44 345 PRO A CA 1
ATOM 2673 C C . PRO A 1 345 ? 17.422 -40.531 10.18 1 30.44 345 PRO A C 1
ATOM 2675 O O . PRO A 1 345 ? 18.141 -40.719 9.188 1 30.44 345 PRO A O 1
ATOM 2678 N N . GLN A 1 346 ? 17.797 -39.594 10.969 1 25.81 346 GLN A N 1
ATOM 2679 C CA . GLN A 1 346 ? 19.172 -39.781 11.445 1 25.81 346 GLN A CA 1
ATOM 2680 C C . GLN A 1 346 ? 19.469 -41.219 11.734 1 25.81 346 GLN A C 1
ATOM 2682 O O . GLN A 1 346 ? 18.781 -41.875 12.547 1 25.81 346 GLN A O 1
ATOM 2687 N N . ASP A 1 347 ? 20 -41.906 10.734 1 25.72 347 ASP A N 1
ATOM 2688 C CA . ASP A 1 347 ? 20.828 -43 11.227 1 25.72 347 ASP A CA 1
ATOM 2689 C C . ASP A 1 347 ? 21.891 -42.5 12.195 1 25.72 347 ASP A C 1
ATOM 2691 O O . ASP A 1 347 ? 22.516 -41.469 11.961 1 25.72 347 ASP A O 1
ATOM 2695 N N . MET B 1 1 ? 30.656 2.361 -65.5 1 22.17 1 MET B N 1
ATOM 2696 C CA . MET B 1 1 ? 31.109 2.363 -64.125 1 22.17 1 MET B CA 1
ATOM 2697 C C . MET B 1 1 ? 30.047 2.984 -63.188 1 22.17 1 MET B C 1
ATOM 2699 O O . MET B 1 1 ? 30.312 3.203 -62 1 22.17 1 MET B O 1
ATOM 2703 N N . ALA B 1 2 ? 28.953 3.496 -63.781 1 27.12 2 ALA B N 1
ATOM 2704 C CA . ALA B 1 2 ? 27.984 4.551 -63.469 1 27.12 2 ALA B CA 1
ATOM 2705 C C . ALA B 1 2 ? 27.062 4.141 -62.344 1 27.12 2 ALA B C 1
ATOM 2707 O O . ALA B 1 2 ? 26.094 4.836 -62.031 1 27.12 2 ALA B O 1
ATOM 2708 N N . PRO B 1 3 ? 27.391 2.814 -61.781 1 29.42 3 PRO B N 1
ATOM 2709 C CA . PRO B 1 3 ? 26.344 2.125 -61.031 1 29.42 3 PRO B CA 1
ATOM 2710 C C . PRO B 1 3 ? 26.094 2.723 -59.656 1 29.42 3 PRO B C 1
ATOM 2712 O O . PRO B 1 3 ? 25.5 2.076 -58.781 1 29.42 3 PRO B O 1
ATOM 2715 N N . ALA B 1 4 ? 26.797 3.951 -59.281 1 27.88 4 ALA B N 1
ATOM 2716 C CA . ALA B 1 4 ? 27.016 4.539 -57.969 1 27.88 4 ALA B CA 1
ATOM 2717 C C . ALA B 1 4 ? 25.703 5.004 -57.344 1 27.88 4 ALA B C 1
ATOM 2719 O O . ALA B 1 4 ? 25.562 5.047 -56.125 1 27.88 4 ALA B O 1
ATOM 2720 N N . ALA B 1 5 ? 24.828 5.66 -58.188 1 26.72 5 ALA B N 1
ATOM 2721 C CA . ALA B 1 5 ? 23.922 6.691 -57.688 1 26.72 5 ALA B CA 1
ATOM 2722 C C . ALA B 1 5 ? 22.812 6.082 -56.812 1 26.72 5 ALA B C 1
ATOM 2724 O O . ALA B 1 5 ? 22.203 6.777 -56 1 26.72 5 ALA B O 1
ATOM 2725 N N . TRP B 1 6 ? 22.281 4.875 -57.188 1 24.75 6 TRP B N 1
ATOM 2726 C CA . TRP B 1 6 ? 20.922 4.555 -56.781 1 24.75 6 TRP B CA 1
ATOM 2727 C C . TRP B 1 6 ? 20.859 4.277 -55.281 1 24.75 6 TRP B C 1
ATOM 2729 O O . TRP B 1 6 ? 19.797 3.939 -54.781 1 24.75 6 TRP B O 1
ATOM 2739 N N . ARG B 1 7 ? 21.969 3.891 -54.625 1 28.33 7 ARG B N 1
ATOM 2740 C CA . ARG B 1 7 ? 21.891 3.244 -53.312 1 28.33 7 ARG B CA 1
ATOM 2741 C C . ARG B 1 7 ? 21.594 4.258 -52.219 1 28.33 7 ARG B C 1
ATOM 2743 O O . ARG B 1 7 ? 21.688 3.945 -51.031 1 28.33 7 ARG B O 1
ATOM 2750 N N . ALA B 1 8 ? 21.594 5.598 -52.531 1 24.03 8 ALA B N 1
ATOM 2751 C CA . ALA B 1 8 ? 21.594 6.625 -51.5 1 24.03 8 ALA B CA 1
ATOM 2752 C C . ALA B 1 8 ? 20.312 6.578 -50.688 1 24.03 8 ALA B C 1
ATOM 2754 O O . ALA B 1 8 ? 20.344 6.762 -49.469 1 24.03 8 ALA B O 1
ATOM 2755 N N . ALA B 1 9 ? 19.094 6.648 -51.406 1 25.7 9 ALA B N 1
ATOM 2756 C CA . ALA B 1 9 ? 17.938 7.32 -50.812 1 25.7 9 ALA B CA 1
ATOM 2757 C C . ALA B 1 9 ? 17.328 6.484 -49.719 1 25.7 9 ALA B C 1
ATOM 2759 O O . ALA B 1 9 ? 16.359 6.906 -49.062 1 25.7 9 ALA B O 1
ATOM 2760 N N . LEU B 1 10 ? 17.594 5.168 -49.656 1 25.34 10 LEU B N 1
ATOM 2761 C CA . LEU B 1 10 ? 16.703 4.398 -48.781 1 25.34 10 LEU B CA 1
ATOM 2762 C C . LEU B 1 10 ? 16.922 4.773 -47.312 1 25.34 10 LEU B C 1
ATOM 2764 O O . LEU B 1 10 ? 17.5 3.994 -46.562 1 25.34 10 LEU B O 1
ATOM 2768 N N . ALA B 1 11 ? 17.578 5.98 -46.969 1 28.28 11 ALA B N 1
ATOM 2769 C CA . ALA B 1 11 ? 17.844 6.406 -45.625 1 28.28 11 ALA B CA 1
ATOM 2770 C C . ALA B 1 11 ? 16.547 6.59 -44.812 1 28.28 11 ALA B C 1
ATOM 2772 O O . ALA B 1 11 ? 16.188 7.711 -44.469 1 28.28 11 ALA B O 1
ATOM 2773 N N . CYS B 1 12 ? 15.312 6.184 -45.375 1 25.62 12 CYS B N 1
ATOM 2774 C CA . CYS B 1 12 ? 14.078 6.664 -44.781 1 25.62 12 CYS B CA 1
ATOM 2775 C C . CYS B 1 12 ? 14.164 6.633 -43.25 1 25.62 12 CYS B C 1
ATOM 2777 O O . CYS B 1 12 ? 15.008 5.934 -42.688 1 25.62 12 CYS B O 1
ATOM 2779 N N . LEU B 1 13 ? 12.875 7.039 -42.469 1 26.5 13 LEU B N 1
ATOM 2780 C CA . LEU B 1 13 ? 12.203 7.562 -41.281 1 26.5 13 LEU B CA 1
ATOM 2781 C C . LEU B 1 13 ? 12.164 6.516 -40.156 1 26.5 13 LEU B C 1
ATOM 2783 O O . LEU B 1 13 ? 11.414 5.543 -40.25 1 26.5 13 LEU B O 1
ATOM 2787 N N . THR B 1 14 ? 13.188 5.938 -39.812 1 28.7 14 THR B N 1
ATOM 2788 C CA . THR B 1 14 ? 13.078 5.133 -38.594 1 28.7 14 THR B CA 1
ATOM 2789 C C . THR B 1 14 ? 12.297 5.879 -37.531 1 28.7 14 THR B C 1
ATOM 2791 O O . THR B 1 14 ? 12.719 6.945 -37.062 1 28.7 14 THR B O 1
ATOM 2794 N N . LEU B 1 15 ? 10.914 5.969 -37.719 1 28.53 15 LEU B N 1
ATOM 2795 C CA . LEU B 1 15 ? 10 6.461 -36.688 1 28.53 15 LEU B CA 1
ATOM 2796 C C . LEU B 1 15 ? 10.438 6.012 -35.281 1 28.53 15 LEU B C 1
ATOM 2798 O O . LEU B 1 15 ? 10.578 4.812 -35.031 1 28.53 15 LEU B O 1
ATOM 2802 N N . LEU B 1 16 ? 11.281 6.727 -34.688 1 30.28 16 LEU B N 1
ATOM 2803 C CA . LEU B 1 16 ? 11.492 6.738 -33.219 1 30.28 16 LEU B CA 1
ATOM 2804 C C . LEU B 1 16 ? 10.18 6.543 -32.5 1 30.28 16 LEU B C 1
ATOM 2806 O O . LEU B 1 16 ? 9.328 7.438 -32.469 1 30.28 16 LEU B O 1
ATOM 2810 N N . ALA B 1 17 ? 9.398 5.48 -32.781 1 29.22 17 ALA B N 1
ATOM 2811 C CA . ALA B 1 17 ? 8.312 5.16 -31.859 1 29.22 17 ALA B CA 1
ATOM 2812 C C . ALA B 1 17 ? 8.719 5.445 -30.406 1 29.22 17 ALA B C 1
ATOM 2814 O O . ALA B 1 17 ? 9.594 4.77 -29.859 1 29.22 17 ALA B O 1
ATOM 2815 N N . ALA B 1 18 ? 8.883 6.695 -30.062 1 30.61 18 ALA B N 1
ATOM 2816 C CA . ALA B 1 18 ? 8.844 7.078 -28.656 1 30.61 18 ALA B CA 1
ATOM 2817 C C . ALA B 1 18 ? 7.844 6.227 -27.875 1 30.61 18 ALA B C 1
ATOM 2819 O O . ALA B 1 18 ? 6.629 6.363 -28.062 1 30.61 18 ALA B O 1
ATOM 2820 N N . ALA B 1 19 ? 7.938 4.973 -27.781 1 31.22 19 ALA B N 1
ATOM 2821 C CA . ALA B 1 19 ? 7.18 4.211 -26.797 1 31.22 19 ALA B CA 1
ATOM 2822 C C . ALA B 1 19 ? 6.949 5.031 -25.531 1 31.22 19 ALA B C 1
ATOM 2824 O O . ALA B 1 19 ? 7.902 5.434 -24.859 1 31.22 19 ALA B O 1
ATOM 2825 N N . ALA B 1 20 ? 6.109 5.988 -25.531 1 35.44 20 ALA B N 1
ATOM 2826 C CA . ALA B 1 20 ? 5.641 6.508 -24.25 1 35.44 20 ALA B CA 1
ATOM 2827 C C . ALA B 1 20 ? 5.73 5.445 -23.156 1 35.44 20 ALA B C 1
ATOM 2829 O O . ALA B 1 20 ? 5.039 4.426 -23.219 1 35.44 20 ALA B O 1
ATOM 2830 N N . ALA B 1 21 ? 6.836 5.207 -22.609 1 41.41 21 ALA B N 1
ATOM 2831 C CA . ALA B 1 21 ? 7.137 4.316 -21.5 1 41.41 21 ALA B CA 1
ATOM 2832 C C . ALA B 1 21 ? 5.969 4.25 -20.516 1 41.41 21 ALA B C 1
ATOM 2834 O O . ALA B 1 21 ? 5.5 5.277 -20.031 1 41.41 21 ALA B O 1
ATOM 2835 N N . ARG B 1 22 ? 5.004 3.322 -20.609 1 51.91 22 ARG B N 1
ATOM 2836 C CA . ARG B 1 22 ? 3.938 2.934 -19.688 1 51.91 22 ARG B CA 1
ATOM 2837 C C . ARG B 1 22 ? 4.367 3.131 -18.234 1 51.91 22 ARG B C 1
ATOM 2839 O O . ARG B 1 22 ? 5.391 2.59 -17.812 1 51.91 22 ARG B O 1
ATOM 2846 N N . ARG B 1 23 ? 4.09 4.348 -17.688 1 63.97 23 ARG B N 1
ATOM 2847 C CA . ARG B 1 23 ? 4.609 4.68 -16.359 1 63.97 23 ARG B CA 1
ATOM 2848 C C . ARG B 1 23 ? 4.012 3.77 -15.289 1 63.97 23 ARG B C 1
ATOM 2850 O O . ARG B 1 23 ? 2.795 3.604 -15.219 1 63.97 23 ARG B O 1
ATOM 2857 N N . MET B 1 24 ? 4.781 3.008 -14.609 1 75.06 24 MET B N 1
ATOM 2858 C CA . MET B 1 24 ? 4.383 2.193 -13.469 1 75.06 24 MET B CA 1
ATOM 2859 C C . MET B 1 24 ? 3.965 3.07 -12.297 1 75.06 24 MET B C 1
ATOM 2861 O O . MET B 1 24 ? 4.566 4.121 -12.055 1 75.06 24 MET B O 1
ATOM 2865 N N . PRO B 1 25 ? 2.818 2.607 -11.727 1 80.81 25 PRO B N 1
ATOM 2866 C CA . PRO B 1 25 ? 2.428 3.4 -10.562 1 80.81 25 PRO B CA 1
ATOM 2867 C C . PRO B 1 25 ? 3.562 3.57 -9.555 1 80.81 25 PRO B C 1
ATOM 2869 O O . PRO B 1 25 ? 3.754 4.66 -9.008 1 80.81 25 PRO B O 1
ATOM 2872 N N . TYR B 1 26 ? 4.293 2.525 -9.391 1 83.12 26 TYR B N 1
ATOM 2873 C CA . TYR B 1 26 ? 5.496 2.582 -8.562 1 83.12 26 TYR B CA 1
ATOM 2874 C C . TYR B 1 26 ? 6.75 2.652 -9.43 1 83.12 26 TYR B C 1
ATOM 2876 O O . TYR B 1 26 ? 6.957 1.811 -10.305 1 83.12 26 TYR B O 1
ATOM 2884 N N . GLU B 1 27 ? 7.402 3.707 -9.43 1 74.25 27 GLU B N 1
ATOM 2885 C CA . GLU B 1 27 ? 8.648 3.828 -10.18 1 74.25 27 GLU B CA 1
ATOM 2886 C C . GLU B 1 27 ? 9.859 3.547 -9.297 1 74.25 27 GLU B C 1
ATOM 2888 O O . GLU B 1 27 ? 9.922 4.016 -8.156 1 74.25 27 GLU B O 1
ATOM 2893 N N . PRO B 1 28 ? 10.57 2.576 -9.938 1 63.66 28 PRO B N 1
ATOM 2894 C CA . PRO B 1 28 ? 11.812 2.414 -9.18 1 63.66 28 PRO B CA 1
ATOM 2895 C C . PRO B 1 28 ? 12.641 3.697 -9.133 1 63.66 28 PRO B C 1
ATOM 2897 O O . PRO B 1 28 ? 12.617 4.492 -10.078 1 63.66 28 PRO B O 1
ATOM 2900 N N . LEU B 1 29 ? 13.438 3.816 -8.008 1 65.56 29 LEU B N 1
ATOM 2901 C CA . LEU B 1 29 ? 14.383 4.887 -7.695 1 65.56 29 LEU B CA 1
ATOM 2902 C C . LEU B 1 29 ? 14.234 6.043 -8.672 1 65.56 29 LEU B C 1
ATOM 2904 O O . LEU B 1 29 ? 14.617 5.93 -9.844 1 65.56 29 LEU B O 1
ATOM 2908 N N . ALA B 1 30 ? 13.281 6.965 -8.508 1 57.47 30 ALA B N 1
ATOM 2909 C CA . ALA B 1 30 ? 13.039 8.094 -9.398 1 57.47 30 ALA B CA 1
ATOM 2910 C C . ALA B 1 30 ? 14.336 8.844 -9.695 1 57.47 30 ALA B C 1
ATOM 2912 O O . ALA B 1 30 ? 15.07 9.211 -8.773 1 57.47 30 ALA B O 1
ATOM 2913 N N . GLU B 1 31 ? 14.914 8.633 -10.891 1 56.16 31 GLU B N 1
ATOM 2914 C CA . GLU B 1 31 ? 15.867 9.672 -11.258 1 56.16 31 GLU B CA 1
ATOM 2915 C C . GLU B 1 31 ? 15.195 11.031 -11.375 1 56.16 31 GLU B C 1
ATOM 2917 O O . GLU B 1 31 ? 14.227 11.195 -12.125 1 56.16 31 GLU B O 1
ATOM 2922 N N . HIS B 1 32 ? 15.18 11.742 -10.25 1 53.94 32 HIS B N 1
ATOM 2923 C CA . HIS B 1 32 ? 14.602 13.078 -10.281 1 53.94 32 HIS B CA 1
ATOM 2924 C C . HIS B 1 32 ? 15.062 13.844 -11.516 1 53.94 32 HIS B C 1
ATOM 2926 O O . HIS B 1 32 ? 14.82 15.055 -11.633 1 53.94 32 HIS B O 1
ATOM 2932 N N . GLN B 1 33 ? 15.688 13.133 -12.32 1 49.12 33 GLN B N 1
ATOM 2933 C CA . GLN B 1 33 ? 16.078 13.906 -13.5 1 49.12 33 GLN B CA 1
ATOM 2934 C C . GLN B 1 33 ? 14.883 14.664 -14.07 1 49.12 33 GLN B C 1
ATOM 2936 O O . GLN B 1 33 ? 13.75 14.469 -13.641 1 49.12 33 GLN B O 1
ATOM 2941 N N . THR B 1 34 ? 14.945 15.031 -15.508 1 51.66 34 THR B N 1
ATOM 2942 C CA . THR B 1 34 ? 14.312 16.078 -16.297 1 51.66 34 THR B CA 1
ATOM 2943 C C . THR B 1 34 ? 12.812 15.82 -16.438 1 51.66 34 THR B C 1
ATOM 2945 O O . THR B 1 34 ? 12.344 15.391 -17.484 1 51.66 34 THR B O 1
ATOM 2948 N N . GLN B 1 35 ? 12.359 15.266 -15.312 1 55.84 35 GLN B N 1
ATOM 2949 C CA . GLN B 1 35 ? 10.914 15.242 -15.508 1 55.84 35 GLN B CA 1
ATOM 2950 C C . GLN B 1 35 ? 10.391 16.625 -15.906 1 55.84 35 GLN B C 1
ATOM 2952 O O . GLN B 1 35 ? 10.898 17.641 -15.445 1 55.84 35 GLN B O 1
ATOM 2957 N N . ASP B 1 36 ? 9.719 16.578 -16.875 1 64.31 36 ASP B N 1
ATOM 2958 C CA . ASP B 1 36 ? 9.016 17.781 -17.297 1 64.31 36 ASP B CA 1
ATOM 2959 C C . ASP B 1 36 ? 8.312 18.438 -16.109 1 64.31 36 ASP B C 1
ATOM 2961 O O . ASP B 1 36 ? 7.43 17.844 -15.492 1 64.31 36 ASP B O 1
ATOM 2965 N N . PRO B 1 37 ? 8.938 19.531 -15.609 1 67.44 37 PRO B N 1
ATOM 2966 C CA . PRO B 1 37 ? 8.305 20.234 -14.484 1 67.44 37 PRO B CA 1
ATOM 2967 C C . PRO B 1 37 ? 6.812 20.453 -14.688 1 67.44 37 PRO B C 1
ATOM 2969 O O . PRO B 1 37 ? 6.082 20.703 -13.719 1 67.44 37 PRO B O 1
ATOM 2972 N N . ASN B 1 38 ? 6.488 20.25 -15.984 1 72.25 38 ASN B N 1
ATOM 2973 C CA . ASN B 1 38 ? 5.082 20.484 -16.281 1 72.25 38 ASN B CA 1
ATOM 2974 C C . ASN B 1 38 ? 4.273 19.188 -16.219 1 72.25 38 ASN B C 1
ATOM 2976 O O . ASN B 1 38 ? 3.043 19.219 -16.281 1 72.25 38 ASN B O 1
ATOM 2980 N N . ASP B 1 39 ? 5.031 18.125 -16.016 1 78.62 39 ASP B N 1
ATOM 2981 C CA . ASP B 1 39 ? 4.324 16.859 -15.922 1 78.62 39 ASP B CA 1
ATOM 2982 C C . ASP B 1 39 ? 3.758 16.656 -14.523 1 78.62 39 ASP B C 1
ATOM 2984 O O . ASP B 1 39 ? 4.512 16.453 -13.562 1 78.62 39 ASP B O 1
ATOM 2988 N N . LYS B 1 40 ? 2.451 16.672 -14.414 1 84.56 40 LYS B N 1
ATOM 2989 C CA . LYS B 1 40 ? 1.793 16.531 -13.125 1 84.56 40 LYS B CA 1
ATOM 2990 C C . LYS B 1 40 ? 1.118 15.164 -13 1 84.56 40 LYS B C 1
ATOM 2992 O O . LYS B 1 40 ? 0.139 15.016 -12.266 1 84.56 40 LYS B O 1
ATOM 2997 N N . THR B 1 41 ? 1.685 14.188 -13.719 1 84.38 41 THR B N 1
ATOM 2998 C CA . THR B 1 41 ? 1.152 12.836 -13.609 1 84.38 41 THR B CA 1
ATOM 2999 C C . THR B 1 41 ? 1.535 12.211 -12.266 1 84.38 41 THR B C 1
ATOM 3001 O O . THR B 1 41 ? 2.709 12.211 -11.891 1 84.38 41 THR B O 1
ATOM 3004 N N . PRO B 1 42 ? 0.581 11.711 -11.609 1 90 42 PRO B N 1
ATOM 3005 C CA . PRO B 1 42 ? 0.889 11.125 -10.297 1 90 42 PRO B CA 1
ATOM 3006 C C . PRO B 1 42 ? 1.729 9.859 -10.406 1 90 42 PRO B C 1
ATOM 3008 O O . PRO B 1 42 ? 1.541 9.062 -11.328 1 90 42 PRO B O 1
ATOM 3011 N N . TRP B 1 43 ? 2.654 9.664 -9.5 1 89.38 43 TRP B N 1
ATOM 3012 C CA . TRP B 1 43 ? 3.443 8.445 -9.398 1 89.38 43 TRP B CA 1
ATOM 3013 C C . TRP B 1 43 ? 4.016 8.289 -7.992 1 89.38 43 TRP B C 1
ATOM 3015 O O . TRP B 1 43 ? 4.082 9.25 -7.23 1 89.38 43 TRP B O 1
ATOM 3025 N N . ILE B 1 44 ? 4.422 7.066 -7.672 1 94.06 44 ILE B N 1
ATOM 3026 C CA . ILE B 1 44 ? 4.848 6.762 -6.312 1 94.06 44 ILE B CA 1
ATOM 3027 C C . ILE B 1 44 ? 6.312 6.336 -6.312 1 94.06 44 ILE B C 1
ATOM 3029 O O . ILE B 1 44 ? 6.727 5.508 -7.129 1 94.06 44 ILE B O 1
ATOM 3033 N N . GLU B 1 45 ? 7.016 6.977 -5.422 1 93.75 45 GLU B N 1
ATOM 3034 C CA . GLU B 1 45 ? 8.43 6.66 -5.219 1 93.75 45 GLU B CA 1
ATOM 3035 C C . GLU B 1 45 ? 8.648 5.961 -3.881 1 93.75 45 GLU B C 1
ATOM 3037 O O . GLU B 1 45 ? 8.195 6.441 -2.84 1 93.75 45 GLU B O 1
ATOM 3042 N N . LEU B 1 46 ? 9.297 4.832 -3.934 1 95.5 46 LEU B N 1
ATOM 3043 C CA . LEU B 1 46 ? 9.781 4.211 -2.705 1 95.5 46 LEU B CA 1
ATOM 3044 C C . LEU B 1 46 ? 11.039 4.918 -2.205 1 95.5 46 LEU B C 1
ATOM 3046 O O . LEU B 1 46 ? 12.086 4.852 -2.846 1 95.5 46 LEU B O 1
ATOM 3050 N N . LEU B 1 47 ? 10.977 5.547 -1.072 1 95.88 47 LEU B N 1
ATOM 3051 C CA . LEU B 1 47 ? 12.086 6.34 -0.557 1 95.88 47 LEU B CA 1
ATOM 3052 C C . LEU B 1 47 ? 13.055 5.469 0.242 1 95.88 47 LEU B C 1
ATOM 3054 O O . LEU B 1 47 ? 14.273 5.648 0.163 1 95.88 47 LEU B O 1
ATOM 3058 N N . SER B 1 48 ? 12.477 4.59 1.027 1 96.31 48 SER B N 1
ATOM 3059 C CA . SER B 1 48 ? 13.273 3.826 1.982 1 96.31 48 SER B CA 1
ATOM 3060 C C . SER B 1 48 ? 12.516 2.596 2.475 1 96.31 48 SER B C 1
ATOM 3062 O O . SER B 1 48 ? 11.289 2.58 2.49 1 96.31 48 SER B O 1
ATOM 3064 N N . TRP B 1 49 ? 13.32 1.559 2.873 1 96.38 49 TRP B N 1
ATOM 3065 C CA . TRP B 1 49 ? 12.734 0.419 3.568 1 96.38 49 TRP B CA 1
ATOM 3066 C C . TRP B 1 49 ? 12.938 0.539 5.074 1 96.38 49 TRP B C 1
ATOM 3068 O O . TRP B 1 49 ? 12.344 -0.22 5.852 1 96.38 49 TRP B O 1
ATOM 3078 N N . LYS B 1 50 ? 13.82 1.606 5.441 1 95.62 50 LYS B N 1
ATOM 3079 C CA . LYS B 1 50 ? 14.094 1.863 6.852 1 95.62 50 LYS B CA 1
ATOM 3080 C C . LYS B 1 50 ? 14.023 3.355 7.164 1 95.62 50 LYS B C 1
ATOM 3082 O O . LYS B 1 50 ? 15.055 4.023 7.273 1 95.62 50 LYS B O 1
ATOM 3087 N N . PRO B 1 51 ? 12.891 3.773 7.406 1 96.75 51 PRO B N 1
ATOM 3088 C CA . PRO B 1 51 ? 11.602 3.082 7.512 1 96.75 51 PRO B CA 1
ATOM 3089 C C . PRO B 1 51 ? 10.969 2.811 6.148 1 96.75 51 PRO B C 1
ATOM 3091 O O . PRO B 1 51 ? 11.508 3.223 5.117 1 96.75 51 PRO B O 1
ATOM 3094 N N . ARG B 1 52 ? 9.898 2.08 6.145 1 97.31 52 ARG B N 1
ATOM 3095 C CA . ARG B 1 52 ? 9.094 2.012 4.93 1 97.31 52 ARG B CA 1
ATOM 3096 C C . ARG B 1 52 ? 8.43 3.352 4.637 1 97.31 52 ARG B C 1
ATOM 3098 O O . ARG B 1 52 ? 7.418 3.697 5.254 1 97.31 52 ARG B O 1
ATOM 3105 N N . ALA B 1 53 ? 9.023 4.078 3.754 1 97.69 53 ALA B N 1
ATOM 3106 C CA . ALA B 1 53 ? 8.57 5.43 3.436 1 97.69 53 ALA B CA 1
ATOM 3107 C C . ALA B 1 53 ? 8.391 5.609 1.93 1 97.69 53 ALA B C 1
ATOM 3109 O O . ALA B 1 53 ? 9.195 5.105 1.14 1 97.69 53 ALA B O 1
ATOM 3110 N N . TYR B 1 54 ? 7.352 6.363 1.581 1 97.44 54 TYR B N 1
ATOM 3111 C CA . TYR B 1 54 ? 6.973 6.582 0.19 1 97.44 54 TYR B CA 1
ATOM 3112 C C . TYR B 1 54 ? 6.672 8.055 -0.071 1 97.44 54 TYR B C 1
ATOM 3114 O O . TYR B 1 54 ? 6.137 8.742 0.797 1 97.44 54 TYR B O 1
ATOM 3122 N N . LEU B 1 55 ? 7.023 8.43 -1.248 1 96.62 55 LEU B N 1
ATOM 3123 C CA . LEU B 1 55 ? 6.629 9.742 -1.739 1 96.62 55 LEU B CA 1
ATOM 3124 C C . LEU B 1 55 ? 5.676 9.617 -2.922 1 96.62 55 LEU B C 1
ATOM 3126 O O . LEU B 1 55 ? 6.027 9.039 -3.951 1 96.62 55 LEU B O 1
ATOM 3130 N N . TYR B 1 56 ? 4.453 10.07 -2.742 1 96.31 56 TYR B N 1
ATOM 3131 C CA . TYR B 1 56 ? 3.461 10.141 -3.809 1 96.31 56 TYR B CA 1
ATOM 3132 C C . TYR B 1 56 ? 3.48 11.508 -4.48 1 96.31 56 TYR B C 1
ATOM 3134 O O . TYR B 1 56 ? 2.939 12.477 -3.945 1 96.31 56 TYR B O 1
ATOM 3142 N N . HIS B 1 57 ? 4.066 11.555 -5.672 1 93.56 57 HIS B N 1
ATOM 3143 C CA . HIS B 1 57 ? 4.145 12.797 -6.434 1 93.56 57 HIS B CA 1
ATOM 3144 C C . HIS B 1 57 ? 2.791 13.148 -7.043 1 93.56 57 HIS B C 1
ATOM 3146 O O . HIS B 1 57 ? 2.166 12.32 -7.703 1 93.56 57 HIS B O 1
ATOM 3152 N N . HIS B 1 58 ? 2.342 14.383 -6.711 1 93.5 58 HIS B N 1
ATOM 3153 C CA . HIS B 1 58 ? 1.087 14.922 -7.223 1 93.5 58 HIS B CA 1
ATOM 3154 C C . HIS B 1 58 ? -0.102 14.094 -6.746 1 93.5 58 HIS B C 1
ATOM 3156 O O . HIS B 1 58 ? -1.003 13.781 -7.527 1 93.5 58 HIS B O 1
ATOM 3162 N N . PHE B 1 59 ? -0.015 13.789 -5.613 1 96.12 59 PHE B N 1
ATOM 3163 C CA . PHE B 1 59 ? -1.107 13.102 -4.938 1 96.12 59 PHE B CA 1
ATOM 3164 C C . PHE B 1 59 ? -2.365 13.961 -4.922 1 96.12 59 PHE B C 1
ATOM 3166 O O . PHE B 1 59 ? -3.473 13.453 -5.121 1 96.12 59 PHE B O 1
ATOM 3173 N N . MET B 1 60 ? -2.215 15.18 -4.613 1 96.88 60 MET B N 1
ATOM 3174 C CA . MET B 1 60 ? -3.305 16.156 -4.617 1 96.88 60 MET B CA 1
ATOM 3175 C C . MET B 1 60 ? -3.115 17.188 -5.727 1 96.88 60 MET B C 1
ATOM 3177 O O . MET B 1 60 ? -1.984 17.531 -6.07 1 96.88 60 MET B O 1
ATOM 3181 N N . THR B 1 61 ? -4.227 17.656 -6.188 1 94.94 61 THR B N 1
ATOM 3182 C CA . THR B 1 61 ? -4.176 18.781 -7.105 1 94.94 61 THR B CA 1
ATOM 3183 C C . THR B 1 61 ? -3.947 20.094 -6.344 1 94.94 61 THR B C 1
ATOM 3185 O O . THR B 1 61 ? -4.168 20.156 -5.133 1 94.94 61 THR B O 1
ATOM 3188 N N . ASP B 1 62 ? -3.594 21.094 -7.129 1 94.56 62 ASP B N 1
ATOM 3189 C CA . ASP B 1 62 ? -3.434 22.406 -6.52 1 94.56 62 ASP B CA 1
ATOM 3190 C C . ASP B 1 62 ? -4.742 22.891 -5.902 1 94.56 62 ASP B C 1
ATOM 3192 O O . ASP B 1 62 ? -4.746 23.484 -4.82 1 94.56 62 ASP B O 1
ATOM 3196 N N . ASP B 1 63 ? -5.832 22.609 -6.57 1 96.06 63 ASP B N 1
ATOM 3197 C CA . ASP B 1 63 ? -7.141 23.031 -6.09 1 96.06 63 ASP B CA 1
ATOM 3198 C C . ASP B 1 63 ? -7.496 22.359 -4.77 1 96.06 63 ASP B C 1
ATOM 3200 O O . ASP B 1 63 ? -8.078 22.984 -3.881 1 96.06 63 ASP B O 1
ATOM 3204 N N . GLU B 1 64 ? -7.191 21.125 -4.672 1 97.88 64 GLU B N 1
ATOM 3205 C CA . GLU B 1 64 ? -7.441 20.406 -3.422 1 97.88 64 GLU B CA 1
ATOM 3206 C C . GLU B 1 64 ? -6.625 20.984 -2.275 1 97.88 64 GLU B C 1
ATOM 3208 O O . GLU B 1 64 ? -7.141 21.172 -1.169 1 97.88 64 GLU B O 1
ATOM 3213 N N . CYS B 1 65 ? -5.363 21.281 -2.539 1 98.31 65 CYS B N 1
ATOM 3214 C CA . CYS B 1 65 ? -4.496 21.891 -1.53 1 98.31 65 CYS B CA 1
ATOM 3215 C C . CYS B 1 65 ? -5.043 23.234 -1.069 1 98.31 65 CYS B C 1
ATOM 3217 O O . CYS B 1 65 ? -5.172 23.484 0.131 1 98.31 65 CYS B O 1
ATOM 3219 N N . ASP B 1 66 ? -5.43 24.078 -2.027 1 97.06 66 ASP B N 1
ATOM 3220 C CA . ASP B 1 66 ? -5.961 25.406 -1.711 1 97.06 66 ASP B CA 1
ATOM 3221 C C . ASP B 1 66 ? -7.254 25.297 -0.902 1 97.06 66 ASP B C 1
ATOM 3223 O O . ASP B 1 66 ? -7.477 26.078 0.023 1 97.06 66 ASP B O 1
ATOM 3227 N N . HIS B 1 67 ? -8.047 24.375 -1.297 1 97.94 67 HIS B N 1
ATOM 3228 C CA . HIS B 1 67 ? -9.312 24.156 -0.594 1 97.94 67 HIS B CA 1
ATOM 3229 C C . HIS B 1 67 ? -9.078 23.844 0.878 1 97.94 67 HIS B C 1
ATOM 3231 O O . HIS B 1 67 ? -9.703 24.438 1.756 1 97.94 67 HIS B O 1
ATOM 3237 N N . ILE B 1 68 ? -8.18 22.938 1.173 1 98.31 68 ILE B N 1
ATOM 3238 C CA . ILE B 1 68 ? -7.914 22.5 2.541 1 98.31 68 ILE B CA 1
ATOM 3239 C C . ILE B 1 68 ? -7.371 23.672 3.355 1 98.31 68 ILE B C 1
ATOM 3241 O O . ILE B 1 68 ? -7.797 23.906 4.492 1 98.31 68 ILE B O 1
ATOM 3245 N N . ILE B 1 69 ? -6.516 24.438 2.766 1 95.81 69 ILE B N 1
ATOM 3246 C CA . ILE B 1 69 ? -5.969 25.609 3.449 1 95.81 69 ILE B CA 1
ATOM 3247 C C . ILE B 1 69 ? -7.09 26.594 3.773 1 95.81 69 ILE B C 1
ATOM 3249 O O . ILE B 1 69 ? -7.191 27.078 4.902 1 95.81 69 ILE B O 1
ATOM 3253 N N . LYS B 1 70 ? -7.957 26.891 2.824 1 94.06 70 LYS B N 1
ATOM 3254 C CA . LYS B 1 70 ? -9.023 27.875 2.99 1 94.06 70 LYS B CA 1
ATOM 3255 C C . LYS B 1 70 ? -10.008 27.438 4.07 1 94.06 70 LYS B C 1
ATOM 3257 O O . LYS B 1 70 ? -10.43 28.25 4.895 1 94.06 70 LYS B O 1
ATOM 3262 N N . VAL B 1 71 ? -10.328 26.188 4.078 1 95.75 71 VAL B N 1
ATOM 3263 C CA . VAL B 1 71 ? -11.32 25.672 5.02 1 95.75 71 VAL B CA 1
ATOM 3264 C C . VAL B 1 71 ? -10.719 25.625 6.422 1 95.75 71 VAL B C 1
ATOM 3266 O O . VAL B 1 71 ? -11.43 25.844 7.414 1 95.75 71 VAL B O 1
ATOM 3269 N N . ALA B 1 72 ? -9.414 25.469 6.508 1 93.62 72 ALA B N 1
ATOM 3270 C CA . ALA B 1 72 ? -8.742 25.359 7.801 1 93.62 72 ALA B CA 1
ATOM 3271 C C . ALA B 1 72 ? -8.414 26.734 8.367 1 93.62 72 ALA B C 1
ATOM 3273 O O . ALA B 1 72 ? -8.344 26.922 9.586 1 93.62 72 ALA B O 1
ATOM 3274 N N . SER B 1 73 ? -8.25 27.734 7.59 1 88.88 73 SER B N 1
ATOM 3275 C CA . SER B 1 73 ? -7.664 29.031 7.906 1 88.88 73 SER B CA 1
ATOM 3276 C C . SER B 1 73 ? -8.422 29.719 9.039 1 88.88 73 SER B C 1
ATOM 3278 O O . SER B 1 73 ? -7.809 30.266 9.961 1 88.88 73 SER B O 1
ATOM 3280 N N . PRO B 1 74 ? -9.758 29.688 9.023 1 84.38 74 PRO B N 1
ATOM 3281 C CA . PRO B 1 74 ? -10.445 30.406 10.102 1 84.38 74 PRO B CA 1
ATOM 3282 C C . PRO B 1 74 ? -10.227 29.781 11.469 1 84.38 74 PRO B C 1
ATOM 3284 O O . PRO B 1 74 ? -10.477 30.406 12.5 1 84.38 74 PRO B O 1
ATOM 3287 N N . HIS B 1 75 ? -9.727 28.547 11.445 1 81.19 75 HIS B N 1
ATOM 3288 C CA . HIS B 1 75 ? -9.664 27.781 12.688 1 81.19 75 HIS B CA 1
ATOM 3289 C C . HIS B 1 75 ? -8.227 27.672 13.195 1 81.19 75 HIS B C 1
ATOM 3291 O O . HIS B 1 75 ? -7.984 27.109 14.266 1 81.19 75 HIS B O 1
ATOM 3297 N N . ILE B 1 76 ? -7.254 28.031 12.359 1 79.12 76 ILE B N 1
ATOM 3298 C CA . ILE B 1 76 ? -5.848 27.875 12.703 1 79.12 76 ILE B CA 1
ATOM 3299 C C . ILE B 1 76 ? -5.527 28.672 13.953 1 79.12 76 ILE B C 1
ATOM 3301 O O . ILE B 1 76 ? -5.906 29.844 14.062 1 79.12 76 ILE B O 1
ATOM 3305 N N . GLN B 1 77 ? -4.961 27.844 14.852 1 65.31 77 GLN B N 1
ATOM 3306 C CA . GLN B 1 77 ? -4.52 28.422 16.109 1 65.31 77 GLN B CA 1
ATOM 3307 C C . GLN B 1 77 ? -3.08 28.031 16.422 1 65.31 77 GLN B C 1
ATOM 3309 O O . GLN B 1 77 ? -2.553 27.078 15.852 1 65.31 77 GLN B O 1
ATOM 3314 N N . ARG B 1 78 ? -2.148 28.625 17.172 1 57.75 78 ARG B N 1
ATOM 3315 C CA . ARG B 1 78 ? -0.774 28.281 17.516 1 57.75 78 ARG B CA 1
ATOM 3316 C C . ARG B 1 78 ? -0.708 26.922 18.188 1 57.75 78 ARG B C 1
ATOM 3318 O O . ARG B 1 78 ? -1.561 26.594 19.031 1 57.75 78 ARG B O 1
ATOM 3325 N N . SER B 1 79 ? 0.33 25.641 17.703 1 49.31 79 SER B N 1
ATOM 3326 C CA . SER B 1 79 ? 0.436 24.234 18.109 1 49.31 79 SER B CA 1
ATOM 3327 C C . SER B 1 79 ? 1.031 24.094 19.5 1 49.31 79 SER B C 1
ATOM 3329 O O . SER B 1 79 ? 1.982 24.797 19.844 1 49.31 79 SER B O 1
ATOM 3331 N N . SER B 1 80 ? 0.522 23.484 20.594 1 43.66 80 SER B N 1
ATOM 3332 C CA . SER B 1 80 ? 1.037 23.25 21.938 1 43.66 80 SER B CA 1
ATOM 3333 C C . SER B 1 80 ? 1.235 21.766 22.203 1 43.66 80 SER B C 1
ATOM 3335 O O . SER B 1 80 ? 0.592 20.922 21.562 1 43.66 80 SER B O 1
ATOM 3337 N N . VAL B 1 81 ? 2.586 21.125 22.578 1 44.12 81 VAL B N 1
ATOM 3338 C CA . VAL B 1 81 ? 2.834 19.75 22.984 1 44.12 81 VAL B CA 1
ATOM 3339 C C . VAL B 1 81 ? 2.357 19.531 24.422 1 44.12 81 VAL B C 1
ATOM 3341 O O . VAL B 1 81 ? 2.539 20.406 25.281 1 44.12 81 VAL B O 1
ATOM 3344 N N . VAL B 1 82 ? 1.7 18.297 24.781 1 38.78 82 VAL B N 1
ATOM 3345 C CA . VAL B 1 82 ? 1.283 17.891 26.125 1 38.78 82 VAL B CA 1
ATOM 3346 C C . VAL B 1 82 ? 2.355 17 26.75 1 38.78 82 VAL B C 1
ATOM 3348 O O . VAL B 1 82 ? 2.709 15.961 26.203 1 38.78 82 VAL B O 1
ATOM 3351 N N . ASN B 1 83 ? 3.053 17.312 27.766 1 38.38 83 ASN B N 1
ATOM 3352 C CA . ASN B 1 83 ? 4.031 16.547 28.531 1 38.38 83 ASN B CA 1
ATOM 3353 C C . ASN B 1 83 ? 3.363 15.453 29.359 1 38.38 83 ASN B C 1
ATOM 3355 O O . ASN B 1 83 ? 2.148 15.477 29.562 1 38.38 83 ASN B O 1
ATOM 3359 N N . ALA B 1 84 ? 4.184 14.32 29.797 1 42.81 84 ALA B N 1
ATOM 3360 C CA . ALA B 1 84 ? 3.75 13.156 30.562 1 42.81 84 ALA B CA 1
ATOM 3361 C C . ALA B 1 84 ? 2.938 13.578 31.781 1 42.81 84 ALA B C 1
ATOM 3363 O O . ALA B 1 84 ? 2.035 12.859 32.219 1 42.81 84 ALA B O 1
ATOM 3364 N N . ASP B 1 85 ? 3.203 14.57 32.281 1 38.09 85 ASP B N 1
ATOM 3365 C CA . ASP B 1 85 ? 2.623 15.023 33.562 1 38.09 85 ASP B CA 1
ATOM 3366 C C . ASP B 1 85 ? 1.397 15.898 33.312 1 38.09 85 ASP B C 1
ATOM 3368 O O . ASP B 1 85 ? 0.851 16.484 34.25 1 38.09 85 ASP B O 1
ATOM 3372 N N . GLY B 1 86 ? 0.975 16.109 32.25 1 38.81 86 GLY B N 1
ATOM 3373 C CA . GLY B 1 86 ? -0.234 16.812 31.828 1 38.81 86 GLY B CA 1
ATOM 3374 C C . GLY B 1 86 ? 0.006 18.266 31.484 1 38.81 86 GLY B C 1
ATOM 3375 O O . GLY B 1 86 ? -0.925 18.984 31.109 1 38.81 86 GLY B O 1
ATOM 3376 N N . SER B 1 87 ? 1.104 18.938 31.844 1 38.97 87 SER B N 1
ATOM 3377 C CA . SER B 1 87 ? 1.502 20.312 31.562 1 38.97 87 SER B CA 1
ATOM 3378 C C . SER B 1 87 ? 1.714 20.547 30.078 1 38.97 87 SER B C 1
ATOM 3380 O O . SER B 1 87 ? 1.959 19.594 29.328 1 38.97 87 SER B O 1
ATOM 3382 N N . VAL B 1 88 ? 0.989 21.703 29.625 1 38.88 88 VAL B N 1
ATOM 3383 C CA . VAL B 1 88 ? 1.184 22.031 28.219 1 38.88 88 VAL B CA 1
ATOM 3384 C C . VAL B 1 88 ? 2.385 22.953 28.062 1 38.88 88 VAL B C 1
ATOM 3386 O O . VAL B 1 88 ? 2.461 24 28.719 1 38.88 88 VAL B O 1
ATOM 3389 N N . THR B 1 89 ? 3.5 22.75 27.859 1 42.59 89 THR B N 1
ATOM 3390 C CA . THR B 1 89 ? 4.691 23.516 27.5 1 42.59 89 THR B CA 1
ATOM 3391 C C . THR B 1 89 ? 4.801 23.672 25.984 1 42.59 89 THR B C 1
ATOM 3393 O O . THR B 1 89 ? 4.297 22.844 25.234 1 42.59 89 THR B O 1
ATOM 3396 N N . ASP B 1 90 ? 4.902 25.016 25.609 1 44.06 90 ASP B N 1
ATOM 3397 C CA . ASP B 1 90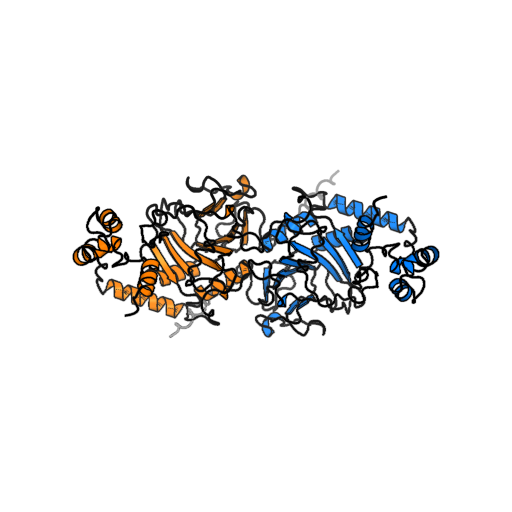 ? 5.316 25.156 24.219 1 44.06 90 ASP B CA 1
ATOM 3398 C C . ASP B 1 90 ? 6.172 23.984 23.781 1 44.06 90 ASP B C 1
ATOM 3400 O O . ASP B 1 90 ? 7.102 23.578 24.484 1 44.06 90 ASP B O 1
ATOM 3404 N N . ASP B 1 91 ? 5.535 23.172 23.125 1 44.41 91 ASP B N 1
ATOM 3405 C CA . ASP B 1 91 ? 6.359 22.047 22.719 1 44.41 91 ASP B CA 1
ATOM 3406 C C . ASP B 1 91 ? 7.676 22.516 22.109 1 44.41 91 ASP B C 1
ATOM 3408 O O . ASP B 1 91 ? 7.684 23.203 21.078 1 44.41 91 ASP B O 1
ATOM 3412 N N . PRO B 1 92 ? 8.617 22.609 23.125 1 44.22 92 PRO B N 1
ATOM 3413 C CA . PRO B 1 92 ? 9.891 22.953 22.484 1 44.22 92 PRO B CA 1
ATOM 3414 C C . PRO B 1 92 ? 10.109 22.188 21.172 1 44.22 92 PRO B C 1
ATOM 3416 O O . PRO B 1 92 ? 10.969 22.562 20.375 1 44.22 92 PRO B O 1
ATOM 3419 N N . ILE B 1 93 ? 9.172 21.25 21.078 1 44.06 93 ILE B N 1
ATOM 3420 C CA . ILE B 1 93 ? 9.438 20.422 19.906 1 44.06 93 ILE B CA 1
ATOM 3421 C C . ILE B 1 93 ? 8.594 20.906 18.734 1 44.06 93 ILE B C 1
ATOM 3423 O O . ILE B 1 93 ? 9.047 20.875 17.578 1 44.06 93 ILE B O 1
ATOM 3427 N N . ARG B 1 94 ? 7.223 21.438 19.031 1 46.41 94 ARG B N 1
ATOM 3428 C CA . ARG B 1 94 ? 6.367 21.828 17.922 1 46.41 94 ARG B CA 1
ATOM 3429 C C . ARG B 1 94 ? 6.062 23.312 17.953 1 46.41 94 ARG B C 1
ATOM 3431 O O . ARG B 1 94 ? 5.445 23.797 18.906 1 46.41 94 ARG B O 1
ATOM 3438 N N . THR B 1 95 ? 6.516 24.312 17.188 1 49.91 95 THR B N 1
ATOM 3439 C CA . THR B 1 95 ? 6.359 25.766 17.109 1 49.91 95 THR B CA 1
ATOM 3440 C C . THR B 1 95 ? 5.34 26.141 16.047 1 49.91 95 THR B C 1
ATOM 3442 O O . THR B 1 95 ? 5.152 27.312 15.742 1 49.91 95 THR B O 1
ATOM 3445 N N . SER B 1 96 ? 4.426 25.156 15.555 1 55.81 96 SER B N 1
ATOM 3446 C CA . SER B 1 96 ? 3.527 25.391 14.43 1 55.81 96 SER B CA 1
ATOM 3447 C C . SER B 1 96 ? 2.133 25.781 14.906 1 55.81 96 SER B C 1
ATOM 3449 O O . SER B 1 96 ? 1.863 25.812 16.109 1 55.81 96 SER B O 1
ATOM 3451 N N . TRP B 1 97 ? 1.347 26.531 14.016 1 68.62 97 TRP B N 1
ATOM 3452 C CA . TRP B 1 97 ? -0.091 26.734 14.164 1 68.62 97 TRP B CA 1
ATOM 3453 C C . TRP B 1 97 ? -0.873 25.578 13.555 1 68.62 97 TRP B C 1
ATOM 3455 O O . TRP B 1 97 ? -0.434 24.969 12.578 1 68.62 97 TRP B O 1
ATOM 3465 N N . GLY B 1 98 ? -1.957 25.188 14.344 1 75.25 98 GLY B N 1
ATOM 3466 C CA . GLY B 1 98 ? -2.643 24.047 13.742 1 75.25 98 GLY B CA 1
ATOM 3467 C C . GLY B 1 98 ? -4.113 23.984 14.102 1 75.25 98 GLY B C 1
ATOM 3468 O O . GLY B 1 98 ? -4.605 24.797 14.883 1 75.25 98 GLY B O 1
ATOM 3469 N N . THR B 1 99 ? -4.922 23.297 13.312 1 84.12 99 THR B N 1
ATOM 3470 C CA . THR B 1 99 ? -6.316 22.938 13.539 1 84.12 99 THR B CA 1
ATOM 3471 C C . THR B 1 99 ? -6.598 21.531 13.039 1 84.12 99 THR B C 1
ATOM 3473 O O . THR B 1 99 ? -5.723 20.875 12.461 1 84.12 99 THR B O 1
ATOM 3476 N N . PHE B 1 100 ? -7.793 21.016 13.422 1 89.81 100 PHE B N 1
ATOM 3477 C CA . PHE B 1 100 ? -8.219 19.719 12.93 1 89.81 100 PHE B CA 1
ATOM 3478 C C . PHE B 1 100 ? -9.453 19.844 12.047 1 89.81 100 PHE B C 1
ATOM 3480 O O . PHE B 1 100 ? -10.352 20.641 12.344 1 89.81 100 PHE B O 1
ATOM 3487 N N . LEU B 1 101 ? -9.43 19.188 11.016 1 93.69 101 LEU B N 1
ATOM 3488 C CA . LEU B 1 101 ? -10.609 19 10.18 1 93.69 101 LEU B CA 1
ATOM 3489 C C . LEU B 1 101 ? -11.219 17.625 10.391 1 93.69 101 LEU B C 1
ATOM 3491 O O . LEU B 1 101 ? -10.5 16.625 10.406 1 93.69 101 LEU B O 1
ATOM 3495 N N . GLN B 1 102 ? -12.492 17.594 10.523 1 92.81 102 GLN B N 1
ATOM 3496 C CA . GLN B 1 102 ? -13.195 16.344 10.789 1 92.81 102 GLN B CA 1
ATOM 3497 C C . GLN B 1 102 ? -13.086 15.391 9.609 1 92.81 102 GLN B C 1
ATOM 3499 O O . GLN B 1 102 ? -13.102 15.82 8.453 1 92.81 102 GLN B O 1
ATOM 3504 N N . ARG B 1 103 ? -13.109 14.133 9.945 1 95.19 103 ARG B N 1
ATOM 3505 C CA . ARG B 1 103 ? -13.148 13.094 8.914 1 95.19 103 ARG B CA 1
ATOM 3506 C C . ARG B 1 103 ? -14.375 13.266 8.023 1 95.19 103 ARG B C 1
ATOM 3508 O O . ARG B 1 103 ? -15.492 13.445 8.516 1 95.19 103 ARG B O 1
ATOM 3515 N N . GLY B 1 104 ? -14.125 13.242 6.723 1 97.12 104 GLY B N 1
ATOM 3516 C CA . GLY B 1 104 ? -15.203 13.367 5.758 1 97.12 104 GLY B CA 1
ATOM 3517 C C . GLY B 1 104 ? -15.906 14.711 5.809 1 97.12 104 GLY B C 1
ATOM 3518 O O . GLY B 1 104 ? -17.078 14.82 5.43 1 97.12 104 GLY B O 1
ATOM 3519 N N . GLN B 1 105 ? -15.273 15.711 6.25 1 96.25 105 GLN B N 1
ATOM 3520 C CA . GLN B 1 105 ? -15.875 17.016 6.523 1 96.25 105 GLN B CA 1
ATOM 3521 C C . GLN B 1 105 ? -16.578 17.562 5.285 1 96.25 105 GLN B C 1
ATOM 3523 O O . GLN B 1 105 ? -17.594 18.234 5.391 1 96.25 105 GLN B O 1
ATOM 3528 N N . ASP B 1 106 ? -16.016 17.438 4.137 1 97.81 106 ASP B N 1
ATOM 3529 C CA . ASP B 1 106 ? -16.609 17.844 2.869 1 97.81 106 ASP B CA 1
ATOM 3530 C C . ASP B 1 106 ? -16.125 16.953 1.726 1 97.81 106 ASP B C 1
ATOM 3532 O O . ASP B 1 106 ? -15.406 15.984 1.952 1 97.81 106 ASP B O 1
ATOM 3536 N N . GLU B 1 107 ? -16.531 17.25 0.535 1 97.94 107 GLU B N 1
ATOM 3537 C CA . GLU B 1 107 ? -16.25 16.406 -0.629 1 97.94 107 GLU B CA 1
ATOM 3538 C C . GLU B 1 107 ? -14.75 16.281 -0.86 1 97.94 107 GLU B C 1
ATOM 3540 O O . GLU B 1 107 ? -14.266 15.211 -1.234 1 97.94 107 GLU B O 1
ATOM 3545 N N . VAL B 1 108 ? -14.016 17.344 -0.716 1 98 108 VAL B N 1
ATOM 3546 C CA . VAL B 1 108 ? -12.586 17.344 -0.995 1 98 108 VAL B CA 1
ATOM 3547 C C . VAL B 1 108 ? -11.859 16.484 0.041 1 98 108 VAL B C 1
ATOM 3549 O O . VAL B 1 108 ? -11.078 15.594 -0.313 1 98 108 VAL B O 1
ATOM 3552 N N . ILE B 1 109 ? -12.141 16.688 1.324 1 98.06 109 ILE B N 1
ATOM 3553 C CA . ILE B 1 109 ? -11.508 15.93 2.4 1 98.06 109 ILE B CA 1
ATOM 3554 C C . ILE B 1 109 ? -11.875 14.453 2.275 1 98.06 109 ILE B C 1
ATOM 3556 O O . ILE B 1 109 ? -11.016 13.578 2.402 1 98.06 109 ILE B O 1
ATOM 3560 N N . TYR B 1 110 ? -13.078 14.211 2.016 1 97.69 110 TYR B N 1
ATOM 3561 C CA . TYR B 1 110 ? -13.586 12.859 1.821 1 97.69 110 TYR B CA 1
ATOM 3562 C C . TYR B 1 110 ? -12.828 12.141 0.717 1 97.69 110 TYR B C 1
ATOM 3564 O O . TYR B 1 110 ? -12.375 11.008 0.9 1 97.69 110 TYR B O 1
ATOM 3572 N N . ASN B 1 111 ? -12.648 12.781 -0.372 1 96.56 111 ASN B N 1
ATOM 3573 C CA . ASN B 1 111 ? -11.961 12.188 -1.511 1 96.56 111 ASN B CA 1
ATOM 3574 C C . ASN B 1 111 ? -10.484 11.945 -1.21 1 96.56 111 ASN B C 1
ATOM 3576 O O . ASN B 1 111 ? -9.938 10.906 -1.572 1 96.56 111 ASN B O 1
ATOM 3580 N N . VAL B 1 112 ? -9.867 12.883 -0.61 1 97.44 112 VAL B N 1
ATOM 3581 C CA . VAL B 1 112 ? -8.453 12.758 -0.257 1 97.44 112 VAL B CA 1
ATOM 3582 C C . VAL B 1 112 ? -8.258 11.586 0.702 1 97.44 112 VAL B C 1
ATOM 3584 O O . VAL B 1 112 ? -7.34 10.781 0.532 1 97.44 112 VAL B O 1
ATOM 3587 N N . GLU B 1 113 ? -9.141 11.461 1.682 1 97.75 113 GLU B N 1
ATOM 3588 C CA . GLU B 1 113 ? -9.023 10.391 2.67 1 97.75 113 GLU B CA 1
ATOM 3589 C C . GLU B 1 113 ? -9.234 9.023 2.027 1 97.75 113 GLU B C 1
ATOM 3591 O O . GLU B 1 113 ? -8.57 8.055 2.391 1 97.75 113 GLU B O 1
ATOM 3596 N N . HIS B 1 114 ? -10.125 8.938 1.103 1 96.62 114 HIS B N 1
ATOM 3597 C CA . HIS B 1 114 ? -10.352 7.664 0.431 1 96.62 114 HIS B CA 1
ATOM 3598 C C . HIS B 1 114 ? -9.188 7.305 -0.485 1 96.62 114 HIS B C 1
ATOM 3600 O O . HIS B 1 114 ? -8.844 6.129 -0.629 1 96.62 114 HIS B O 1
ATOM 3606 N N . ARG B 1 115 ? -8.594 8.305 -1.132 1 96.25 115 ARG B N 1
ATOM 3607 C CA . ARG B 1 115 ? -7.391 8.062 -1.928 1 96.25 115 ARG B CA 1
ATOM 3608 C C . ARG B 1 115 ? -6.25 7.551 -1.057 1 96.25 115 ARG B C 1
ATOM 3610 O O . ARG B 1 115 ? -5.52 6.641 -1.452 1 96.25 115 ARG B O 1
ATOM 3617 N N . LEU B 1 116 ? -6.141 8.109 0.129 1 97 116 LEU B N 1
ATOM 3618 C CA . LEU B 1 116 ? -5.133 7.668 1.089 1 97 116 LEU B CA 1
ATOM 3619 C C . LEU B 1 116 ? -5.375 6.215 1.497 1 97 116 LEU B C 1
ATOM 3621 O O . LEU B 1 116 ? -4.438 5.414 1.538 1 97 116 LEU B O 1
ATOM 3625 N N . ALA B 1 117 ? -6.621 5.941 1.82 1 97 117 ALA B N 1
ATOM 3626 C CA . ALA B 1 117 ? -6.992 4.59 2.24 1 97 117 ALA B CA 1
ATOM 3627 C C . ALA B 1 117 ? -6.617 3.564 1.176 1 97 117 ALA B C 1
ATOM 3629 O O . ALA B 1 117 ? -6.043 2.52 1.487 1 97 117 ALA B O 1
ATOM 3630 N N . ALA B 1 118 ? -6.91 3.895 -0.048 1 95.5 118 ALA B N 1
ATOM 3631 C CA . ALA B 1 118 ? -6.594 2.996 -1.155 1 95.5 118 ALA B CA 1
ATOM 3632 C C . ALA B 1 118 ? -5.086 2.805 -1.294 1 95.5 118 ALA B C 1
ATOM 3634 O O . ALA B 1 118 ? -4.609 1.679 -1.46 1 95.5 118 ALA B O 1
ATOM 3635 N N . TRP B 1 119 ? -4.328 3.852 -1.153 1 95.88 119 TRP B N 1
ATOM 3636 C CA . TRP B 1 119 ? -2.879 3.811 -1.302 1 95.88 119 TRP B CA 1
ATOM 3637 C C . TRP B 1 119 ? -2.238 3 -0.18 1 95.88 119 TRP B C 1
ATOM 3639 O O . TRP B 1 119 ? -1.346 2.186 -0.426 1 95.88 119 TRP B O 1
ATOM 3649 N N . MET B 1 120 ? -2.762 3.104 1.013 1 96.31 120 MET B N 1
ATOM 3650 C CA . MET B 1 120 ? -2.16 2.486 2.191 1 96.31 120 MET B CA 1
ATOM 3651 C C . MET B 1 120 ? -2.693 1.073 2.398 1 96.31 120 MET B C 1
ATOM 3653 O O . MET B 1 120 ? -2.166 0.318 3.217 1 96.31 120 MET B O 1
ATOM 3657 N N . HIS B 1 121 ? -3.752 0.773 1.721 1 96.12 121 HIS B N 1
ATOM 3658 C CA . HIS B 1 121 ? -4.434 -0.505 1.887 1 96.12 121 HIS B CA 1
ATOM 3659 C C . HIS B 1 121 ? -5.027 -0.636 3.285 1 96.12 121 HIS B C 1
ATOM 3661 O O . HIS B 1 121 ? -4.953 -1.704 3.898 1 96.12 121 HIS B O 1
ATOM 3667 N N . VAL B 1 122 ? -5.516 0.456 3.836 1 96.38 122 VAL B N 1
ATOM 3668 C CA . VAL B 1 122 ? -6.184 0.496 5.133 1 96.38 122 VAL B CA 1
ATOM 3669 C C . VAL B 1 122 ? -7.496 1.268 5.02 1 96.38 122 VAL B C 1
ATOM 3671 O O . VAL B 1 122 ? -7.523 2.387 4.504 1 96.38 122 VAL B O 1
ATOM 3674 N N . PRO B 1 123 ? -8.609 0.671 5.488 1 95.69 123 PRO B N 1
ATOM 3675 C CA . PRO B 1 123 ? -9.898 1.348 5.344 1 95.69 123 PRO B CA 1
ATOM 3676 C C . PRO B 1 123 ? -9.906 2.74 5.973 1 95.69 123 PRO B C 1
ATOM 3678 O O . PRO B 1 123 ? -9.211 2.98 6.961 1 95.69 123 PRO B O 1
ATOM 3681 N N . VAL B 1 124 ? -10.719 3.594 5.453 1 96.5 124 VAL B N 1
ATOM 3682 C CA . VAL B 1 124 ? -10.773 5.004 5.82 1 96.5 124 VAL B CA 1
ATOM 3683 C C . VAL B 1 124 ? -11.211 5.141 7.277 1 96.5 124 VAL B C 1
ATOM 3685 O O . VAL B 1 124 ? -10.875 6.121 7.945 1 96.5 124 VAL B O 1
ATOM 3688 N N . GLU B 1 125 ? -11.906 4.137 7.855 1 95.44 125 GLU B N 1
ATOM 3689 C CA . GLU B 1 125 ? -12.414 4.168 9.227 1 95.44 125 GLU B CA 1
ATOM 3690 C C . GLU B 1 125 ? -11.266 4.16 10.234 1 95.44 125 GLU B C 1
ATOM 3692 O O . GLU B 1 125 ? -11.469 4.465 11.414 1 95.44 125 GLU B O 1
ATOM 3697 N N . HIS B 1 126 ? -10.086 3.834 9.781 1 94.31 126 HIS B N 1
ATOM 3698 C CA . HIS B 1 126 ? -8.945 3.697 10.68 1 94.31 126 HIS B CA 1
ATOM 3699 C C . HIS B 1 126 ? -8.25 5.039 10.898 1 94.31 126 HIS B C 1
ATOM 3701 O O . HIS B 1 126 ? -7.367 5.152 11.75 1 94.31 126 HIS B O 1
ATOM 3707 N N . ALA B 1 127 ? -8.664 6.043 10.148 1 95.06 127 ALA B N 1
ATOM 3708 C CA . ALA B 1 127 ? -7.93 7.305 10.125 1 95.06 127 ALA B CA 1
ATOM 3709 C C . ALA B 1 127 ? -8.477 8.281 11.156 1 95.06 127 ALA B C 1
ATOM 3711 O O . ALA B 1 127 ? -9.688 8.375 11.352 1 95.06 127 ALA B O 1
ATOM 3712 N N . GLU B 1 128 ? -7.594 9.031 11.789 1 91.56 128 GLU B N 1
ATOM 3713 C CA . GLU B 1 128 ? -7.973 10.156 12.633 1 91.56 128 GLU B CA 1
ATOM 3714 C C . GLU B 1 128 ? -8.375 11.367 11.789 1 91.56 128 GLU B C 1
ATOM 3716 O O . GLU B 1 128 ? -8.297 11.32 10.562 1 91.56 128 GLU B O 1
ATOM 3721 N N . ASP B 1 129 ? -8.844 12.383 12.5 1 92.81 129 ASP B N 1
ATOM 3722 C CA . ASP B 1 129 ? -9.078 13.664 11.844 1 92.81 129 ASP B CA 1
ATOM 3723 C C . ASP B 1 129 ? -7.797 14.211 11.227 1 92.81 129 ASP B C 1
ATOM 3725 O O . ASP B 1 129 ? -6.695 13.82 11.625 1 92.81 129 ASP B O 1
ATOM 3729 N N . MET B 1 130 ? -7.992 15.016 10.219 1 95.56 130 MET B N 1
ATOM 3730 C CA . MET B 1 130 ? -6.828 15.633 9.586 1 95.56 130 MET B CA 1
ATOM 3731 C C . MET B 1 130 ? -6.324 16.812 10.406 1 95.56 130 MET B C 1
ATOM 3733 O O . MET B 1 130 ? -7.078 17.75 10.68 1 95.56 130 MET B O 1
ATOM 3737 N N . GLN B 1 131 ? -5.09 16.734 10.812 1 92.38 131 GLN B N 1
ATOM 3738 C CA . GLN B 1 131 ? -4.453 17.906 11.414 1 92.38 131 GLN B CA 1
ATOM 3739 C C . GLN B 1 131 ? -3.836 18.812 10.352 1 92.38 131 GLN B C 1
ATOM 3741 O O . GLN B 1 131 ? -3.09 18.344 9.492 1 92.38 131 GLN B O 1
ATOM 3746 N N . VAL B 1 132 ? -4.211 20.062 10.336 1 93.44 132 VAL B N 1
ATOM 3747 C CA . VAL B 1 132 ? -3.611 21.031 9.422 1 93.44 132 VAL B CA 1
ATOM 3748 C C . VAL B 1 132 ? -2.676 21.953 10.195 1 93.44 132 VAL B C 1
ATOM 3750 O O . VAL B 1 132 ? -3.062 22.531 11.211 1 93.44 132 VAL B O 1
ATOM 3753 N N . LEU B 1 133 ? -1.444 22.078 9.648 1 90.31 133 LEU B N 1
ATOM 3754 C CA . LEU B 1 133 ? -0.394 22.828 10.32 1 90.31 133 LEU B CA 1
ATOM 3755 C C . LEU B 1 133 ? 0.153 23.938 9.414 1 90.31 133 LEU B C 1
ATOM 3757 O O . LEU B 1 133 ? 0.273 23.734 8.203 1 90.31 133 LEU B O 1
ATOM 3761 N N . LYS B 1 134 ? 0.451 25.016 10.047 1 87.38 134 LYS B N 1
ATOM 3762 C CA . LYS B 1 134 ? 1.137 26.125 9.398 1 87.38 134 LYS B CA 1
ATOM 3763 C C . LYS B 1 134 ? 2.469 26.438 10.078 1 87.38 134 LYS B C 1
ATOM 3765 O O . LYS B 1 134 ? 2.521 26.625 11.297 1 87.38 134 LYS B O 1
ATOM 3770 N N . TYR B 1 135 ? 3.531 26.422 9.305 1 83.25 135 TYR B N 1
ATOM 3771 C CA . TYR B 1 135 ? 4.875 26.688 9.797 1 83.25 135 TYR B CA 1
ATOM 3772 C C . TYR B 1 135 ? 5.441 27.953 9.156 1 83.25 135 TYR B C 1
ATOM 3774 O O . TYR B 1 135 ? 5.34 28.141 7.945 1 83.25 135 TYR B O 1
ATOM 3782 N N . GLN B 1 136 ? 5.91 28.734 10.07 1 73.12 136 GLN B N 1
ATOM 3783 C CA . GLN B 1 136 ? 6.637 29.922 9.617 1 73.12 136 GLN B CA 1
ATOM 3784 C C . GLN B 1 136 ? 7.836 30.203 10.516 1 73.12 136 GLN B C 1
ATOM 3786 O O . GLN B 1 136 ? 7.941 29.656 11.609 1 73.12 136 GLN B O 1
ATOM 3791 N N . ASN B 1 137 ? 8.695 30.984 10.016 1 69.25 137 ASN B N 1
ATOM 3792 C CA . ASN B 1 137 ? 9.75 31.641 10.781 1 69.25 137 ASN B CA 1
ATOM 3793 C C . ASN B 1 137 ? 10.539 30.625 11.617 1 69.25 137 ASN B C 1
ATOM 3795 O O . ASN B 1 137 ? 10.711 30.812 12.82 1 69.25 137 ASN B O 1
ATOM 3799 N N . ASN B 1 138 ? 11.047 29.547 11.016 1 65.56 138 ASN B N 1
ATOM 3800 C CA . ASN B 1 138 ? 11.969 28.578 11.602 1 65.56 138 ASN B CA 1
ATOM 3801 C C . ASN B 1 138 ? 11.234 27.609 12.547 1 65.56 138 ASN B C 1
ATOM 3803 O O . ASN B 1 138 ? 11.867 26.938 13.359 1 65.56 138 ASN B O 1
ATOM 3807 N N . GLN B 1 139 ? 9.938 27.672 12.477 1 66.88 139 GLN B N 1
ATOM 3808 C CA . GLN B 1 139 ? 9.164 26.719 13.266 1 66.88 139 GLN B CA 1
ATOM 3809 C C . GLN B 1 139 ? 9.438 25.281 12.82 1 66.88 139 GLN B C 1
ATOM 3811 O O . GLN B 1 139 ? 9.664 25.031 11.641 1 66.88 139 GLN B O 1
ATOM 3816 N N . THR B 1 140 ? 9.625 24.438 13.883 1 70.19 140 THR B N 1
ATOM 3817 C CA . THR B 1 140 ? 10.039 23.062 13.641 1 70.19 140 THR B CA 1
ATOM 3818 C C . THR B 1 140 ? 9.219 22.094 14.484 1 70.19 140 THR B C 1
ATOM 3820 O O . THR B 1 140 ? 8.398 22.516 15.305 1 70.19 140 THR B O 1
ATOM 3823 N N . TYR B 1 141 ? 9.281 20.891 14.117 1 72 141 TYR B N 1
ATOM 3824 C CA . TYR B 1 141 ? 8.797 19.781 14.93 1 72 141 TYR B CA 1
ATOM 3825 C C . TYR B 1 141 ? 9.914 18.781 15.203 1 72 141 TYR B C 1
ATOM 3827 O O . TYR B 1 141 ? 10.391 18.109 14.297 1 72 141 TYR B O 1
ATOM 3835 N N . GLY B 1 142 ? 10.367 18.641 16.438 1 76.06 142 GLY B N 1
ATOM 3836 C CA . GLY B 1 142 ? 11.5 17.812 16.812 1 76.06 142 GLY B CA 1
ATOM 3837 C C . GLY B 1 142 ? 11.281 16.344 16.5 1 76.06 142 GLY B C 1
ATOM 3838 O O . GLY B 1 142 ? 10.148 15.914 16.281 1 76.06 142 GLY B O 1
ATOM 3839 N N . ALA B 1 143 ? 12.391 15.633 16.531 1 80.38 143 ALA B N 1
ATOM 3840 C CA . ALA B 1 143 ? 12.359 14.211 16.203 1 80.38 143 ALA B CA 1
ATOM 3841 C C . ALA B 1 143 ? 11.453 13.445 17.172 1 80.38 143 ALA B C 1
ATOM 3843 O O . ALA B 1 143 ? 11.508 13.672 18.391 1 80.38 143 ALA B O 1
ATOM 3844 N N . HIS B 1 144 ? 10.562 12.57 16.609 1 82.44 144 HIS B N 1
ATOM 3845 C CA . HIS B 1 144 ? 9.617 11.812 17.422 1 82.44 144 HIS B CA 1
ATOM 3846 C C . HIS B 1 144 ? 9.062 10.617 16.656 1 82.44 144 HIS B C 1
ATOM 3848 O O . HIS B 1 144 ? 9.289 10.484 15.445 1 82.44 144 HIS B O 1
ATOM 3854 N N . TRP B 1 145 ? 8.523 9.688 17.406 1 87.31 145 TRP B N 1
ATOM 3855 C CA . TRP B 1 145 ? 7.742 8.594 16.828 1 87.31 145 TRP B CA 1
ATOM 3856 C C . TRP B 1 145 ? 6.25 8.891 16.922 1 87.31 145 TRP B C 1
ATOM 3858 O O . TRP B 1 145 ? 5.797 9.555 17.859 1 87.31 145 TRP B O 1
ATOM 3868 N N . ASP B 1 146 ? 5.516 8.422 15.977 1 86.62 146 ASP B N 1
ATOM 3869 C CA . ASP B 1 146 ? 4.082 8.68 15.945 1 86.62 146 ASP B CA 1
ATOM 3870 C C . ASP B 1 146 ? 3.297 7.527 16.562 1 86.62 146 ASP B C 1
ATOM 3872 O O . ASP B 1 146 ? 2.1 7.652 16.828 1 86.62 146 ASP B O 1
ATOM 3876 N N . ASP B 1 147 ? 3.777 6.18 16.641 1 73.12 147 ASP B N 1
ATOM 3877 C CA . ASP B 1 147 ? 3.029 4.973 16.969 1 73.12 147 ASP B CA 1
ATOM 3878 C C . ASP B 1 147 ? 2.461 5.047 18.391 1 73.12 147 ASP B C 1
ATOM 3880 O O . ASP B 1 147 ? 1.602 4.246 18.766 1 73.12 147 ASP B O 1
ATOM 3884 N N . LEU B 1 148 ? 2.223 6.094 19 1 61.69 148 LEU B N 1
ATOM 3885 C CA . LEU B 1 148 ? 1.71 6.34 20.344 1 61.69 148 LEU B CA 1
ATOM 3886 C C . LEU B 1 148 ? 1.978 5.145 21.25 1 61.69 148 LEU B C 1
ATOM 3888 O O . LEU B 1 148 ? 1.979 3.998 20.797 1 61.69 148 LEU B O 1
ATOM 3892 N N . ASP B 1 149 ? 2.67 5.223 22.344 1 51.38 149 ASP B N 1
ATOM 3893 C CA . ASP B 1 149 ? 2.926 4.207 23.359 1 51.38 149 ASP B CA 1
ATOM 3894 C C . ASP B 1 149 ? 1.635 3.502 23.781 1 51.38 149 ASP B C 1
ATOM 3896 O O . ASP B 1 149 ? 0.587 4.141 23.906 1 51.38 149 ASP B O 1
ATOM 3900 N N . LEU B 1 150 ? 1.533 2.213 23.516 1 47.78 150 LEU B N 1
ATOM 3901 C CA . LEU B 1 150 ? 0.485 1.371 24.094 1 47.78 150 LEU B CA 1
ATOM 3902 C C . LEU B 1 150 ? 0.03 1.907 25.438 1 47.78 150 LEU B C 1
ATOM 3904 O O . LEU B 1 150 ? -1.161 1.873 25.766 1 47.78 150 LEU B O 1
ATOM 3908 N N . ASP B 1 151 ? 0.954 2.117 26.25 1 45.5 151 ASP B N 1
ATOM 3909 C CA . ASP B 1 151 ? 0.633 2.551 27.609 1 45.5 151 ASP B CA 1
ATOM 3910 C C . ASP B 1 151 ? 0.055 3.965 27.609 1 45.5 151 ASP B C 1
ATOM 3912 O O . ASP B 1 151 ? -0.571 4.383 28.578 1 45.5 151 ASP B O 1
ATOM 3916 N N . GLU B 1 152 ? 0.383 4.664 26.672 1 43.28 152 GLU B N 1
ATOM 3917 C CA . GLU B 1 152 ? -0.173 6.012 26.578 1 43.28 152 GLU B CA 1
ATOM 3918 C C . GLU B 1 152 ? -1.461 6.023 25.766 1 43.28 152 GLU B C 1
ATOM 3920 O O . GLU B 1 152 ? -1.888 7.074 25.281 1 43.28 152 GLU B O 1
ATOM 3925 N N . ASN B 1 153 ? -1.838 4.934 25.406 1 44.34 153 ASN B N 1
ATOM 3926 C CA . ASN B 1 153 ? -3.152 4.922 24.766 1 44.34 153 ASN B CA 1
ATOM 3927 C C . ASN B 1 153 ? -4.188 5.656 25.609 1 44.34 153 ASN B C 1
ATOM 3929 O O . ASN B 1 153 ? -4.715 5.105 26.578 1 44.34 153 ASN B O 1
ATOM 3933 N N . PRO B 1 154 ? -4.035 6.863 25.688 1 37.47 154 PRO B N 1
ATOM 3934 C CA . PRO B 1 154 ? -5.121 7.445 26.484 1 37.47 154 PRO B CA 1
ATOM 3935 C C . PRO B 1 154 ? -6.473 6.793 26.203 1 37.47 154 PRO B C 1
ATOM 3937 O O . PRO B 1 154 ? -6.812 6.535 25.047 1 37.47 154 PRO B O 1
ATOM 3940 N N . ALA B 1 155 ? -6.859 5.898 27.109 1 38.28 155 ALA B N 1
ATOM 3941 C CA . ALA B 1 155 ? -8.188 5.297 27.078 1 38.28 155 ALA B CA 1
ATOM 3942 C C . ALA B 1 155 ? -9.133 6.109 26.203 1 38.28 155 ALA B C 1
ATOM 3944 O O . ALA B 1 155 ? -10.086 5.566 25.641 1 38.28 155 ALA B O 1
ATOM 3945 N N . GLY B 1 156 ? -8.945 7.336 26.031 1 37.41 156 GLY B N 1
ATOM 3946 C CA . GLY B 1 156 ? -9.953 8.234 25.484 1 37.41 156 GLY B CA 1
ATOM 3947 C C . GLY B 1 156 ? -9.734 8.539 24.016 1 37.41 156 GLY B C 1
ATOM 3948 O O . GLY B 1 156 ? -10.531 9.25 23.391 1 37.41 156 GLY B O 1
ATOM 3949 N N . LEU B 1 157 ? -8.531 8.617 23.609 1 43.81 157 LEU B N 1
ATOM 3950 C CA . LEU B 1 157 ? -8.617 8.906 22.188 1 43.81 157 LEU B CA 1
ATOM 3951 C C . LEU B 1 157 ? -9.07 7.676 21.406 1 43.81 157 LEU B C 1
ATOM 3953 O O . LEU B 1 157 ? -8.539 6.578 21.609 1 43.81 157 LEU B O 1
ATOM 3957 N N . GLY B 1 158 ? -10.203 7.285 21.234 1 44.31 158 GLY B N 1
ATOM 3958 C CA . GLY B 1 158 ? -11.227 6.402 20.688 1 44.31 158 GLY B CA 1
ATOM 3959 C C . GLY B 1 158 ? -10.648 5.211 19.938 1 44.31 158 GLY B C 1
ATOM 3960 O O . GLY B 1 158 ? -11.375 4.305 19.547 1 44.31 158 GLY B O 1
ATOM 3961 N N . GLY B 1 159 ? -9.359 5.289 19.609 1 51.84 159 GLY B N 1
ATOM 3962 C CA . GLY B 1 159 ? -9.211 4.145 18.734 1 51.84 159 GLY B CA 1
ATOM 3963 C C . GLY B 1 159 ? -8.375 3.031 19.344 1 51.84 159 GLY B C 1
ATOM 3964 O O . GLY B 1 159 ? -8.32 1.925 18.797 1 51.84 159 GLY B O 1
ATOM 3965 N N . GLY B 1 160 ? -7.988 3.125 20.641 1 62.16 160 GLY B N 1
ATOM 3966 C CA . GLY B 1 160 ? -7.434 2.043 21.438 1 62.16 160 GLY B CA 1
ATOM 3967 C C . GLY B 1 160 ? -6.418 1.208 20.688 1 62.16 160 GLY B C 1
ATOM 3968 O O . GLY B 1 160 ? -6.137 0.068 21.062 1 62.16 160 GLY B O 1
ATOM 3969 N N . SER B 1 161 ? -5.992 1.644 19.5 1 78.94 161 SER B N 1
ATOM 3970 C CA . SER B 1 161 ? -5.008 0.815 18.812 1 78.94 161 SER B CA 1
ATOM 3971 C C . SER B 1 161 ? -3.803 1.638 18.375 1 78.94 161 SER B C 1
ATOM 3973 O O . SER B 1 161 ? -3.846 2.869 18.391 1 78.94 161 SER B O 1
ATOM 3975 N N . VAL B 1 162 ? -2.707 1.042 18.078 1 85.62 162 VAL B N 1
ATOM 3976 C CA . VAL B 1 162 ? -1.448 1.659 17.688 1 85.62 162 VAL B CA 1
ATOM 3977 C C . VAL B 1 162 ? -1.618 2.342 16.328 1 85.62 162 VAL B C 1
ATOM 3979 O O . VAL B 1 162 ? -2.318 1.829 15.445 1 85.62 162 VAL B O 1
ATOM 3982 N N . ARG B 1 163 ? -1.008 3.557 16.203 1 91.31 163 ARG B N 1
ATOM 3983 C CA . ARG B 1 163 ? -0.88 4.18 14.883 1 91.31 163 ARG B CA 1
ATOM 3984 C C . ARG B 1 163 ? 0.112 3.416 14.008 1 91.31 163 ARG B C 1
ATOM 3986 O O . ARG B 1 163 ? 1.319 3.449 14.258 1 91.31 163 ARG B O 1
ATOM 3993 N N . VAL B 1 164 ? -0.387 2.869 12.984 1 93.69 164 VAL B N 1
ATOM 3994 C CA . VAL B 1 164 ? 0.481 2.002 12.203 1 93.69 164 VAL B CA 1
ATOM 3995 C C . VAL B 1 164 ? 1.145 2.809 11.086 1 93.69 164 VAL B C 1
ATOM 3997 O O . VAL B 1 164 ? 2.197 2.42 10.57 1 93.69 164 VAL B O 1
ATOM 4000 N N . ALA B 1 165 ? 0.553 3.914 10.719 1 96.69 165 ALA B N 1
ATOM 4001 C CA . ALA B 1 165 ? 1.104 4.699 9.617 1 96.69 165 ALA B CA 1
ATOM 4002 C C . ALA B 1 165 ? 0.791 6.184 9.789 1 96.69 165 ALA B C 1
ATOM 4004 O O . ALA B 1 165 ? -0.146 6.547 10.508 1 96.69 165 ALA B O 1
ATOM 4005 N N . THR B 1 166 ? 1.597 7.012 9.188 1 96.88 166 THR B N 1
ATOM 4006 C CA . THR B 1 166 ? 1.42 8.461 9.141 1 96.88 166 THR B CA 1
ATOM 4007 C C . THR B 1 166 ? 1.577 8.977 7.715 1 96.88 166 THR B C 1
ATOM 4009 O O . THR B 1 166 ? 2.457 8.523 6.977 1 96.88 166 THR B O 1
ATOM 4012 N N . VAL B 1 167 ? 0.724 9.906 7.352 1 98.44 167 VAL B N 1
ATOM 4013 C CA . VAL B 1 167 ? 0.857 10.57 6.059 1 98.44 167 VAL B CA 1
ATOM 4014 C C . VAL B 1 167 ? 0.983 12.078 6.262 1 98.44 167 VAL B C 1
ATOM 4016 O O . VAL B 1 167 ? 0.165 12.688 6.953 1 98.44 167 VAL B O 1
ATOM 4019 N N . MET B 1 168 ? 2.023 12.625 5.691 1 97.94 168 MET B N 1
ATOM 4020 C CA . MET B 1 168 ? 2.186 14.07 5.602 1 97.94 168 MET B CA 1
ATOM 4021 C C . MET B 1 168 ? 1.744 14.586 4.234 1 97.94 168 MET B C 1
ATOM 4023 O O . MET B 1 168 ? 2.279 14.164 3.205 1 97.94 168 MET B O 1
ATOM 4027 N N . LEU B 1 169 ? 0.771 15.445 4.238 1 98.5 169 LEU B N 1
ATOM 4028 C CA . LEU B 1 169 ? 0.268 16.078 3.025 1 98.5 169 LEU B CA 1
ATOM 4029 C C . LEU B 1 169 ? 0.848 17.484 2.867 1 98.5 169 LEU B C 1
ATOM 4031 O O . LEU B 1 169 ? 0.619 18.344 3.709 1 98.5 169 LEU B O 1
ATOM 4035 N N . TYR B 1 170 ? 1.566 17.703 1.776 1 98.25 170 TYR B N 1
ATOM 4036 C CA . TYR B 1 170 ? 2.119 19.031 1.554 1 98.25 170 TYR B CA 1
ATOM 4037 C C . TYR B 1 170 ? 1.125 19.922 0.81 1 98.25 170 TYR B C 1
ATOM 4039 O O . TYR B 1 170 ? 0.875 19.719 -0.38 1 98.25 170 TYR B O 1
ATOM 4047 N N . LEU B 1 171 ? 0.633 20.875 1.503 1 98.25 171 LEU B N 1
ATOM 4048 C CA . LEU B 1 171 ? -0.413 21.734 0.95 1 98.25 171 LEU B CA 1
ATOM 4049 C C . LEU B 1 171 ? 0.19 22.953 0.257 1 98.25 171 LEU B C 1
ATOM 4051 O O . LEU B 1 171 ? -0.491 23.641 -0.511 1 98.25 171 LEU B O 1
ATOM 4055 N N . SER B 1 172 ? 1.427 23.25 0.549 1 95.44 172 SER B N 1
ATOM 4056 C CA . SER B 1 172 ? 2.176 24.312 -0.102 1 95.44 172 SER B CA 1
ATOM 4057 C C . SER B 1 172 ? 3.652 23.953 -0.229 1 95.44 172 SER B C 1
ATOM 4059 O O . SER B 1 172 ? 4.129 23.016 0.417 1 95.44 172 SER B O 1
ATOM 4061 N N . ASP B 1 173 ? 4.281 24.672 -1.119 1 92.75 173 ASP B N 1
ATOM 4062 C CA . ASP B 1 173 ? 5.742 24.609 -1.136 1 92.75 173 ASP B CA 1
ATOM 4063 C C . ASP B 1 173 ? 6.332 25.375 0.042 1 92.75 173 ASP B C 1
ATOM 4065 O O . ASP B 1 173 ? 5.711 26.312 0.563 1 92.75 173 ASP B O 1
ATOM 4069 N N . ALA B 1 174 ? 7.465 24.828 0.464 1 88.88 174 ALA B N 1
ATOM 4070 C CA . ALA B 1 174 ? 8.32 25.703 1.265 1 88.88 174 ALA B CA 1
ATOM 4071 C C . ALA B 1 174 ? 9.469 26.25 0.431 1 88.88 174 ALA B C 1
ATOM 4073 O O . ALA B 1 174 ? 10.055 25.547 -0.383 1 88.88 174 ALA B O 1
ATOM 4074 N N . GLU B 1 175 ? 9.68 27.562 0.425 1 84.31 175 GLU B N 1
ATOM 4075 C CA . GLU B 1 175 ? 10.773 28.125 -0.355 1 84.31 175 GLU B CA 1
ATOM 4076 C C . GLU B 1 175 ? 12.109 27.469 0.001 1 84.31 175 GLU B C 1
ATOM 4078 O O . GLU B 1 175 ? 12.891 27.125 -0.885 1 84.31 175 GLU B O 1
ATOM 4083 N N . PHE B 1 176 ? 12.414 27.297 1.156 1 90.38 176 PHE B N 1
ATOM 4084 C CA . PHE B 1 176 ? 13.594 26.578 1.61 1 90.38 176 PHE B CA 1
ATOM 4085 C C . PHE B 1 176 ? 13.391 26.031 3.021 1 90.38 176 PHE B C 1
ATOM 4087 O O . PHE B 1 176 ? 12.828 26.719 3.879 1 90.38 176 PHE B O 1
ATOM 4094 N N . GLY B 1 177 ? 13.891 24.766 3.186 1 92.44 177 GLY B N 1
ATOM 4095 C CA . GLY B 1 177 ? 13.641 24.109 4.461 1 92.44 177 GLY B CA 1
ATOM 4096 C C . GLY B 1 177 ? 12.289 23.438 4.531 1 92.44 177 GLY B C 1
ATOM 4097 O O . GLY B 1 177 ? 11.656 23.188 3.502 1 92.44 177 GLY B O 1
ATOM 4098 N N . GLY B 1 178 ? 11.891 23.016 5.723 1 93.56 178 GLY B N 1
ATOM 4099 C CA . GLY B 1 178 ? 10.562 22.469 5.965 1 93.56 178 GLY B CA 1
ATOM 4100 C C . GLY B 1 178 ? 10.453 21 5.609 1 93.56 178 GLY B C 1
ATOM 4101 O O . GLY B 1 178 ? 9.344 20.453 5.543 1 93.56 178 GLY B O 1
ATOM 4102 N N . GLU B 1 179 ? 11.547 20.312 5.426 1 95.88 179 GLU B N 1
ATOM 4103 C CA . GLU B 1 179 ? 11.539 18.906 5.035 1 95.88 179 GLU B CA 1
ATOM 4104 C C . GLU B 1 179 ? 10.953 18.031 6.141 1 95.88 179 GLU B C 1
ATOM 4106 O O . GLU B 1 179 ? 10.977 18.406 7.312 1 95.88 179 GLU B O 1
ATOM 4111 N N . THR B 1 180 ? 10.352 16.969 5.824 1 96.62 180 THR B N 1
ATOM 4112 C CA . THR B 1 180 ? 10.211 15.836 6.727 1 96.62 180 THR B CA 1
ATOM 4113 C C . THR B 1 180 ? 11.445 14.945 6.672 1 96.62 180 THR B C 1
ATOM 4115 O O . THR B 1 180 ? 11.758 14.375 5.625 1 96.62 180 THR B O 1
ATOM 4118 N N . SER B 1 181 ? 12.148 14.906 7.754 1 95.38 181 SER B N 1
ATOM 4119 C CA . SER B 1 181 ? 13.406 14.18 7.785 1 95.38 181 SER B CA 1
ATOM 4120 C C . SER B 1 181 ? 13.312 12.938 8.672 1 95.38 181 SER B C 1
ATOM 4122 O O . SER B 1 181 ? 12.555 12.93 9.648 1 95.38 181 SER B O 1
ATOM 4124 N N . PHE B 1 182 ? 14.062 11.891 8.242 1 96.44 182 PHE B N 1
ATOM 4125 C CA . PHE B 1 182 ? 14.227 10.664 9.016 1 96.44 182 PHE B CA 1
ATOM 4126 C C . PHE B 1 182 ? 15.688 10.453 9.398 1 96.44 182 PHE B C 1
ATOM 4128 O O . PHE B 1 182 ? 16.422 9.758 8.688 1 96.44 182 PHE B O 1
ATOM 4135 N N . PRO B 1 183 ? 16.094 10.945 10.531 1 90.06 183 PRO B N 1
ATOM 4136 C CA . PRO B 1 183 ? 17.531 11.031 10.844 1 90.06 183 PRO B CA 1
ATOM 4137 C C . PRO B 1 183 ? 18.188 9.664 10.945 1 90.06 183 PRO B C 1
ATOM 4139 O O . PRO B 1 183 ? 19.391 9.531 10.656 1 90.06 183 PRO B O 1
ATOM 4142 N N . HIS B 1 184 ? 17.578 8.594 11.383 1 89.88 184 HIS B N 1
ATOM 4143 C CA . HIS B 1 184 ? 18.156 7.27 11.555 1 89.88 184 HIS B CA 1
ATOM 4144 C C . HIS B 1 184 ? 17.703 6.309 10.461 1 89.88 184 HIS B C 1
ATOM 4146 O O . HIS B 1 184 ? 17.469 5.129 10.727 1 89.88 184 HIS B O 1
ATOM 4152 N N . SER B 1 185 ? 17.641 6.875 9.289 1 94.12 185 SER B N 1
ATOM 4153 C CA . SER B 1 185 ? 17.094 6.117 8.172 1 94.12 185 SER B CA 1
ATOM 4154 C C . SER B 1 185 ? 18.156 5.91 7.086 1 94.12 185 SER B C 1
ATOM 4156 O O . SER B 1 185 ? 19.297 6.359 7.227 1 94.12 185 SER B O 1
ATOM 4158 N N . ARG B 1 186 ? 17.766 5.156 6.062 1 93.19 186 ARG B N 1
ATOM 4159 C CA . ARG B 1 186 ? 18.672 4.867 4.949 1 93.19 186 ARG B CA 1
ATOM 4160 C C . ARG B 1 186 ? 17.938 4.977 3.613 1 93.19 186 ARG B C 1
ATOM 4162 O O . ARG B 1 186 ? 16.875 4.379 3.428 1 93.19 186 ARG B O 1
ATOM 4169 N N . TRP B 1 187 ? 18.609 5.785 2.752 1 94.44 187 TRP B N 1
ATOM 4170 C CA . TRP B 1 187 ? 18.125 5.836 1.375 1 94.44 187 TRP B CA 1
ATOM 4171 C C . TRP B 1 187 ? 18.297 4.484 0.688 1 94.44 187 TRP B C 1
ATOM 4173 O O . TRP B 1 187 ? 19.156 3.691 1.076 1 94.44 187 TRP B O 1
ATOM 4183 N N . LEU B 1 188 ? 17.5 4.195 -0.33 1 92.69 188 LEU B N 1
ATOM 4184 C CA . LEU B 1 188 ? 17.766 3.043 -1.183 1 92.69 188 LEU B CA 1
ATOM 4185 C C . LEU B 1 188 ? 19.016 3.27 -2.027 1 92.69 188 LEU B C 1
ATOM 4187 O O . LEU B 1 188 ? 19.875 2.385 -2.133 1 92.69 188 LEU B O 1
ATOM 4191 N N . ASP B 1 189 ? 19.094 4.32 -2.641 1 91.94 189 ASP B N 1
ATOM 4192 C CA . ASP B 1 189 ? 20.188 4.84 -3.451 1 91.94 189 ASP B CA 1
ATOM 4193 C C . ASP B 1 189 ? 20.312 6.355 -3.301 1 91.94 189 ASP B C 1
ATOM 4195 O O . ASP B 1 189 ? 19.719 7.109 -4.074 1 91.94 189 ASP B O 1
ATOM 4199 N N . LYS B 1 190 ? 21.078 6.766 -2.385 1 92.25 190 LYS B N 1
ATOM 4200 C CA . LYS B 1 190 ? 21.156 8.172 -1.994 1 92.25 190 LYS B CA 1
ATOM 4201 C C . LYS B 1 190 ? 21.516 9.055 -3.184 1 92.25 190 LYS B C 1
ATOM 4203 O O . LYS B 1 190 ? 20.875 10.086 -3.41 1 92.25 190 LYS B O 1
ATOM 4208 N N . GLU B 1 191 ? 22.469 8.656 -3.896 1 91.12 191 GLU B N 1
ATOM 4209 C CA . GLU B 1 191 ? 22.953 9.461 -5.012 1 91.12 191 GLU B CA 1
ATOM 4210 C C . GLU B 1 191 ? 21.844 9.695 -6.039 1 91.12 191 GLU B C 1
ATOM 4212 O O . GLU B 1 191 ? 21.625 10.836 -6.469 1 91.12 191 GLU B O 1
ATOM 4217 N N . LYS B 1 192 ? 21.109 8.672 -6.398 1 90.38 192 LYS B N 1
ATOM 4218 C CA . LYS B 1 192 ? 20.078 8.781 -7.414 1 90.38 192 LYS B CA 1
ATOM 4219 C C . LYS B 1 192 ? 18.859 9.523 -6.879 1 90.38 192 LYS B C 1
ATOM 4221 O O . LYS B 1 192 ? 18.266 10.344 -7.582 1 90.38 192 LYS B O 1
ATOM 4226 N N . GLN B 1 193 ? 18.516 9.32 -5.637 1 92.06 193 GLN B N 1
ATOM 4227 C CA . GLN B 1 193 ? 17.266 9.828 -5.086 1 92.06 193 GLN B CA 1
ATOM 4228 C C . GLN B 1 193 ? 17.406 11.289 -4.672 1 92.06 193 GLN B C 1
ATOM 4230 O O . GLN B 1 193 ? 16.406 12.008 -4.559 1 92.06 193 GLN B O 1
ATOM 4235 N N . THR B 1 194 ? 18.641 11.758 -4.5 1 91.88 194 THR B N 1
ATOM 4236 C CA . THR B 1 194 ? 18.812 13.141 -4.062 1 91.88 194 THR B CA 1
ATOM 4237 C C . THR B 1 194 ? 19.391 13.992 -5.191 1 91.88 194 THR B C 1
ATOM 4239 O O . THR B 1 194 ? 19.719 15.164 -4.988 1 91.88 194 THR B O 1
ATOM 4242 N N . ALA B 1 195 ? 19.531 13.375 -6.297 1 89.06 195 ALA B N 1
ATOM 4243 C CA . ALA B 1 195 ? 20.125 14.094 -7.426 1 89.06 195 ALA B CA 1
ATOM 4244 C C . ALA B 1 195 ? 19.328 15.352 -7.758 1 89.06 195 ALA B C 1
ATOM 4246 O O . ALA B 1 195 ? 18.094 15.289 -7.906 1 89.06 195 ALA B O 1
ATOM 4247 N N . GLY B 1 196 ? 19.969 16.469 -7.785 1 87.94 196 GLY B N 1
ATOM 4248 C CA . GLY B 1 196 ? 19.344 17.719 -8.188 1 87.94 196 GLY B CA 1
ATOM 4249 C C . GLY B 1 196 ? 18.516 18.359 -7.086 1 87.94 196 GLY B C 1
ATOM 4250 O O . GLY B 1 196 ? 17.859 19.375 -7.305 1 87.94 196 GLY B O 1
ATOM 4251 N N . LEU B 1 197 ? 18.547 17.766 -5.98 1 90.94 197 LEU B N 1
ATOM 4252 C CA . LEU B 1 197 ? 17.781 18.312 -4.863 1 90.94 197 LEU B CA 1
ATOM 4253 C C . LEU B 1 197 ? 18.703 18.969 -3.846 1 90.94 197 LEU B C 1
ATOM 4255 O O . LEU B 1 197 ? 19.859 18.562 -3.684 1 90.94 197 LEU B O 1
ATOM 4259 N N . THR B 1 198 ? 18.188 19.984 -3.199 1 91.44 198 THR B N 1
ATOM 4260 C CA . THR B 1 198 ? 18.906 20.672 -2.129 1 91.44 198 THR B CA 1
ATOM 4261 C C . THR B 1 198 ? 18.156 20.562 -0.812 1 91.44 198 THR B C 1
ATOM 4263 O O . THR B 1 198 ? 16.984 20.969 -0.725 1 91.44 198 THR B O 1
ATOM 4266 N N . PHE B 1 199 ? 18.844 20.047 0.132 1 94.56 199 PHE B N 1
ATOM 4267 C CA . PHE B 1 199 ? 18.25 19.875 1.455 1 94.56 199 PHE B CA 1
ATOM 4268 C C . PHE B 1 199 ? 18.875 20.844 2.455 1 94.56 199 PHE B C 1
ATOM 4270 O O . PHE B 1 199 ? 20.031 21.25 2.301 1 94.56 199 PHE B O 1
ATOM 4277 N N . SER B 1 200 ? 18.125 21.234 3.424 1 91.25 200 SER B N 1
ATOM 4278 C CA . SER B 1 200 ? 18.688 21.984 4.535 1 91.25 200 SER B CA 1
ATOM 4279 C C . SER B 1 200 ? 19.547 21.109 5.43 1 91.25 200 SER B C 1
ATOM 4281 O O . SER B 1 200 ? 19.578 19.891 5.27 1 91.25 200 SER B O 1
ATOM 4283 N N . ASP B 1 201 ? 20.203 21.656 6.406 1 89.38 201 ASP B N 1
ATOM 4284 C CA . ASP B 1 201 ? 21.078 20.938 7.32 1 89.38 201 ASP B CA 1
ATOM 4285 C C . ASP B 1 201 ? 20.297 19.906 8.133 1 89.38 201 ASP B C 1
ATOM 4287 O O . ASP B 1 201 ? 20.781 18.797 8.383 1 89.38 201 ASP B O 1
ATOM 4291 N N . CYS B 1 202 ? 19.109 20.25 8.453 1 88.62 202 CYS B N 1
ATOM 4292 C CA . CYS B 1 202 ? 18.234 19.391 9.258 1 88.62 202 CYS B CA 1
ATOM 4293 C C . CYS B 1 202 ? 17.938 18.094 8.531 1 88.62 202 CYS B C 1
ATOM 4295 O O . CYS B 1 202 ? 17.688 17.062 9.172 1 88.62 202 CYS B O 1
ATOM 4297 N N . ALA B 1 203 ? 18.031 18.094 7.211 1 93.25 203 ALA B N 1
ATOM 4298 C CA . ALA B 1 203 ? 17.594 16.953 6.41 1 93.25 203 ALA B CA 1
ATOM 4299 C C . ALA B 1 203 ? 18.781 16.312 5.695 1 93.25 203 ALA B C 1
ATOM 4301 O O . ALA B 1 203 ? 18.594 15.523 4.762 1 93.25 203 ALA B O 1
ATOM 4302 N N . LYS B 1 204 ? 19.938 16.641 6.176 1 87.44 204 LYS B N 1
ATOM 4303 C CA . LYS B 1 204 ? 21.109 16.203 5.445 1 87.44 204 LYS B CA 1
ATOM 4304 C C . LYS B 1 204 ? 21.469 14.758 5.797 1 87.44 204 LYS B C 1
ATOM 4306 O O . LYS B 1 204 ? 22.062 14.039 4.98 1 87.44 204 LYS B O 1
ATOM 4311 N N . ASP B 1 205 ? 21.062 14.469 7.129 1 85.56 205 ASP B N 1
ATOM 4312 C CA . ASP B 1 205 ? 21.438 13.133 7.594 1 85.56 205 ASP B CA 1
ATOM 4313 C C . ASP B 1 205 ? 20.25 12.172 7.473 1 85.56 205 ASP B C 1
ATOM 4315 O O . ASP B 1 205 ? 19.219 12.367 8.109 1 85.56 205 ASP B O 1
ATOM 4319 N N . GLY B 1 206 ? 20.141 11.352 6.445 1 92.56 206 GLY B N 1
ATOM 4320 C CA . GLY B 1 206 ? 19.109 10.352 6.293 1 92.56 206 GLY B CA 1
ATOM 4321 C C . GLY B 1 206 ? 18.125 10.672 5.184 1 92.56 206 GLY B C 1
ATOM 4322 O O . GLY B 1 206 ? 18.297 11.656 4.461 1 92.56 206 GLY B O 1
ATOM 4323 N N . VAL B 1 207 ? 17.094 9.906 5.156 1 96.69 207 VAL B N 1
ATOM 4324 C CA . VAL B 1 207 ? 16.062 10.078 4.141 1 96.69 207 VAL B CA 1
ATOM 4325 C C . VAL B 1 207 ? 15.227 11.32 4.453 1 96.69 207 VAL B C 1
ATOM 4327 O O . VAL B 1 207 ? 14.977 11.625 5.621 1 96.69 207 VAL B O 1
ATOM 4330 N N . ALA B 1 208 ? 14.852 12.055 3.451 1 97.25 208 ALA B N 1
ATOM 4331 C CA . ALA B 1 208 ? 14.039 13.25 3.664 1 97.25 208 ALA B CA 1
ATOM 4332 C C . ALA B 1 208 ? 13.148 13.531 2.457 1 97.25 208 ALA B C 1
ATOM 4334 O O . ALA B 1 208 ? 13.438 13.086 1.346 1 97.25 208 ALA B O 1
ATOM 4335 N N . ALA B 1 209 ? 12.078 14.195 2.686 1 96.81 209 ALA B N 1
ATOM 4336 C CA . ALA B 1 209 ? 11.164 14.641 1.636 1 96.81 209 ALA B CA 1
ATOM 4337 C C . ALA B 1 209 ? 11.008 16.156 1.654 1 96.81 209 ALA B C 1
ATOM 4339 O O . ALA B 1 209 ? 10.789 16.75 2.711 1 96.81 209 ALA B O 1
ATOM 4340 N N . LEU B 1 210 ? 11.133 16.75 0.485 1 95.62 210 LEU B N 1
ATOM 4341 C CA . LEU B 1 210 ? 10.906 18.188 0.343 1 95.62 210 LEU B CA 1
ATOM 4342 C C . LEU B 1 210 ? 9.414 18.5 0.321 1 95.62 210 LEU B C 1
ATOM 4344 O O . LEU B 1 210 ? 8.625 17.766 -0.285 1 95.62 210 LEU B O 1
ATOM 4348 N N . PRO B 1 211 ? 9.047 19.547 1.001 1 95.94 211 PRO B N 1
ATOM 4349 C CA . PRO B 1 211 ? 7.637 19.953 0.932 1 95.94 211 PRO B CA 1
ATOM 4350 C C . PRO B 1 211 ? 7.27 20.594 -0.408 1 95.94 211 PRO B C 1
ATOM 4352 O O . PRO B 1 211 ? 7.426 21.797 -0.588 1 95.94 211 PRO B O 1
ATOM 4355 N N . ARG B 1 212 ? 6.781 19.812 -1.284 1 94.75 212 ARG B N 1
ATOM 4356 C CA . ARG B 1 212 ? 6.262 20.281 -2.566 1 94.75 212 ARG B CA 1
ATOM 4357 C C . ARG B 1 212 ? 4.742 20.156 -2.619 1 94.75 212 ARG B C 1
ATOM 4359 O O . ARG B 1 212 ? 4.18 19.125 -2.277 1 94.75 212 ARG B O 1
ATOM 4366 N N . LYS B 1 213 ? 4.137 21.25 -3.033 1 96.5 213 LYS B N 1
ATOM 4367 C CA . LYS B 1 213 ? 2.678 21.312 -3.059 1 96.5 213 LYS B CA 1
ATOM 4368 C C . LYS B 1 213 ? 2.096 20.125 -3.836 1 96.5 213 LYS B C 1
ATOM 4370 O O . LYS B 1 213 ? 2.52 19.859 -4.961 1 96.5 213 LYS B O 1
ATOM 4375 N N . GLY B 1 214 ? 1.199 19.453 -3.186 1 97.19 214 GLY B N 1
ATOM 4376 C CA . GLY B 1 214 ? 0.494 18.359 -3.834 1 97.19 214 GLY B CA 1
ATOM 4377 C C . GLY B 1 214 ? 1.096 17 -3.535 1 97.19 214 GLY B C 1
ATOM 4378 O O . GLY B 1 214 ? 0.445 15.969 -3.729 1 97.19 214 GLY B O 1
ATOM 4379 N N . ASN B 1 215 ? 2.354 16.938 -3.109 1 97.12 215 ASN B N 1
ATOM 4380 C CA . ASN B 1 215 ? 2.99 15.672 -2.762 1 97.12 215 ASN B CA 1
ATOM 4381 C C . ASN B 1 215 ? 2.543 15.172 -1.39 1 97.12 215 ASN B C 1
ATOM 4383 O O . ASN B 1 215 ? 2.043 15.953 -0.577 1 97.12 215 ASN B O 1
ATOM 4387 N N . ALA B 1 216 ? 2.646 13.906 -1.208 1 98.31 216 ALA B N 1
ATOM 4388 C CA . ALA B 1 216 ? 2.361 13.273 0.08 1 98.31 216 ALA B CA 1
ATOM 4389 C C . ALA B 1 216 ? 3.451 12.273 0.455 1 98.31 216 ALA B C 1
ATOM 4391 O O . ALA B 1 216 ? 3.932 11.523 -0.395 1 98.31 216 ALA B O 1
ATOM 4392 N N . VAL B 1 217 ? 3.875 12.289 1.722 1 98.31 217 VAL B N 1
ATOM 4393 C CA . VAL B 1 217 ? 4.816 11.305 2.236 1 98.31 217 VAL B CA 1
ATOM 4394 C C . VAL B 1 217 ? 4.094 10.336 3.176 1 98.31 217 VAL B C 1
ATOM 4396 O O . VAL B 1 217 ? 3.455 10.766 4.141 1 98.31 217 VAL B O 1
ATOM 4399 N N . LEU B 1 218 ? 4.16 9.07 2.855 1 98.5 218 LEU B N 1
ATOM 4400 C CA . LEU B 1 218 ? 3.666 7.996 3.711 1 98.5 218 LEU B CA 1
ATOM 4401 C C . LEU B 1 218 ? 4.824 7.254 4.371 1 98.5 218 LEU B C 1
ATOM 4403 O O . LEU B 1 218 ? 5.816 6.934 3.715 1 98.5 218 LEU B O 1
ATOM 4407 N N . PHE B 1 219 ? 4.762 7.066 5.656 1 98.06 219 PHE B N 1
ATOM 4408 C CA . PHE B 1 219 ? 5.703 6.148 6.293 1 98.06 219 PHE B CA 1
ATOM 4409 C C . PHE B 1 219 ? 5 5.297 7.344 1 98.06 219 PHE B C 1
ATOM 4411 O O . PHE B 1 219 ? 4.047 5.746 7.98 1 98.06 219 PHE B O 1
ATOM 4418 N N . TRP B 1 220 ? 5.469 4.133 7.48 1 97.31 220 TRP B N 1
ATOM 4419 C CA . TRP B 1 220 ? 4.895 3.174 8.422 1 97.31 220 TRP B CA 1
ATOM 4420 C C . TRP B 1 220 ? 5.594 3.254 9.773 1 97.31 220 TRP B C 1
ATOM 4422 O O . TRP B 1 220 ? 6.824 3.227 9.844 1 97.31 220 TRP B O 1
ATOM 4432 N N . ASN B 1 221 ? 4.789 3.307 10.797 1 95 221 ASN B N 1
ATOM 4433 C CA . ASN B 1 221 ? 5.297 3.465 12.156 1 95 221 ASN B CA 1
ATOM 4434 C C . ASN B 1 221 ? 5.652 2.119 12.781 1 95 221 ASN B C 1
ATOM 4436 O O . ASN B 1 221 ? 6.402 2.061 13.758 1 95 221 ASN B O 1
ATOM 4440 N N . THR B 1 222 ? 5.051 1.089 12.242 1 92.94 222 THR B N 1
ATOM 4441 C CA . THR B 1 222 ? 5.219 -0.24 12.82 1 92.94 2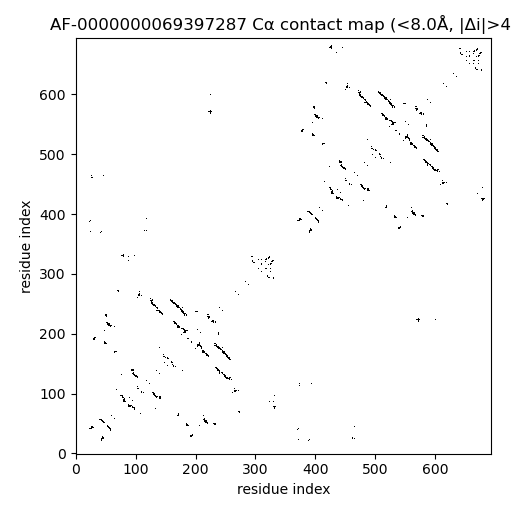22 THR B CA 1
ATOM 4442 C C . THR B 1 222 ? 5.77 -1.215 11.781 1 92.94 222 THR B C 1
ATOM 4444 O O . THR B 1 222 ? 5.719 -0.947 10.578 1 92.94 222 THR B O 1
ATOM 4447 N N . LYS B 1 223 ? 6.293 -2.301 12.25 1 90.94 223 LYS B N 1
ATOM 4448 C CA . LYS B 1 223 ? 6.754 -3.373 11.367 1 90.94 223 LYS B CA 1
ATOM 4449 C C . LYS B 1 223 ? 5.582 -4.039 10.656 1 90.94 223 LYS B C 1
ATOM 4451 O O . LYS B 1 223 ? 4.457 -4.043 11.164 1 90.94 223 LYS B O 1
ATOM 4456 N N . PRO B 1 224 ? 5.883 -4.59 9.477 1 89.31 224 PRO B N 1
ATOM 4457 C CA . PRO B 1 224 ? 4.797 -5.219 8.719 1 89.31 224 PRO B CA 1
ATOM 4458 C C . PRO B 1 224 ? 4.039 -6.266 9.531 1 89.31 224 PRO B C 1
ATOM 4460 O O . PRO B 1 224 ? 4.656 -7.102 10.203 1 89.31 224 PRO B O 1
ATOM 4463 N N . GLY B 1 225 ? 2.76 -6.102 9.477 1 84.62 225 GLY B N 1
ATOM 4464 C CA . GLY B 1 225 ? 1.904 -7.117 10.07 1 84.62 225 GLY B CA 1
ATOM 4465 C C . GLY B 1 225 ? 2.012 -7.18 11.578 1 84.62 225 GLY B C 1
ATOM 4466 O O . GLY B 1 225 ? 1.709 -8.211 12.188 1 84.62 225 GLY B O 1
ATOM 4467 N N . SER B 1 226 ? 2.547 -6.086 12.117 1 82.25 226 SER B N 1
ATOM 4468 C CA . SER B 1 226 ? 2.736 -6.113 13.562 1 82.25 226 SER B CA 1
ATOM 4469 C C . SER B 1 226 ? 2.449 -4.75 14.18 1 82.25 226 SER B C 1
ATOM 4471 O O . SER B 1 226 ? 2.426 -3.736 13.477 1 82.25 226 SER B O 1
ATOM 4473 N N . GLY B 1 227 ? 2.145 -4.758 15.391 1 82.75 227 GLY B N 1
ATOM 4474 C CA . GLY B 1 227 ? 1.988 -3.523 16.141 1 82.75 227 GLY B CA 1
ATOM 4475 C C . GLY B 1 227 ? 3.281 -3.039 16.766 1 82.75 227 GLY B C 1
ATOM 4476 O O . GLY B 1 227 ? 3.285 -2.057 17.516 1 82.75 227 GLY B O 1
ATOM 4477 N N . LYS B 1 228 ? 4.363 -3.697 16.359 1 87.19 228 LYS B N 1
ATOM 4478 C CA . LYS B 1 228 ? 5.645 -3.32 16.938 1 87.19 228 LYS B CA 1
ATOM 4479 C C . LYS B 1 228 ? 6.227 -2.088 16.25 1 87.19 228 LYS B C 1
ATOM 4481 O O . LYS B 1 228 ? 6.215 -1.997 15.016 1 87.19 228 LYS B O 1
ATOM 4486 N N . GLN B 1 229 ? 6.719 -1.227 16.984 1 90.31 229 GLN B N 1
ATOM 4487 C CA . GLN B 1 229 ? 7.262 0.034 16.5 1 90.31 229 GLN B CA 1
ATOM 4488 C C . GLN B 1 229 ? 8.43 -0.208 15.539 1 90.31 229 GLN B C 1
ATOM 4490 O O . GLN B 1 229 ? 9.281 -1.064 15.789 1 90.31 229 GLN B O 1
ATOM 4495 N N . ASP B 1 230 ? 8.5 0.442 14.523 1 93 230 ASP B N 1
ATOM 4496 C CA . ASP B 1 230 ? 9.695 0.561 13.695 1 93 230 ASP B CA 1
ATOM 4497 C C . ASP B 1 230 ? 10.594 1.694 14.188 1 93 230 ASP B C 1
ATOM 4499 O O . ASP B 1 230 ? 10.266 2.871 14.023 1 93 230 ASP B O 1
ATOM 4503 N N . LYS B 1 231 ? 11.695 1.402 14.68 1 90.62 231 LYS B N 1
ATOM 4504 C CA . LYS B 1 231 ? 12.578 2.4 15.273 1 90.62 231 LYS B CA 1
ATOM 4505 C C . LYS B 1 231 ? 13.047 3.408 14.234 1 90.62 231 LYS B C 1
ATOM 4507 O O . LYS B 1 231 ? 13.367 4.551 14.562 1 90.62 231 LYS B O 1
ATOM 4512 N N . TYR B 1 232 ? 13.031 3.029 12.961 1 93.94 232 TYR B N 1
ATOM 4513 C CA . TYR B 1 232 ? 13.523 3.895 11.898 1 93.94 232 TYR B CA 1
ATOM 4514 C C . TYR B 1 232 ? 12.477 4.922 11.492 1 93.94 232 TYR B C 1
ATOM 4516 O O . TYR B 1 232 ? 12.75 5.832 10.711 1 93.94 232 TYR B O 1
ATOM 4524 N N . SER B 1 233 ? 11.266 4.816 12.062 1 94.25 233 SER B N 1
ATOM 4525 C CA . SER B 1 233 ? 10.188 5.727 11.688 1 94.25 233 SER B CA 1
ATOM 4526 C C . SER B 1 233 ? 10.297 7.051 12.438 1 94.25 233 SER B C 1
ATOM 4528 O O . SER B 1 233 ? 9.453 7.938 12.266 1 94.25 233 SER B O 1
ATOM 4530 N N . MET B 1 234 ? 11.352 7.172 13.305 1 91.38 234 MET B N 1
ATOM 4531 C CA . MET B 1 234 ? 11.594 8.477 13.922 1 91.38 234 MET B CA 1
ATOM 4532 C C . MET B 1 234 ? 11.734 9.555 12.852 1 91.38 234 MET B C 1
ATOM 4534 O O . MET B 1 234 ? 12.461 9.383 11.875 1 91.38 234 MET B O 1
ATOM 4538 N N . HIS B 1 235 ? 11.016 10.664 13.062 1 92.94 235 HIS B N 1
ATOM 4539 C CA . HIS B 1 235 ? 11.031 11.719 12.047 1 92.94 235 HIS B CA 1
ATOM 4540 C C . HIS B 1 235 ? 10.953 13.102 12.688 1 92.94 235 HIS B C 1
ATOM 4542 O O . HIS B 1 235 ? 10.656 13.227 13.875 1 92.94 235 HIS B O 1
ATOM 4548 N N . ALA B 1 236 ? 11.281 14.07 11.867 1 87.69 236 ALA B N 1
ATOM 4549 C CA . ALA B 1 236 ? 11.25 15.461 12.312 1 87.69 236 ALA B CA 1
ATOM 4550 C C . ALA B 1 236 ? 10.75 16.375 11.203 1 87.69 236 ALA B C 1
ATOM 4552 O O . ALA B 1 236 ? 10.867 16.062 10.016 1 87.69 236 ALA B O 1
ATOM 4553 N N . GLY B 1 237 ? 10.07 17.391 11.641 1 90.94 237 GLY B N 1
ATOM 4554 C CA . GLY B 1 237 ? 9.82 18.516 10.758 1 90.94 237 GLY B CA 1
ATOM 4555 C C . GLY B 1 237 ? 10.914 19.562 10.797 1 90.94 237 GLY B C 1
ATOM 4556 O O . GLY B 1 237 ? 11.078 20.266 11.797 1 90.94 237 GLY B O 1
ATOM 4557 N N . CYS B 1 238 ? 11.617 19.734 9.68 1 91.06 238 CYS B N 1
ATOM 4558 C CA . CYS B 1 238 ? 12.734 20.672 9.633 1 91.06 238 CYS B CA 1
ATOM 4559 C C . CYS B 1 238 ? 12.234 22.109 9.672 1 91.06 238 CYS B C 1
ATOM 4561 O O . CYS B 1 238 ? 11.117 22.406 9.242 1 91.06 238 CYS B O 1
ATOM 4563 N N . PRO B 1 239 ? 13.094 22.969 10.148 1 86.88 239 PRO B N 1
ATOM 4564 C CA . PRO B 1 239 ? 12.695 24.375 10.164 1 86.88 239 PRO B CA 1
ATOM 4565 C C . PRO B 1 239 ? 12.391 24.922 8.766 1 86.88 239 PRO B C 1
ATOM 4567 O O . PRO B 1 239 ? 13.086 24.578 7.805 1 86.88 239 PRO B O 1
ATOM 4570 N N . VAL B 1 240 ? 11.328 25.688 8.75 1 87.62 240 VAL B N 1
ATOM 4571 C CA . VAL B 1 240 ? 11.086 26.469 7.543 1 87.62 240 VAL B CA 1
ATOM 4572 C C . VAL B 1 240 ? 12 27.688 7.523 1 87.62 240 VAL B C 1
ATOM 4574 O O . VAL B 1 240 ? 11.758 28.656 8.242 1 87.62 240 VAL B O 1
ATOM 4577 N N . ILE B 1 241 ? 12.984 27.672 6.703 1 85 241 ILE B N 1
ATOM 4578 C CA . ILE B 1 241 ? 14.008 28.719 6.699 1 85 241 ILE B CA 1
ATOM 4579 C C . ILE B 1 241 ? 13.539 29.906 5.875 1 85 241 ILE B C 1
ATOM 4581 O O . ILE B 1 241 ? 13.781 31.062 6.238 1 85 241 ILE B O 1
ATOM 4585 N N . LYS B 1 242 ? 12.867 29.641 4.754 1 83.12 242 LYS B N 1
ATOM 4586 C CA . LYS B 1 242 ? 12.289 30.672 3.906 1 83.12 242 LYS B CA 1
ATOM 4587 C C . LYS B 1 242 ? 10.891 30.297 3.447 1 83.12 242 LYS B C 1
ATOM 4589 O O . LYS B 1 242 ? 10.656 29.172 3.004 1 83.12 242 LYS B O 1
ATOM 4594 N N . GLY B 1 243 ? 9.922 31.188 3.705 1 82.12 243 GLY B N 1
ATOM 4595 C CA . GLY B 1 243 ? 8.562 31 3.234 1 82.12 243 GLY B CA 1
ATOM 4596 C C . GLY B 1 243 ? 7.641 30.438 4.297 1 82.12 243 GLY B C 1
ATOM 4597 O O . GLY B 1 243 ? 7.887 30.594 5.496 1 82.12 243 GLY B O 1
ATOM 4598 N N . THR B 1 244 ? 6.504 30.016 3.844 1 86.25 244 THR B N 1
ATOM 4599 C CA . THR B 1 244 ? 5.473 29.422 4.688 1 86.25 244 THR B CA 1
ATOM 4600 C C . THR B 1 244 ? 5.113 28.016 4.184 1 86.25 244 THR B C 1
ATOM 4602 O O . THR B 1 244 ? 5 27.797 2.977 1 86.25 244 THR B O 1
ATOM 4605 N N . LYS B 1 245 ? 5.016 27.125 5.152 1 91.25 245 LYS B N 1
ATOM 4606 C CA . LYS B 1 245 ? 4.629 25.766 4.809 1 91.25 245 LYS B CA 1
ATOM 4607 C C . LYS B 1 245 ? 3.291 25.391 5.441 1 91.25 245 LYS B C 1
ATOM 4609 O O . LYS B 1 245 ? 3.109 25.547 6.652 1 91.25 245 LYS B O 1
ATOM 4614 N N . TRP B 1 246 ? 2.334 25.047 4.578 1 94.06 246 TRP B N 1
ATOM 4615 C CA . TRP B 1 246 ? 1.1 24.406 5.031 1 94.06 246 TRP B CA 1
ATOM 4616 C C . TRP B 1 246 ? 1.16 22.891 4.824 1 94.06 246 TRP B C 1
ATOM 4618 O O . TRP B 1 246 ? 1.61 22.422 3.779 1 94.06 246 TRP B O 1
ATOM 4628 N N . ALA B 1 247 ? 0.771 22.188 5.855 1 96.06 247 ALA B N 1
ATOM 4629 C CA . ALA B 1 247 ? 0.787 20.734 5.754 1 96.06 247 ALA B CA 1
ATOM 4630 C C . ALA B 1 247 ? -0.432 20.109 6.441 1 96.06 247 ALA B C 1
ATOM 4632 O O . ALA B 1 247 ? -0.979 20.703 7.379 1 96.06 247 ALA B O 1
ATOM 4633 N N . GLY B 1 248 ? -0.926 19.031 5.887 1 96.75 248 GLY B N 1
ATOM 4634 C CA . GLY B 1 248 ? -1.874 18.156 6.555 1 96.75 248 GLY B CA 1
ATOM 4635 C C . GLY B 1 248 ? -1.245 16.875 7.066 1 96.75 248 GLY B C 1
ATOM 4636 O O . GLY B 1 248 ? -0.308 16.344 6.457 1 96.75 248 GLY B O 1
ATOM 4637 N N . VAL B 1 249 ? -1.754 16.391 8.195 1 95.88 249 VAL B N 1
ATOM 4638 C CA . VAL B 1 249 ? -1.271 15.125 8.75 1 95.88 249 VAL B CA 1
ATOM 4639 C C . VAL B 1 249 ? -2.443 14.172 8.961 1 95.88 249 VAL B C 1
ATOM 4641 O O . VAL B 1 249 ? -3.496 14.57 9.461 1 95.88 249 VAL B O 1
ATOM 4644 N N . LYS B 1 250 ? -2.281 12.992 8.539 1 97 250 LYS B N 1
ATOM 4645 C CA . LYS B 1 250 ? -3.223 11.906 8.805 1 97 250 LYS B CA 1
ATOM 4646 C C . LYS B 1 250 ? -2.543 10.75 9.539 1 97 250 LYS B C 1
ATOM 4648 O O . LYS B 1 250 ? -1.529 10.227 9.07 1 97 250 LYS B O 1
ATOM 4653 N N . TRP B 1 251 ? -3.082 10.406 10.703 1 94.44 251 TRP B N 1
ATOM 4654 C CA . TRP B 1 251 ? -2.625 9.242 11.453 1 94.44 251 TRP B CA 1
ATOM 4655 C C . TRP B 1 251 ? -3.576 8.07 11.266 1 94.44 251 TRP B C 1
ATOM 4657 O O . TRP B 1 251 ? -4.797 8.227 11.344 1 94.44 251 TRP B O 1
ATOM 4667 N N . ILE B 1 252 ? -3.041 6.891 10.992 1 94.88 252 ILE B N 1
ATOM 4668 C CA . ILE B 1 252 ? -3.814 5.695 10.672 1 94.88 252 ILE B CA 1
ATOM 4669 C C . ILE B 1 252 ? -3.598 4.641 11.758 1 94.88 252 ILE B C 1
ATOM 4671 O O . ILE B 1 252 ? -2.459 4.281 12.062 1 94.88 252 ILE B O 1
ATOM 4675 N N . HIS B 1 253 ? -4.695 4.078 12.266 1 92.06 253 HIS B N 1
ATOM 4676 C CA . HIS B 1 253 ? -4.629 3.098 13.344 1 92.06 253 HIS B CA 1
ATOM 4677 C C . HIS B 1 253 ? -4.762 1.676 12.805 1 92.06 253 HIS B C 1
ATOM 4679 O O . HIS B 1 253 ? -5.258 1.472 11.695 1 92.06 253 HIS B O 1
ATOM 4685 N N . ALA B 1 254 ? -4.32 0.753 13.648 1 90.94 254 ALA B N 1
ATOM 4686 C CA . ALA B 1 254 ? -4.48 -0.662 13.32 1 90.94 254 ALA B CA 1
ATOM 4687 C C . ALA B 1 254 ? -5.953 -1.06 13.305 1 90.94 254 ALA B C 1
ATOM 4689 O O . ALA B 1 254 ? -6.375 -1.878 12.484 1 90.94 254 ALA B O 1
ATOM 4690 N N . ALA B 1 255 ? -6.727 -0.477 14.234 1 90.12 255 ALA B N 1
ATOM 4691 C CA . ALA B 1 255 ? -8.164 -0.7 14.328 1 90.12 255 ALA B CA 1
ATOM 4692 C C . ALA B 1 255 ? -8.938 0.58 14.031 1 90.12 255 ALA B C 1
ATOM 4694 O O . ALA B 1 255 ? -8.383 1.677 14.07 1 90.12 255 ALA B O 1
ATOM 4695 N N . PRO B 1 256 ? -10.18 0.378 13.641 1 90.44 256 PRO B N 1
ATOM 4696 C CA . PRO B 1 256 ? -10.977 1.578 13.375 1 90.44 256 PRO B CA 1
ATOM 4697 C C . PRO B 1 256 ? -10.906 2.598 14.508 1 90.44 256 PRO B C 1
ATOM 4699 O O . PRO B 1 256 ? -10.898 2.221 15.688 1 90.44 256 PRO B O 1
ATOM 4702 N N . PHE B 1 257 ? -10.844 3.805 14.117 1 87.19 257 PHE B N 1
ATOM 4703 C CA . PHE B 1 257 ? -10.664 4.91 15.047 1 87.19 257 PHE B CA 1
ATOM 4704 C C . PHE B 1 257 ? -11.977 5.652 15.273 1 87.19 257 PHE B C 1
ATOM 4706 O O . PHE B 1 257 ? -12.664 6.008 14.312 1 87.19 257 PHE B O 1
ATOM 4713 N N . GLY B 1 258 ? -12.156 5.891 16.578 1 77.56 258 GLY B N 1
ATOM 4714 C CA . GLY B 1 258 ? -13.281 6.73 16.938 1 77.56 258 GLY B CA 1
ATOM 4715 C C . GLY B 1 258 ? -14.625 6.105 16.594 1 77.56 258 GLY B C 1
ATOM 4716 O O . GLY B 1 258 ? -14.773 4.883 16.625 1 77.56 258 GLY B O 1
ATOM 4717 N N . GLY B 1 259 ? -15.602 7.09 16.531 1 73.12 259 GLY B N 1
ATOM 4718 C CA . GLY B 1 259 ? -16.969 6.73 16.172 1 73.12 259 GLY B CA 1
ATOM 4719 C C . GLY B 1 259 ? -17.188 6.668 14.672 1 73.12 259 GLY B C 1
ATOM 4720 O O . GLY B 1 259 ? -16.312 7.055 13.891 1 73.12 259 GLY B O 1
ATOM 4721 N N . GLY B 1 260 ? -17.734 5.809 14.023 1 84.19 260 GLY B N 1
ATOM 4722 C CA . GLY B 1 260 ? -18.125 5.535 12.648 1 84.19 260 GLY B CA 1
ATOM 4723 C C . GLY B 1 260 ? -17.562 6.531 11.656 1 84.19 260 GLY B C 1
ATOM 4724 O O . GLY B 1 260 ? -17.188 7.648 12.023 1 84.19 260 GLY B O 1
ATOM 4725 N N . TYR B 1 261 ? -17.188 6.395 10.492 1 92.88 261 TYR B N 1
ATOM 4726 C CA . TYR B 1 261 ? -16.844 7.223 9.344 1 92.88 261 TYR B CA 1
ATOM 4727 C C . TYR B 1 261 ? -18.062 7.488 8.477 1 92.88 261 TYR B C 1
ATOM 4729 O O . TYR B 1 261 ? -18.875 6.586 8.234 1 92.88 261 TYR B O 1
ATOM 4737 N N . PRO B 1 262 ? -18.266 8.766 8.102 1 94.12 262 PRO B N 1
ATOM 4738 C CA . PRO B 1 262 ? -19.469 9.055 7.312 1 94.12 262 PRO B CA 1
ATOM 4739 C C . PRO B 1 262 ? -19.484 8.312 5.977 1 94.12 262 PRO B C 1
ATOM 4741 O O . PRO B 1 262 ? -18.453 8.195 5.312 1 94.12 262 PRO B O 1
ATOM 4744 N N . GLN B 1 263 ? -20.625 7.863 5.57 1 92.81 263 GLN B N 1
ATOM 4745 C CA . GLN B 1 263 ? -20.781 7.125 4.324 1 92.81 263 GLN B CA 1
ATOM 4746 C C . GLN B 1 263 ? -20.719 8.062 3.119 1 92.81 263 GLN B C 1
ATOM 4748 O O . GLN B 1 263 ? -20.484 7.613 1.991 1 92.81 263 GLN B O 1
ATOM 4753 N N . GLN B 1 264 ? -21.047 9.281 3.402 1 95.69 264 GLN B N 1
ATOM 4754 C CA . GLN B 1 264 ? -20.953 10.352 2.42 1 95.69 264 GLN B CA 1
ATOM 4755 C C . GLN B 1 264 ? -20.312 11.602 3.025 1 95.69 264 GLN B C 1
ATOM 4757 O O . GLN B 1 264 ? -20.281 11.75 4.25 1 95.69 264 GLN B O 1
ATOM 4762 N N . PRO B 1 265 ? -19.812 12.445 2.07 1 97.19 265 PRO B N 1
ATOM 4763 C CA . PRO B 1 265 ? -19.281 13.688 2.643 1 97.19 265 PRO B CA 1
ATOM 4764 C C . PRO B 1 265 ? -20.312 14.438 3.479 1 97.19 265 PRO B C 1
ATOM 4766 O O . PRO B 1 265 ? -21.5 14.469 3.125 1 97.19 265 PRO B O 1
ATOM 4769 N N . LEU B 1 266 ? -19.859 15.07 4.523 1 97 266 LEU B N 1
ATOM 4770 C CA . LEU B 1 266 ? -20.766 15.766 5.434 1 97 266 LEU B CA 1
ATOM 4771 C C . LEU B 1 266 ? -21.25 17.078 4.824 1 97 266 LEU B C 1
ATOM 4773 O O . LEU B 1 266 ? -22.281 17.625 5.238 1 97 266 LEU B O 1
ATOM 4777 N N . ALA B 1 267 ? -20.484 17.641 3.895 1 97.38 267 ALA B N 1
ATOM 4778 C CA . ALA B 1 267 ? -20.844 18.875 3.195 1 97.38 267 ALA B CA 1
ATOM 4779 C C . ALA B 1 267 ? -20.234 18.906 1.792 1 97.38 267 ALA B C 1
ATOM 4781 O O . ALA B 1 267 ? -19.344 18.125 1.479 1 97.38 267 ALA B O 1
ATOM 4782 N N . THR B 1 268 ? -20.766 19.766 0.973 1 97.44 268 THR B N 1
ATOM 4783 C CA . THR B 1 268 ? -20.125 20.016 -0.311 1 97.44 268 THR B CA 1
ATOM 4784 C C . THR B 1 268 ? -18.875 20.891 -0.13 1 97.44 268 THR B C 1
ATOM 4786 O O . THR B 1 268 ? -18.734 21.578 0.891 1 97.44 268 THR B O 1
ATOM 4789 N N . ALA B 1 269 ? -18.078 20.859 -1.161 1 96.88 269 ALA B N 1
ATOM 4790 C CA . ALA B 1 269 ? -16.891 21.719 -1.136 1 96.88 269 ALA B CA 1
ATOM 4791 C C . ALA B 1 269 ? -17.297 23.188 -1.049 1 96.88 269 ALA B C 1
ATOM 4793 O O . ALA B 1 269 ? -16.719 23.953 -0.273 1 96.88 269 ALA B O 1
ATOM 4794 N N . GLY B 1 270 ? -18.266 23.531 -1.826 1 96.12 270 GLY B N 1
ATOM 4795 C CA . GLY B 1 270 ? -18.75 24.906 -1.846 1 96.12 270 GLY B CA 1
ATOM 4796 C C . GLY B 1 270 ? -19.281 25.375 -0.506 1 96.12 270 GLY B C 1
ATOM 4797 O O . GLY B 1 270 ? -19.016 26.484 -0.074 1 96.12 270 GLY B O 1
ATOM 4798 N N . ALA B 1 271 ? -20.062 24.531 0.108 1 96.38 271 ALA B N 1
ATOM 4799 C CA . ALA B 1 271 ? -20.641 24.875 1.402 1 96.38 271 ALA B CA 1
ATOM 4800 C C . ALA B 1 271 ? -19.547 25.109 2.449 1 96.38 271 ALA B C 1
ATOM 4802 O O . ALA B 1 271 ? -19.641 26.031 3.26 1 96.38 271 ALA B O 1
ATOM 4803 N N . SER B 1 272 ? -18.562 24.25 2.402 1 95.81 272 SER B N 1
ATOM 4804 C CA . SER B 1 272 ? -17.453 24.391 3.342 1 95.81 272 SER B CA 1
ATOM 4805 C C . SER B 1 272 ? -16.688 25.688 3.119 1 95.81 272 SER B C 1
ATOM 4807 O O . SER B 1 272 ? -16.312 26.359 4.078 1 95.81 272 SER B O 1
ATOM 4809 N N . LEU B 1 273 ? -16.484 26.047 1.929 1 94.94 273 LEU B N 1
ATOM 4810 C CA . LEU B 1 273 ? -15.773 27.281 1.607 1 94.94 273 LEU B CA 1
ATOM 4811 C C . LEU B 1 273 ? -16.578 28.5 2.047 1 94.94 273 LEU B C 1
ATOM 4813 O O . LEU B 1 273 ? -16.016 29.453 2.594 1 94.94 273 LEU B O 1
ATOM 4817 N N . ALA B 1 274 ? -17.844 28.438 1.782 1 94.38 274 ALA B N 1
ATOM 4818 C CA . ALA B 1 274 ? -18.719 29.547 2.178 1 94.38 274 ALA B CA 1
ATOM 4819 C C . ALA B 1 274 ? -18.703 29.75 3.689 1 94.38 274 ALA B C 1
ATOM 4821 O O . ALA B 1 274 ? -18.641 30.891 4.168 1 94.38 274 ALA B O 1
ATOM 4822 N N . GLN B 1 275 ? -18.766 28.672 4.348 1 93.81 275 GLN B N 1
ATOM 4823 C CA . GLN B 1 275 ? -18.719 28.75 5.801 1 93.81 275 GLN B CA 1
ATOM 4824 C C . GLN B 1 275 ? -17.406 29.344 6.281 1 93.81 275 GLN B C 1
ATOM 4826 O O . GLN B 1 275 ? -17.391 30.188 7.184 1 93.81 275 GLN B O 1
ATOM 4831 N N . ALA B 1 276 ? -16.375 28.922 5.699 1 90.25 276 ALA B N 1
ATOM 4832 C CA . ALA B 1 276 ? -15.047 29.438 6.059 1 90.25 276 ALA B CA 1
ATOM 4833 C C . ALA B 1 276 ? -14.961 30.938 5.812 1 90.25 276 ALA B C 1
ATOM 4835 O O . ALA B 1 276 ? -14.445 31.688 6.656 1 90.25 276 ALA B O 1
ATOM 4836 N N . GLU B 1 277 ? -15.477 31.359 4.766 1 88.12 277 GLU B N 1
ATOM 4837 C CA . GLU B 1 277 ? -15.461 32.781 4.426 1 88.12 277 GLU B CA 1
ATOM 4838 C C . GLU B 1 277 ? -16.281 33.594 5.426 1 88.12 277 GLU B C 1
ATOM 4840 O O . GLU B 1 277 ? -15.859 34.688 5.84 1 88.12 277 GLU B O 1
ATOM 4845 N N . ARG B 1 278 ? -17.391 33.062 5.797 1 91.38 278 ARG B N 1
ATOM 4846 C CA . ARG B 1 278 ? -18.219 33.75 6.781 1 91.38 278 ARG B CA 1
ATOM 4847 C C . ARG B 1 278 ? -17.5 33.875 8.117 1 91.38 278 ARG B C 1
ATOM 4849 O O . ARG B 1 278 ? -17.531 34.938 8.734 1 91.38 278 ARG B O 1
ATOM 4856 N N . LEU B 1 279 ? -16.906 32.812 8.5 1 87.75 279 LEU B N 1
ATOM 4857 C CA . LEU B 1 279 ? -16.203 32.812 9.773 1 87.75 279 LEU B CA 1
ATOM 4858 C C . LEU B 1 279 ? -15.023 33.781 9.75 1 87.75 279 LEU B C 1
ATOM 4860 O O . LEU B 1 279 ? -14.773 34.5 10.734 1 87.75 279 LEU B O 1
ATOM 4864 N N . LEU B 1 280 ? -14.375 33.844 8.672 1 83.62 280 LEU B N 1
ATOM 4865 C CA . LEU B 1 280 ? -13.258 34.781 8.547 1 83.62 280 LEU B CA 1
ATOM 4866 C C . LEU B 1 280 ? -13.742 36.219 8.57 1 83.62 280 LEU B C 1
ATOM 4868 O O . LEU B 1 280 ? -13.125 37.094 9.219 1 83.62 280 LEU B O 1
ATOM 4872 N N . ALA B 1 281 ? -14.836 36.438 7.91 1 81.75 281 ALA B N 1
ATOM 4873 C CA . ALA B 1 281 ? -15.422 37.781 7.902 1 81.75 281 ALA B CA 1
ATOM 4874 C C . ALA B 1 281 ? -15.852 38.219 9.305 1 81.75 281 ALA B C 1
ATOM 4876 O O . ALA B 1 281 ? -15.648 39.344 9.703 1 81.75 281 ALA B O 1
ATOM 4877 N N . GLN B 1 282 ? -16.438 37.344 9.945 1 82.81 282 GLN B N 1
ATOM 4878 C CA . GLN B 1 282 ? -16.875 37.625 11.312 1 82.81 282 GLN B CA 1
ATOM 4879 C C . GLN B 1 282 ? -15.68 37.906 12.227 1 82.81 282 GLN B C 1
ATOM 4881 O O . GLN B 1 282 ? -15.734 38.812 13.055 1 82.81 282 GLN B O 1
ATOM 4886 N N . LYS B 1 283 ? -14.688 37.219 12.086 1 75.69 283 LYS B N 1
ATOM 4887 C CA . LYS B 1 283 ? -13.477 37.438 12.883 1 75.69 283 LYS B CA 1
ATOM 4888 C C . LYS B 1 283 ? -12.836 38.781 12.578 1 75.69 283 LYS B C 1
ATOM 4890 O O . LYS B 1 283 ? -12.32 39.438 13.477 1 75.69 283 LYS B O 1
ATOM 4895 N N . LEU B 1 284 ? -12.906 39.156 11.383 1 71.06 284 LEU B N 1
ATOM 4896 C CA . LEU B 1 284 ? -12.352 40.438 10.969 1 71.06 284 LEU B CA 1
ATOM 4897 C C . LEU B 1 284 ? -13.195 41.594 11.5 1 71.06 284 LEU B C 1
ATOM 4899 O O . LEU B 1 284 ? -12.664 42.656 11.852 1 71.06 284 LEU B O 1
ATOM 4903 N N . ALA B 1 285 ? -14.492 41.312 11.5 1 69.25 285 ALA B N 1
ATOM 4904 C CA . ALA B 1 285 ? -15.414 42.344 11.969 1 69.25 285 ALA B CA 1
ATOM 4905 C C . ALA B 1 285 ? -15.32 42.5 13.484 1 69.25 285 ALA B C 1
ATOM 4907 O O . ALA B 1 285 ? -15.461 43.625 14 1 69.25 285 ALA B O 1
ATOM 4908 N N . THR B 1 286 ? -15.523 41.375 14.18 1 59.5 286 THR B N 1
ATOM 4909 C CA . THR B 1 286 ? -15.516 41.438 15.633 1 59.5 286 THR B CA 1
ATOM 4910 C C . THR B 1 286 ? -14.109 41.719 16.156 1 59.5 286 THR B C 1
ATOM 4912 O O . THR B 1 286 ? -13.922 41.969 17.344 1 59.5 286 THR B O 1
ATOM 4915 N N . LYS B 1 287 ? -13.453 42.625 15.672 1 54.81 287 LYS B N 1
ATOM 4916 C CA . LYS B 1 287 ? -12.109 42.938 16.156 1 54.81 287 LYS B CA 1
ATOM 4917 C C . LYS B 1 287 ? -11.625 41.938 17.172 1 54.81 287 LYS B C 1
ATOM 4919 O O . LYS B 1 287 ? -11.305 42.281 18.312 1 54.81 287 LYS B O 1
ATOM 4924 N N . GLU B 1 288 ? -12.305 40.844 17.312 1 44.72 288 GLU B N 1
ATOM 4925 C CA . GLU B 1 288 ? -12.031 39.906 18.406 1 44.72 288 GLU B CA 1
ATOM 4926 C C . GLU B 1 288 ? -10.562 39.969 18.828 1 44.72 288 GLU B C 1
ATOM 4928 O O . GLU B 1 288 ? -9.664 39.844 17.984 1 44.72 288 GLU B O 1
ATOM 4933 N N . VAL B 1 289 ? -10.531 40.875 19.922 1 37.41 289 VAL B N 1
ATOM 4934 C CA . VAL B 1 289 ? -9.336 41 20.75 1 37.41 289 VAL B CA 1
ATOM 4935 C C . VAL B 1 289 ? -8.633 39.656 20.844 1 37.41 289 VAL B C 1
ATOM 4937 O O . VAL B 1 289 ? -9.258 38.625 21.172 1 37.41 289 VAL B O 1
ATOM 4940 N N . PRO B 1 290 ? -7.73 39.469 20.203 1 37.66 290 PRO B N 1
ATOM 4941 C CA . PRO B 1 290 ? -7.004 38.25 20.453 1 37.66 290 PRO B CA 1
ATOM 4942 C C . PRO B 1 290 ? -7.078 37.781 21.906 1 37.66 290 PRO B C 1
ATOM 4944 O O . PRO B 1 290 ? -7.035 38.625 22.812 1 37.66 290 PRO B O 1
ATOM 4947 N N . LEU B 1 291 ? -8.109 36.906 22.328 1 38.66 291 LEU B N 1
ATOM 4948 C CA . LEU B 1 291 ? -8.07 36.406 23.688 1 38.66 291 LEU B CA 1
ATOM 4949 C C . LEU B 1 291 ? -6.688 36.594 24.312 1 38.66 291 LEU B C 1
ATOM 4951 O O . LEU B 1 291 ? -5.676 36.531 23.609 1 38.66 291 LEU B O 1
ATOM 4955 N N . PRO B 1 292 ? -6.836 37.281 25.5 1 40.16 292 PRO B N 1
ATOM 4956 C CA . PRO B 1 292 ? -5.523 37.469 26.125 1 40.16 292 PRO B CA 1
ATOM 4957 C C . PRO B 1 292 ? -4.633 36.25 26.016 1 40.16 292 PRO B C 1
ATOM 4959 O O . PRO B 1 292 ? -5.129 35.094 26.031 1 40.16 292 PRO B O 1
ATOM 4962 N N . ALA B 1 293 ? -3.613 36.25 25.438 1 44.03 293 ALA B N 1
ATOM 4963 C CA . ALA B 1 293 ? -2.561 35.25 25.281 1 44.03 293 ALA B CA 1
ATOM 4964 C C . ALA B 1 293 ? -2.418 34.406 26.531 1 44.03 293 ALA B C 1
ATOM 4966 O O . ALA B 1 293 ? -2.453 34.906 27.656 1 44.03 293 ALA B O 1
ATOM 4967 N N . CYS B 1 294 ? -3.121 33.25 26.625 1 53.09 294 CYS B N 1
ATOM 4968 C CA . CYS B 1 294 ? -2.865 32.406 27.781 1 53.09 294 CYS B CA 1
ATOM 4969 C C . CYS B 1 294 ? -1.385 32.375 28.125 1 53.09 294 CYS B C 1
ATOM 4971 O O . CYS B 1 294 ? -0.605 31.625 27.547 1 53.09 294 CYS B O 1
ATOM 4973 N N . ASN B 1 295 ? -1.007 33.5 28.812 1 56.03 295 ASN B N 1
ATOM 4974 C CA . ASN B 1 295 ? 0.378 33.688 29.219 1 56.03 295 ASN B CA 1
ATOM 4975 C C . ASN B 1 295 ? 0.509 33.781 30.734 1 56.03 295 ASN B C 1
ATOM 4977 O O . ASN B 1 295 ? -0.466 34.062 31.438 1 56.03 295 ASN B O 1
ATOM 4981 N N . ASP B 1 296 ? 1.621 33.188 31.188 1 62.41 296 ASP B N 1
ATOM 4982 C CA . ASP B 1 296 ? 2.037 33.562 32.531 1 62.41 296 ASP B CA 1
ATOM 4983 C C . ASP B 1 296 ? 2.512 35 32.594 1 62.41 296 ASP B C 1
ATOM 4985 O O . ASP B 1 296 ? 3.256 35.469 31.734 1 62.41 296 ASP B O 1
ATOM 4989 N N . ASP B 1 297 ? 1.92 35.688 33.375 1 68.06 297 ASP B N 1
ATOM 4990 C CA . ASP B 1 297 ? 2.248 37.125 33.531 1 68.06 297 ASP B CA 1
ATOM 4991 C C . ASP B 1 297 ? 3.576 37.312 34.25 1 68.06 297 ASP B C 1
ATOM 4993 O O . ASP B 1 297 ? 4.059 38.438 34.406 1 68.06 297 ASP B O 1
ATOM 4997 N N . SER B 1 298 ? 4.133 36.156 34.812 1 74.75 298 SER B N 1
ATOM 4998 C CA . SER B 1 298 ? 5.418 36.156 35.5 1 74.75 298 SER B CA 1
ATOM 4999 C C . SER B 1 298 ? 6.293 35 35.094 1 74.75 298 SER B C 1
ATOM 5001 O O . SER B 1 298 ? 5.801 33.875 34.875 1 74.75 298 SER B O 1
ATOM 5003 N N . GLU B 1 299 ? 7.562 35.25 34.875 1 72.75 299 GLU B N 1
ATOM 5004 C CA . GLU B 1 299 ? 8.531 34.219 34.531 1 72.75 299 GLU B CA 1
ATOM 5005 C C . GLU B 1 299 ? 8.641 33.156 35.625 1 72.75 299 GLU B C 1
ATOM 5007 O O . GLU B 1 299 ? 9.086 32.031 35.375 1 72.75 299 GLU B O 1
ATOM 5012 N N . GLN B 1 300 ? 8.164 33.406 36.812 1 78.56 300 GLN B N 1
ATOM 5013 C CA . GLN B 1 300 ? 8.273 32.5 37.938 1 78.56 300 GLN B CA 1
ATOM 5014 C C . GLN B 1 300 ? 7.09 31.547 38 1 78.56 300 GLN B C 1
ATOM 5016 O O . GLN B 1 300 ? 7.043 30.656 38.875 1 78.56 300 GLN B O 1
ATOM 5021 N N . CYS B 1 301 ? 6.184 31.734 37.156 1 78.69 301 CYS B N 1
ATOM 5022 C CA . CYS B 1 301 ? 4.922 31.016 37.25 1 78.69 301 CYS B CA 1
ATOM 5023 C C . CYS B 1 301 ? 5.156 29.5 37.156 1 78.69 301 CYS B C 1
ATOM 5025 O O . CYS B 1 301 ? 4.547 28.734 37.906 1 78.69 301 CYS B O 1
ATOM 5027 N N . GLN B 1 302 ? 6.07 29.156 36.406 1 76 302 GLN B N 1
ATOM 5028 C CA . GLN B 1 302 ? 6.367 27.734 36.25 1 76 302 GLN B CA 1
ATOM 5029 C C . GLN B 1 302 ? 6.949 27.156 37.562 1 76 302 GLN B C 1
ATOM 5031 O O . GLN B 1 302 ? 6.551 26.078 38 1 76 302 GLN B O 1
ATOM 5036 N N . ASP B 1 303 ? 7.77 27.891 38.125 1 80.19 303 ASP B N 1
ATOM 5037 C CA . ASP B 1 303 ? 8.367 27.469 39.375 1 80.19 303 ASP B CA 1
ATOM 5038 C C . ASP B 1 303 ? 7.332 27.422 40.5 1 80.19 303 ASP B C 1
ATOM 5040 O O . ASP B 1 303 ? 7.32 26.484 41.281 1 80.19 303 ASP B O 1
ATOM 5044 N N . TRP B 1 304 ? 6.48 28.297 40.562 1 83.88 304 TRP B N 1
ATOM 5045 C CA . TRP B 1 304 ? 5.438 28.359 41.594 1 83.88 304 TRP B CA 1
ATOM 5046 C C . TRP B 1 304 ? 4.438 27.234 41.406 1 83.88 304 TRP B C 1
ATOM 5048 O O . TRP B 1 304 ? 4.008 26.609 42.406 1 83.88 304 TRP B O 1
ATOM 5058 N N . ALA B 1 305 ? 4.211 26.906 40.188 1 78.81 305 ALA B N 1
ATOM 5059 C CA . ALA B 1 305 ? 3.266 25.828 39.938 1 78.81 305 ALA B CA 1
ATOM 5060 C C . ALA B 1 305 ? 3.834 24.484 40.375 1 78.81 305 ALA B C 1
ATOM 5062 O O . ALA B 1 305 ? 3.141 23.688 41 1 78.81 305 ALA B O 1
ATOM 5063 N N . LYS B 1 306 ? 5.051 24.312 40.094 1 80.44 306 LYS B N 1
ATOM 5064 C CA . LYS B 1 306 ? 5.75 23.109 40.5 1 80.44 306 LYS B CA 1
ATOM 5065 C C . LYS B 1 306 ? 5.801 22.984 42.031 1 80.44 306 LYS B C 1
ATOM 5067 O O . LYS B 1 306 ? 5.797 21.891 42.594 1 80.44 306 LYS B O 1
ATOM 5072 N N . ALA B 1 307 ? 5.711 24.047 42.594 1 78.94 307 ALA B N 1
ATOM 5073 C CA . ALA B 1 307 ? 5.773 24.094 44.062 1 78.94 307 ALA B CA 1
ATOM 5074 C C . ALA B 1 307 ? 4.387 23.938 44.656 1 78.94 307 ALA B C 1
ATOM 5076 O O . ALA B 1 307 ? 4.234 23.984 45.875 1 78.94 307 ALA B O 1
ATOM 5077 N N . GLY B 1 308 ? 3.373 23.781 43.781 1 81.44 308 GLY B N 1
ATOM 5078 C CA . GLY B 1 308 ? 2.033 23.516 44.281 1 81.44 308 GLY B CA 1
ATOM 5079 C C . GLY B 1 308 ? 1.231 24.781 44.562 1 81.44 308 GLY B C 1
ATOM 5080 O O . GLY B 1 308 ? 0.149 24.719 45.125 1 81.44 308 GLY B O 1
ATOM 5081 N N . GLU B 1 309 ? 1.63 25.797 44.125 1 82.44 309 GLU B N 1
ATOM 5082 C CA . GLU B 1 309 ? 0.988 27.062 44.438 1 82.44 309 GLU B CA 1
ATOM 5083 C C . GLU B 1 309 ? -0.342 27.219 43.719 1 82.44 309 GLU B C 1
ATOM 5085 O O . GLU B 1 309 ? -1.203 28 44.125 1 82.44 309 GLU B O 1
ATOM 5090 N N . CYS B 1 310 ? -0.449 26.484 42.719 1 80.75 310 CYS B N 1
ATOM 5091 C CA . CYS B 1 310 ? -1.716 26.578 42 1 80.75 310 CYS B CA 1
ATOM 5092 C C . CYS B 1 310 ? -2.881 26.188 42.906 1 80.75 310 CYS B C 1
ATOM 5094 O O . CYS B 1 310 ? -4 26.672 42.719 1 80.75 310 CYS B O 1
ATOM 5096 N N . THR B 1 311 ? -2.629 25.375 43.781 1 83.69 311 THR B N 1
ATOM 5097 C CA . THR B 1 311 ? -3.629 24.984 44.781 1 83.69 311 THR B CA 1
ATOM 5098 C C . THR B 1 311 ? -3.545 25.859 46 1 83.69 311 THR B C 1
ATOM 5100 O O . THR B 1 311 ? -4.57 26.297 46.531 1 83.69 311 THR B O 1
ATOM 5103 N N . ALA B 1 312 ? -2.414 26.094 46.438 1 84.12 312 ALA B N 1
ATOM 5104 C CA . ALA B 1 312 ? -2.199 26.812 47.688 1 84.12 312 ALA B CA 1
ATOM 5105 C C . ALA B 1 312 ? -2.598 28.281 47.562 1 84.12 312 ALA B C 1
ATOM 5107 O O . ALA B 1 312 ? -3.098 28.875 48.531 1 84.12 312 ALA B O 1
ATOM 5108 N N . ASN B 1 313 ? -2.293 28.812 46.438 1 81.06 313 ASN B N 1
ATOM 5109 C CA . ASN B 1 313 ? -2.621 30.203 46.188 1 81.06 313 ASN B CA 1
ATOM 5110 C C . ASN B 1 313 ? -3.441 30.344 44.906 1 81.06 313 ASN B C 1
ATOM 5112 O O . ASN B 1 313 ? -3.053 31.078 44 1 81.06 313 ASN B O 1
ATOM 5116 N N . ALA B 1 314 ? -4.516 29.672 44.875 1 81.31 314 ALA B N 1
ATOM 5117 C CA . ALA B 1 314 ? -5.309 29.469 43.688 1 81.31 314 ALA B CA 1
ATOM 5118 C C . ALA B 1 314 ? -5.773 30.797 43.094 1 81.31 314 ALA B C 1
ATOM 5120 O O . ALA B 1 314 ? -5.719 31.016 41.875 1 81.31 314 ALA B O 1
ATOM 5121 N N . ALA B 1 315 ? -6.195 31.641 43.969 1 80.69 315 ALA B N 1
ATOM 5122 C CA . ALA B 1 315 ? -6.789 32.875 43.5 1 80.69 315 ALA B CA 1
ATOM 5123 C C . ALA B 1 315 ? -5.781 33.688 42.688 1 80.69 315 ALA B C 1
ATOM 5125 O O . ALA B 1 315 ? -6.102 34.188 41.594 1 80.69 315 ALA B O 1
ATOM 5126 N N . PHE B 1 316 ? -4.559 33.812 43.156 1 81 316 PHE B N 1
ATOM 5127 C CA . PHE B 1 316 ? -3.504 34.562 42.469 1 81 316 PHE B CA 1
ATOM 5128 C C . PHE B 1 316 ? -3.014 33.812 41.25 1 81 316 PHE B C 1
ATOM 5130 O O . PHE B 1 316 ? -2.908 34.406 40.156 1 81 316 PHE B O 1
ATOM 5137 N N . MET B 1 317 ? -2.715 32.531 41.438 1 80.94 317 MET B N 1
ATOM 5138 C CA . MET B 1 317 ? -2.094 31.734 40.406 1 80.94 317 MET B CA 1
ATOM 5139 C C . MET B 1 317 ? -3.023 31.594 39.188 1 80.94 317 MET B C 1
ATOM 5141 O O . MET B 1 317 ? -2.574 31.641 38.062 1 80.94 317 MET B O 1
ATOM 5145 N N . ARG B 1 318 ? -4.273 31.516 39.344 1 75.75 318 ARG B N 1
ATOM 5146 C CA . ARG B 1 318 ? -5.238 31.312 38.25 1 75.75 318 ARG B CA 1
ATOM 5147 C C . ARG B 1 318 ? -5.398 32.562 37.438 1 75.75 318 ARG B C 1
ATOM 5149 O O . ARG B 1 318 ? -5.824 32.5 36.281 1 75.75 318 ARG B O 1
ATOM 5156 N N . GLU B 1 319 ? -5.008 33.625 38.031 1 75.12 319 GLU B N 1
ATOM 5157 C CA . GLU B 1 319 ? -5.09 34.875 37.281 1 75.12 319 GLU B CA 1
ATOM 5158 C C . GLU B 1 319 ? -3.756 35.219 36.656 1 75.12 319 GLU B C 1
ATOM 5160 O O . GLU B 1 319 ? -3.715 35.656 35.469 1 75.12 319 GLU B O 1
ATOM 5165 N N . GLN B 1 320 ? -2.641 35.094 37.344 1 74.75 320 GLN B N 1
ATOM 5166 C CA . GLN B 1 320 ? -1.334 35.562 36.906 1 74.75 320 GLN B CA 1
ATOM 5167 C C . GLN B 1 320 ? -0.583 34.469 36.156 1 74.75 320 GLN B C 1
ATOM 5169 O O . GLN B 1 320 ? 0.259 34.75 35.312 1 74.75 320 GLN B O 1
ATOM 5174 N N . CYS B 1 321 ? -0.851 33.219 36.594 1 73 321 CYS B N 1
ATOM 5175 C CA . CYS B 1 321 ? -0.156 32.062 36.031 1 73 321 CYS B CA 1
ATOM 5176 C C . CYS B 1 321 ? -1.136 31.109 35.375 1 73 321 CYS B C 1
ATOM 5178 O O . CYS B 1 321 ? -1.219 29.938 35.719 1 73 321 CYS B O 1
ATOM 5180 N N . ARG B 1 322 ? -1.859 31.641 34.375 1 70.44 322 ARG B N 1
ATOM 5181 C CA . ARG B 1 322 ? -2.992 30.938 33.75 1 70.44 322 ARG B CA 1
ATOM 5182 C C . ARG B 1 322 ? -2.527 29.719 33 1 70.44 322 ARG B C 1
ATOM 5184 O O . ARG B 1 322 ? -3.152 28.656 33.062 1 70.44 322 ARG B O 1
ATOM 5191 N N . LEU B 1 323 ? -1.371 29.922 32.594 1 66.06 323 LEU B N 1
ATOM 5192 C CA . LEU B 1 323 ? -0.808 28.844 31.781 1 66.06 323 LEU B CA 1
ATOM 5193 C C . LEU B 1 323 ? -0.206 27.766 32.688 1 66.06 323 LEU B C 1
ATOM 5195 O O . LEU B 1 323 ? -0.531 26.578 32.531 1 66.06 323 LEU B O 1
ATOM 5199 N N . SER B 1 324 ? 0.534 28.234 33.719 1 67.75 324 SER B N 1
ATOM 5200 C CA . SER B 1 324 ? 1.226 27.312 34.625 1 67.75 324 SER B CA 1
ATOM 5201 C C . SER B 1 324 ? 0.239 26.562 35.5 1 67.75 324 SER B C 1
ATOM 5203 O O . SER B 1 324 ? 0.502 25.438 35.906 1 67.75 324 SER B O 1
ATOM 5205 N N . CYS B 1 325 ? -1.008 27.109 35.75 1 71.12 325 CYS B N 1
ATOM 5206 C CA . CYS B 1 325 ? -1.982 26.5 36.625 1 71.12 325 CYS B CA 1
ATOM 5207 C C . CYS B 1 325 ? -3.104 25.828 35.844 1 71.12 325 CYS B C 1
ATOM 5209 O O . CYS B 1 325 ? -4.129 25.453 36.406 1 71.12 325 CYS B O 1
ATOM 5211 N N . GLY B 1 326 ? -3.006 25.828 34.625 1 65.12 326 GLY B N 1
ATOM 5212 C CA . GLY B 1 326 ? -3.934 25.094 33.781 1 65.12 326 GLY B CA 1
ATOM 5213 C C . GLY B 1 326 ? -5.301 25.75 33.688 1 65.12 326 GLY B C 1
ATOM 5214 O O . GLY B 1 326 ? -6.305 25.078 33.438 1 65.12 326 GLY B O 1
ATOM 5215 N N . VAL B 1 327 ? -5.434 26.969 34 1 64.75 327 VAL B N 1
ATOM 5216 C CA . VAL B 1 327 ? -6.707 27.672 34 1 64.75 327 VAL B CA 1
ATOM 5217 C C . VAL B 1 327 ? -7.152 27.938 32.562 1 64.75 327 VAL B C 1
ATOM 5219 O O . VAL B 1 327 ? -8.352 28.031 32.281 1 64.75 327 VAL B O 1
ATOM 5222 N N . CYS B 1 328 ? -6.195 28.156 31.812 1 61.41 328 CYS B N 1
ATOM 5223 C CA . CYS B 1 328 ? -6.5 28.438 30.406 1 61.41 328 CYS B CA 1
ATOM 5224 C C . CYS B 1 328 ? -5.539 27.719 29.484 1 61.41 328 CYS B C 1
ATOM 5226 O O . CYS B 1 328 ? -4.574 27.094 29.938 1 61.41 328 CYS B O 1
ATOM 5228 N N . CYS B 1 329 ? -6.02 27.484 28.422 1 56.47 329 CYS B N 1
ATOM 5229 C CA . CYS B 1 329 ? -5.199 26.875 27.375 1 56.47 329 CYS B CA 1
ATOM 5230 C C . CYS B 1 329 ? -4.648 27.938 26.438 1 56.47 329 CYS B C 1
ATOM 5232 O O . CYS B 1 329 ? -5.328 28.922 26.141 1 56.47 329 CYS B O 1
ATOM 5234 N N . PRO B 1 330 ? -3.328 28.016 26.422 1 49.69 330 PRO B N 1
ATOM 5235 C CA . PRO B 1 330 ? -2.881 28.969 25.406 1 49.69 330 PRO B CA 1
ATOM 5236 C C . PRO B 1 330 ? -3.73 28.906 24.141 1 49.69 330 PRO B C 1
ATOM 5238 O O . PRO B 1 330 ? -4.285 27.859 23.812 1 49.69 330 PRO B O 1
ATOM 5241 N N . GLU B 1 331 ? -3.975 29.938 23.531 1 45 331 GLU B N 1
ATOM 5242 C CA . GLU B 1 331 ? -4.812 30.016 22.344 1 45 331 GLU B CA 1
ATOM 5243 C C . GLU B 1 331 ? -4.312 29.062 21.266 1 45 331 GLU B C 1
ATOM 5245 O O . GLU B 1 331 ? -3.123 29.062 20.938 1 45 331 GLU B O 1
ATOM 5250 N N . GLY B 1 332 ? -5.094 28.078 20.797 1 41.28 332 GLY B N 1
ATOM 5251 C CA . GLY B 1 332 ? -4.777 27.141 19.719 1 41.28 332 GLY B CA 1
ATOM 5252 C C . GLY B 1 332 ? -4.324 25.781 20.234 1 41.28 332 GLY B C 1
ATOM 5253 O O . GLY B 1 332 ? -4.07 24.875 19.438 1 41.28 332 GLY B O 1
ATOM 5254 N N . ASP B 1 333 ? -4.223 25.656 21.672 1 40.16 333 ASP B N 1
ATOM 5255 C CA . ASP B 1 333 ? -3.869 24.375 22.281 1 40.16 333 ASP B CA 1
ATOM 5256 C C . ASP B 1 333 ? -5.098 23.484 22.453 1 40.16 333 ASP B C 1
ATOM 5258 O O . ASP B 1 333 ? -5.777 23.531 23.469 1 40.16 333 ASP B O 1
ATOM 5262 N N . VAL B 1 334 ? -5.426 22.812 21.375 1 40.97 334 VAL B N 1
ATOM 5263 C CA . VAL B 1 334 ? -6.648 22.016 21.344 1 40.97 334 VAL B CA 1
ATOM 5264 C C . VAL B 1 334 ? -6.535 20.859 22.344 1 40.97 334 VAL B C 1
ATOM 5266 O O . VAL B 1 334 ? -7.523 20.484 22.969 1 40.97 334 VAL B O 1
ATOM 5269 N N . LEU B 1 335 ? -5.406 20.266 22.406 1 40.06 335 LEU B N 1
ATOM 5270 C CA . LEU B 1 335 ? -5.281 19.188 23.375 1 40.06 335 LEU B CA 1
ATOM 5271 C C . LEU B 1 335 ? -5.523 19.688 24.797 1 40.06 335 LEU B C 1
ATOM 5273 O O . LEU B 1 335 ? -6.195 19.031 25.594 1 40.06 335 LEU B O 1
ATOM 5277 N N . CYS B 1 336 ? -5.008 20.844 25.141 1 45.19 336 CYS B N 1
ATOM 5278 C CA . CYS B 1 336 ? -5.312 21.484 26.422 1 45.19 336 CYS B CA 1
ATOM 5279 C C . CYS B 1 336 ? -6.816 21.688 26.578 1 45.19 336 CYS B C 1
ATOM 5281 O O . CYS B 1 336 ? -7.375 21.391 27.641 1 45.19 336 CYS B O 1
ATOM 5283 N N . GLU B 1 337 ? -7.402 22.031 25.516 1 46.38 337 GLU B N 1
ATOM 5284 C CA . GLU B 1 337 ? -8.844 22.234 25.625 1 46.38 337 GLU B CA 1
ATOM 5285 C C . GLU B 1 337 ? -9.562 20.906 25.859 1 46.38 337 GLU B C 1
ATOM 5287 O O . GLU B 1 337 ? -10.492 20.844 26.672 1 46.38 337 GLU B O 1
ATOM 5292 N N . ARG B 1 338 ? -9.172 20 25.188 1 40.66 338 ARG B N 1
ATOM 5293 C CA . ARG B 1 338 ? -9.812 18.688 25.359 1 40.66 338 ARG B CA 1
ATOM 5294 C C . ARG B 1 338 ? -9.539 18.125 26.75 1 40.66 338 ARG B C 1
ATOM 5296 O O . ARG B 1 338 ? -10.43 17.547 27.375 1 40.66 338 ARG B O 1
ATOM 5303 N N . ARG B 1 339 ? -8.336 18.312 27.203 1 42.38 339 ARG B N 1
ATOM 5304 C CA . ARG B 1 339 ? -8.031 17.875 28.562 1 42.38 339 ARG B CA 1
ATOM 5305 C C . ARG B 1 339 ? -8.859 18.641 29.578 1 42.38 339 ARG B C 1
ATOM 5307 O O . ARG B 1 339 ? -9.328 18.078 30.562 1 42.38 339 ARG B O 1
ATOM 5314 N N . ARG B 1 340 ? -8.953 19.891 29.219 1 44.12 340 ARG B N 1
ATOM 5315 C CA . ARG B 1 340 ? -9.789 20.703 30.094 1 44.12 340 ARG B CA 1
ATOM 5316 C C . ARG B 1 340 ? -11.242 20.25 30.047 1 44.12 340 ARG B C 1
ATOM 5318 O O . ARG B 1 340 ? -11.938 20.266 31.062 1 44.12 340 ARG B O 1
ATOM 5325 N N . ARG B 1 341 ? -11.711 20.047 28.797 1 41.31 341 ARG B N 1
ATOM 5326 C CA . ARG B 1 341 ? -13.078 19.547 28.734 1 41.31 341 ARG B CA 1
ATOM 5327 C C . ARG B 1 341 ? -13.219 18.219 29.469 1 41.31 341 ARG B C 1
ATOM 5329 O O . ARG B 1 341 ? -14.266 17.922 30.047 1 41.31 341 ARG B O 1
ATOM 5336 N N . ARG B 1 342 ? -12.234 17.484 29.344 1 34.84 342 ARG B N 1
ATOM 5337 C CA . ARG B 1 342 ? -12.328 16.219 30.047 1 34.84 342 ARG B CA 1
ATOM 5338 C C . ARG B 1 342 ? -12.234 16.422 31.562 1 34.84 342 ARG B C 1
ATOM 5340 O O . ARG B 1 342 ? -12.703 15.578 32.344 1 34.84 342 ARG B O 1
ATOM 5347 N N . PHE B 1 343 ? -11.477 17.422 31.844 1 34.09 343 PHE B N 1
ATOM 5348 C CA . PHE B 1 343 ? -11.406 17.656 33.281 1 34.09 343 PHE B CA 1
ATOM 5349 C C . PHE B 1 343 ? -12.555 18.531 33.75 1 34.09 343 PHE B C 1
ATOM 5351 O O . PHE B 1 343 ? -12.492 19.141 34.812 1 34.09 343 PHE B O 1
ATOM 5358 N N . VAL B 1 344 ? -13.492 18.797 32.875 1 30.78 344 VAL B N 1
ATOM 5359 C CA . VAL B 1 344 ? -14.578 19.391 33.656 1 30.78 344 VAL B CA 1
ATOM 5360 C C . VAL B 1 344 ? -14.977 18.469 34.781 1 30.78 344 VAL B C 1
ATOM 5362 O O . VAL B 1 344 ? -15.305 17.297 34.562 1 30.78 344 VAL B O 1
ATOM 5365 N N . PRO B 1 345 ? -14.484 18.797 35.844 1 29.27 345 PRO B N 1
ATOM 5366 C CA . PRO B 1 345 ? -15.055 18.125 37 1 29.27 345 PRO B CA 1
ATOM 5367 C C . PRO B 1 345 ? -16.562 17.969 36.906 1 29.27 345 PRO B C 1
ATOM 5369 O O . PRO B 1 345 ? -17.266 18.859 36.406 1 29.27 345 PRO B O 1
ATOM 5372 N N . GLN B 1 346 ? -16.969 16.766 36.688 1 25.42 346 GLN B N 1
ATOM 5373 C CA . GLN B 1 346 ? -18.344 16.562 37.094 1 25.42 346 GLN B CA 1
ATOM 5374 C C . GLN B 1 346 ? -18.609 17.281 38.438 1 25.42 346 GLN B C 1
ATOM 5376 O O . GLN B 1 346 ? -17.953 17.016 39.438 1 25.42 346 GLN B O 1
ATOM 5381 N N . ASP B 1 347 ? -18.984 18.516 38.281 1 25.3 347 ASP B N 1
ATOM 5382 C CA . ASP B 1 347 ? -19.812 18.891 39.438 1 25.3 347 ASP B CA 1
ATOM 5383 C C . ASP B 1 347 ? -21 17.938 39.594 1 25.3 347 ASP B C 1
ATOM 5385 O O . ASP B 1 347 ? -21.641 17.562 38.594 1 25.3 347 ASP B O 1
#

Organism: Chlorella vulgaris (NCBI:txid3077)

Solvent-accessible surface area (backbone atoms only — not comparable to full-atom values): 35870 Å² total; per-residue (Å²): 137,80,82,74,71,80,81,67,74,84,72,74,81,77,75,73,69,75,68,74,72,66,62,50,40,62,38,73,73,49,65,61,53,89,59,54,90,79,61,69,60,36,37,30,31,66,50,23,79,38,26,45,28,33,39,30,41,43,66,39,49,70,66,55,28,51,47,54,49,52,51,42,52,65,57,52,21,57,37,58,32,72,48,97,84,60,32,58,43,74,20,88,44,35,57,26,26,26,36,74,44,59,69,28,49,17,44,60,52,31,50,51,46,48,54,47,16,62,71,68,71,42,68,57,44,15,38,52,49,35,36,38,37,40,30,44,85,50,22,29,32,60,75,42,72,75,32,58,56,78,85,60,44,47,85,69,60,54,29,78,46,47,30,33,33,42,34,42,34,20,44,26,45,33,75,32,39,39,24,48,18,18,63,73,28,42,50,78,49,56,70,48,65,43,44,95,60,87,71,44,79,76,32,62,53,36,35,59,44,76,35,40,54,16,25,31,39,39,36,32,24,27,40,60,38,26,76,46,71,31,82,29,38,32,28,26,38,30,38,18,74,35,58,51,33,35,34,35,35,39,46,28,31,37,36,58,28,53,71,83,64,69,93,53,52,71,33,48,55,66,57,45,45,52,50,24,51,51,51,42,49,48,51,66,65,51,64,59,64,69,70,79,70,45,46,47,77,44,90,56,27,56,60,42,32,75,71,44,32,42,69,77,40,33,77,58,28,51,66,40,13,13,19,42,48,59,67,40,46,40,67,53,27,57,67,50,44,50,51,47,61,63,56,49,67,81,123,137,81,82,71,70,79,76,63,73,82,68,72,81,78,74,76,73,72,67,75,71,67,61,49,41,65,37,72,72,50,63,63,55,89,58,55,90,81,61,69,61,35,36,32,32,69,50,23,78,38,26,44,26,32,37,30,40,42,66,40,50,70,65,55,26,52,49,54,51,53,51,42,54,67,58,54,21,48,39,55,38,74,46,98,83,68,50,71,44,72,17,92,36,34,61,26,26,25,35,74,44,59,69,29,49,18,45,59,53,30,50,54,46,48,54,49,18,63,72,69,74,42,66,58,42,16,39,51,50,36,36,37,37,40,30,45,86,50,19,30,28,52,75,44,71,75,31,56,56,78,87,61,44,49,87,70,62,53,29,84,45,46,29,34,30,41,34,45,33,20,44,25,46,32,76,33,39,39,25,46,19,18,63,73,26,43,48,80,50,55,71,50,64,44,44,96,59,86,70,43,80,75,34,63,51,37,35,59,43,77,35,40,54,16,24,32,39,40,36,33,23,26,40,58,39,26,75,46,71,33,80,30,37,32,28,25,38,28,39,17,74,35,60,51,33,36,34,35,36,39,46,28,32,37,36,59,26,55,71,84,64,67,93,52,52,72,33,48,52,66,57,46,46,52,50,25,51,50,50,41,50,48,51,65,66,55,58,62,63,70,68,76,68,41,45,48,77,43,93,56,26,57,61,43,33,74,69,44,31,40,71,76,40,33,78,58,27,49,66,40,12,14,38,53,47,63,65,38,46,37,67,39,23,57,66,50,44,50,52,47,62,67,54,48,65,81,120

Secondary structure (DSSP, 8-state):
--TTGGGSS---------------SEESS---TT--TT----EEEEEEEBTEEEEEET-S-HHHHHHHHHHHGGG-EE--EE-TTS-EE--SSB--EEEEEPTT-SHHHHHHHHHHHHHHTS-GGGB-PEEEEEE-TT--EEEE--S--GGG--TTSTT-S-EEEEEEEE-S--SEE--EEETT-B-SSHHHHTTT----GGGSSSEEE---TT-EEEEESB-TTSS-B-GGG-EEE--EEES-EEEEEEEEESS--SS---SS-SS-HHHHHHHHHHHHHHHHHTT--------BSSTTHHHHHHTTHHHHTHHHHHHHBTTTTTSS--TT-HHHHHHHHHT----/--TTGGGSS---------------SEESS---TT--TT----EEEEEEEBTEEEEEET-S-HHHHHHHHHHHGGG-EE--EE-TTS-EE--SSB--EEEEEPTT-SHHHHHHHHHHHHHHTS-GGGB-PEEEEEEETT--EEEE--S--GGG--TTSTT-S-EEEEEEEE-S--SEE--EEETT-B-SSHHHHTTT----GGGSSSEEE---TT-EEEEESB-TTS--B-GGG-EEE--EEESEEEEEEEEEESS--SS---SS-SS-HHHHHHHHHHHHHHHHHTT--------BSSTTHHHHHHTTHHHHTHHHHHHHBTTTTTSS--TT-HHHHHHHHHT----

Foldseek 3Di:
DPPPPDPPDPPDDPPPPPPPPPDDLEDELDQPPPDPPPDQDWHKYQWAVLPRKIKIGQLDDLVLLVLVCLLFVLVWDFEWDQDPLRFTPNPPAARKTKDWDAFLQADSNVVSLCSVCVVVVHDSLQKGTKMKIKADDFGKHDWDADQQPLVRPPPPQFFSFTFFKKKKAWSAFQPAAFKKAQQQGAGPDCCSNCPPHDHDPVRPRYTIDGRHHSMMMMTTQADPPDSHGSPRRTIMTGTRNGDMTMMMMMTGGPGRGDDDHDPHRPYYSVVSSVVSVVSVVVCVVCVPPPPPFQDQQDPCLQVCLVVVCCPVVVVVSCVRVVRNNLVDDGPNHVVSVVVVVVPPPPD/DPPPPDPPDVPDDPPPPPPPPPDDLEDELPQPPPDPPPDQDWHKYQWAVLPRKIKIGLLDDLVLLVLVCLLFVLPWKFEWDQDPVRATPRPPAFRKTKDWDAFLQADSNVVSLCSVCVVVVHDSLQKGTKMKIKADDFGKGHWDAQQQPLVRPPPPQFFSFTQFKKKKAWSAFQPAAFKKAQQQGAGPDCCSNCPPHDHDPVRPHYTIDGRHHSMMMMTTQADPPDSHGSPRRTIMTGTRNGDMTMMMMMTGGPGRGDDDHDPHRPYYSVVSSVVSVVSVVVCVVVVPPPPPFLDQQDPCLLVCLVVVCCPVVVVVSCVRVVSNNLVDDGISHVVSVVVVVVPPPPD

Nearest PDB structures (foldseek):
  3gze-assembly2_C  TM=9.041E-01  e=1.517E-26  Chlamydomonas reinhardtii
  2jij-assembly1_A  TM=8.872E-01  e=4.919E-23  Chlamydomonas reinhardtii
  2jij-assembly2_B  TM=8.909E-01  e=7.935E-21  Chlamydomonas reinhardtii
  3gze-assembly1_B  TM=8.996E-01  e=1.464E-20  Chlamydomonas reinhardtii
  5c5u-assembly2_B  TM=7.179E-01  e=9.671E-13  Paramecium bursaria Chlorella virus 1

pLDDT: mean 76.28, std 22.89, range [22.17, 98.5]